Protein AF-A0A2N5YX05-F1 (afdb_monomer_lite)

pLDDT: mean 89.93, std 7.91, range [52.81, 98.38]

Structure (mmCIF, N/CA/C/O backbone):
data_AF-A0A2N5YX05-F1
#
_entry.id   AF-A0A2N5YX05-F1
#
loop_
_atom_site.group_PDB
_atom_site.id
_atom_site.type_symbol
_atom_site.label_atom_id
_atom_site.label_alt_id
_atom_site.label_comp_id
_atom_site.label_asym_id
_atom_site.label_entity_id
_atom_site.label_seq_id
_atom_site.pdbx_PDB_ins_code
_atom_site.Cartn_x
_atom_site.Cartn_y
_atom_site.Cartn_z
_atom_site.occupancy
_atom_site.B_iso_or_equiv
_atom_site.auth_seq_id
_atom_site.auth_comp_id
_atom_site.auth_asym_id
_atom_site.auth_atom_id
_atom_site.pdbx_PDB_model_num
ATOM 1 N N . MET A 1 1 ? -8.723 -5.930 -0.900 1.00 71.81 1 MET A N 1
ATOM 2 C CA . MET A 1 1 ? -9.268 -4.793 -0.115 1.00 71.81 1 MET A CA 1
ATOM 3 C C . MET A 1 1 ? -10.742 -4.561 -0.419 1.00 71.81 1 MET A C 1
ATOM 5 O O . MET A 1 1 ? -11.538 -4.659 0.505 1.00 71.81 1 MET A O 1
ATOM 9 N N . PHE A 1 2 ? -11.105 -4.318 -1.685 1.00 83.69 2 PHE A N 1
ATOM 10 C CA . PHE A 1 2 ? -12.492 -4.146 -2.145 1.00 83.69 2 PHE A CA 1
ATOM 11 C C . PHE A 1 2 ? -13.478 -5.150 -1.520 1.00 83.69 2 PHE A C 1
ATOM 13 O O . PHE A 1 2 ? -14.399 -4.756 -0.808 1.00 83.69 2 PHE A O 1
ATOM 20 N N . TRP A 1 3 ? -13.213 -6.450 -1.676 1.00 90.62 3 TRP A N 1
ATOM 21 C CA . TRP A 1 3 ? -14.068 -7.506 -1.132 1.00 90.62 3 TRP A CA 1
ATOM 22 C C . TRP A 1 3 ? -14.232 -7.458 0.392 1.00 90.62 3 TRP A C 1
ATOM 24 O O . TRP A 1 3 ? -15.332 -7.627 0.911 1.00 90.62 3 TRP A O 1
ATOM 34 N N . THR A 1 4 ? -13.155 -7.177 1.128 1.00 86.19 4 THR A N 1
ATOM 35 C CA . THR A 1 4 ? -13.193 -7.057 2.592 1.00 86.19 4 THR A CA 1
ATOM 36 C C . THR A 1 4 ? -14.089 -5.903 3.027 1.00 86.19 4 THR A C 1
ATOM 38 O O . THR A 1 4 ? -14.880 -6.070 3.948 1.00 86.19 4 THR A O 1
ATOM 41 N N . ILE A 1 5 ? -14.022 -4.757 2.344 1.00 83.62 5 ILE A N 1
ATOM 42 C CA . ILE A 1 5 ? -14.869 -3.596 2.648 1.00 83.62 5 ILE A CA 1
ATOM 43 C C . ILE A 1 5 ? -16.351 -3.942 2.456 1.00 83.62 5 ILE A C 1
ATOM 45 O O . ILE A 1 5 ? -17.160 -3.624 3.325 1.00 83.62 5 ILE A O 1
ATOM 49 N N . LEU A 1 6 ? -16.705 -4.648 1.376 1.00 88.50 6 LEU A N 1
ATOM 50 C CA . LEU A 1 6 ? -18.080 -5.110 1.145 1.00 88.50 6 LEU A CA 1
ATOM 51 C C . LEU A 1 6 ? -18.545 -6.127 2.195 1.00 88.50 6 LEU A C 1
ATOM 53 O O . LEU A 1 6 ? -19.708 -6.130 2.598 1.00 88.50 6 LEU A O 1
ATOM 57 N N . ALA A 1 7 ? -17.639 -6.989 2.654 1.00 92.00 7 ALA A N 1
ATOM 58 C CA . ALA A 1 7 ? -17.962 -8.037 3.607 1.00 92.00 7 ALA A CA 1
ATOM 59 C C . ALA A 1 7 ? -18.233 -7.520 5.022 1.00 92.00 7 ALA A C 1
ATOM 61 O O . ALA A 1 7 ? -19.106 -8.054 5.704 1.00 92.00 7 ALA A O 1
ATOM 62 N N . LEU A 1 8 ? -17.498 -6.504 5.488 1.00 86.69 8 LEU A N 1
ATOM 63 C CA . LEU A 1 8 ? -17.545 -6.080 6.892 1.00 86.69 8 LEU A CA 1
ATOM 64 C C . LEU A 1 8 ? -18.955 -5.668 7.362 1.00 86.69 8 LEU A C 1
ATOM 66 O O . LEU A 1 8 ? -19.392 -6.183 8.389 1.00 86.69 8 LEU A O 1
ATOM 70 N N . PRO A 1 9 ? -19.737 -4.837 6.644 1.00 87.50 9 PRO A N 1
ATOM 71 C CA . PRO A 1 9 ? -21.112 -4.529 7.051 1.00 87.50 9 PRO A CA 1
ATOM 72 C C . PRO A 1 9 ? -22.027 -5.760 7.074 1.00 87.50 9 PRO A C 1
ATOM 74 O O . PRO A 1 9 ? -22.922 -5.861 7.917 1.00 87.50 9 PRO A O 1
ATOM 77 N N . LEU A 1 10 ? -21.804 -6.704 6.155 1.00 93.31 10 LEU A N 1
ATOM 78 C CA . LEU A 1 10 ? -22.600 -7.923 6.025 1.00 93.31 10 LEU A CA 1
ATOM 79 C C . LEU A 1 10 ? -22.311 -8.917 7.152 1.00 93.31 10 LEU A C 1
ATOM 81 O O . LEU A 1 10 ? -23.252 -9.506 7.679 1.00 93.31 10 LEU A O 1
ATOM 85 N N . LEU A 1 11 ? -21.043 -9.034 7.559 1.00 92.31 11 LEU A N 1
ATOM 86 C CA . LEU A 1 11 ? -20.563 -9.956 8.591 1.00 92.31 11 LEU A CA 1
ATOM 87 C C . LEU A 1 11 ? -21.209 -9.696 9.959 1.00 92.31 11 LEU A C 1
ATOM 89 O O . LEU A 1 11 ? -21.409 -10.617 10.743 1.00 92.31 11 LEU A O 1
ATOM 93 N N . TYR A 1 12 ? -21.560 -8.442 10.251 1.00 86.38 12 TYR A N 1
ATOM 94 C CA . TYR A 1 12 ? -22.176 -8.045 11.524 1.00 86.38 12 TYR A CA 1
ATOM 95 C C . TYR A 1 12 ? -23.700 -8.145 11.505 1.00 86.38 12 TYR A C 1
ATOM 97 O O . TYR A 1 12 ? -24.368 -7.801 12.489 1.00 86.38 12 TYR A O 1
ATOM 105 N N . SER A 1 13 ? -24.276 -8.603 10.396 1.00 88.31 13 SER A N 1
ATOM 106 C CA . SER A 1 13 ? -25.700 -8.850 10.329 1.00 88.31 13 SER A CA 1
ATOM 107 C C . SER A 1 13 ? -26.080 -10.081 11.151 1.00 88.31 13 SER A C 1
ATOM 109 O O . SER A 1 13 ? -25.371 -11.081 11.219 1.00 88.31 13 SER A O 1
ATOM 111 N N . LYS A 1 14 ? -27.278 -10.052 11.740 1.00 87.75 14 LYS A N 1
ATOM 112 C CA . LYS A 1 14 ? -27.895 -11.259 12.313 1.00 87.75 14 LYS A CA 1
ATOM 113 C C . LYS A 1 14 ? -28.454 -12.199 11.233 1.00 87.75 14 LYS A C 1
ATOM 115 O O . LYS A 1 14 ? -28.896 -13.298 11.550 1.00 87.75 14 LYS A O 1
ATOM 120 N N . ASN A 1 15 ? -28.476 -11.769 9.968 1.00 94.00 15 ASN A N 1
ATOM 121 C CA . ASN A 1 15 ? -29.017 -12.542 8.858 1.00 94.00 15 ASN A CA 1
ATOM 122 C C . ASN A 1 15 ? -27.966 -13.524 8.307 1.00 94.00 15 ASN A C 1
ATOM 124 O O . ASN A 1 15 ? -26.896 -13.118 7.855 1.00 94.00 15 ASN A O 1
ATOM 128 N N . LYS A 1 16 ? -28.311 -14.817 8.286 1.00 95.19 16 LYS A N 1
ATOM 129 C CA . LYS A 1 16 ? -27.453 -15.904 7.788 1.00 95.19 16 LYS A CA 1
ATOM 130 C C . LYS A 1 16 ? -27.016 -15.729 6.336 1.00 95.19 16 LYS A C 1
ATOM 132 O O . LYS A 1 16 ? -25.865 -16.013 6.022 1.00 95.19 16 LYS A O 1
ATOM 137 N N . TRP A 1 17 ? -27.902 -15.247 5.467 1.00 96.62 17 TRP A N 1
ATOM 138 C CA . TRP A 1 17 ? -27.580 -14.996 4.061 1.00 96.62 17 TRP A CA 1
ATOM 139 C C . TRP A 1 17 ? -26.537 -13.894 3.919 1.00 96.62 17 TRP A C 1
ATOM 141 O O . TRP A 1 17 ? -25.570 -14.055 3.182 1.00 96.62 17 TRP A O 1
ATOM 151 N N . LYS A 1 18 ? -26.675 -12.814 4.699 1.00 96.44 18 LYS A N 1
ATOM 152 C CA . LYS A 1 18 ? -25.681 -11.734 4.732 1.00 96.44 18 LYS A CA 1
ATOM 153 C C . LYS A 1 18 ? -24.338 -12.237 5.256 1.00 96.44 18 LYS A C 1
ATOM 155 O O . LYS A 1 18 ? -23.324 -11.947 4.638 1.00 96.44 18 LYS A O 1
ATOM 160 N N . ASN A 1 19 ? -24.330 -13.061 6.305 1.00 96.12 19 ASN A N 1
ATOM 161 C CA . ASN A 1 19 ? -23.094 -13.679 6.796 1.00 96.12 19 ASN A CA 1
ATOM 162 C C . ASN A 1 19 ? -22.467 -14.620 5.758 1.00 96.12 19 ASN A C 1
ATOM 164 O O . ASN A 1 19 ? -21.254 -14.608 5.599 1.00 96.12 19 ASN A O 1
ATOM 168 N N . SER A 1 20 ? -23.276 -15.373 5.008 1.00 97.56 20 SER A N 1
ATOM 169 C CA . SER A 1 20 ? -22.786 -16.249 3.931 1.00 97.56 20 SER A CA 1
ATOM 170 C C . SER A 1 20 ? -22.111 -15.428 2.835 1.00 97.56 20 SER A C 1
ATOM 172 O O . SER A 1 20 ? -20.975 -15.706 2.469 1.00 97.56 20 SER A O 1
ATOM 174 N N . LEU A 1 21 ? -22.769 -14.357 2.380 1.00 97.75 21 LEU A N 1
ATOM 175 C CA . LEU A 1 21 ? -22.220 -13.440 1.383 1.00 97.75 21 LEU A CA 1
ATOM 176 C C . LEU A 1 21 ? -20.959 -12.721 1.890 1.00 97.75 21 LEU A C 1
ATOM 178 O O . LEU A 1 21 ? -20.000 -12.556 1.142 1.00 97.75 21 LEU A O 1
ATOM 182 N N . ALA A 1 22 ? -20.924 -12.349 3.174 1.00 96.25 22 ALA A N 1
ATOM 183 C CA . ALA A 1 22 ? -19.742 -11.771 3.804 1.00 96.25 22 ALA A CA 1
ATOM 184 C C . ALA A 1 22 ? -18.547 -12.734 3.750 1.00 96.25 22 ALA A C 1
ATOM 186 O O . ALA A 1 22 ? -17.451 -12.328 3.370 1.00 96.25 22 ALA A O 1
ATOM 187 N N . LEU A 1 23 ? -18.761 -14.010 4.093 1.00 97.56 23 LEU A N 1
ATOM 188 C CA . LEU A 1 23 ? -17.715 -15.028 4.021 1.00 97.56 23 LEU A CA 1
ATOM 189 C C . LEU A 1 23 ? -17.282 -15.296 2.575 1.00 97.56 23 LEU A C 1
ATOM 191 O O . LEU A 1 23 ? -16.085 -15.396 2.342 1.00 97.56 23 LEU A O 1
ATOM 195 N N . VAL A 1 24 ? -18.204 -15.316 1.605 1.00 98.06 24 VAL A N 1
ATOM 196 C CA . VAL A 1 24 ? -17.866 -15.411 0.170 1.00 98.06 24 VAL A CA 1
ATOM 197 C C . VAL A 1 24 ? -16.945 -14.265 -0.253 1.00 98.06 24 VAL A C 1
ATOM 199 O O . VAL A 1 24 ? -15.890 -14.513 -0.833 1.00 98.06 24 VAL A O 1
ATOM 202 N N . PHE A 1 25 ? -17.289 -13.016 0.074 1.00 97.19 25 PHE A N 1
ATOM 203 C CA . PHE A 1 25 ? -16.437 -11.869 -0.242 1.00 97.19 25 PHE A CA 1
ATOM 204 C C . PHE A 1 25 ? -15.075 -11.951 0.458 1.00 97.19 25 PHE A C 1
ATOM 206 O O . PHE A 1 25 ? -14.048 -11.674 -0.154 1.00 97.19 25 PHE A O 1
ATOM 213 N N . ILE A 1 26 ? -15.014 -12.384 1.715 1.00 94.88 26 ILE A N 1
ATOM 214 C CA . ILE A 1 26 ? -13.730 -12.536 2.416 1.00 94.88 26 ILE A CA 1
ATOM 215 C C . ILE A 1 26 ? -12.879 -13.655 1.799 1.00 94.88 26 ILE A C 1
ATOM 217 O O . ILE A 1 26 ? -11.672 -13.474 1.651 1.00 94.88 26 ILE A O 1
ATOM 221 N N . SER A 1 27 ? -13.489 -14.759 1.364 1.00 96.44 27 SER A N 1
ATOM 222 C CA . SER A 1 27 ? -12.799 -15.819 0.622 1.00 96.44 27 SER A CA 1
ATOM 223 C C . SER A 1 27 ? -12.256 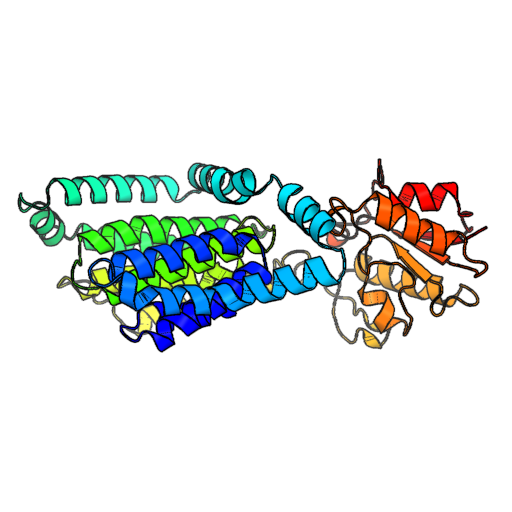-15.302 -0.714 1.00 96.44 27 SER A C 1
ATOM 225 O O . SER A 1 27 ? -11.085 -15.515 -1.017 1.00 96.44 27 SER A O 1
ATOM 227 N N . LEU A 1 28 ? -13.044 -14.527 -1.471 1.00 95.88 28 LEU A N 1
ATOM 228 C CA . LEU A 1 28 ? -12.571 -13.858 -2.691 1.00 95.88 28 LEU A CA 1
ATOM 229 C C . LEU A 1 28 ? -11.424 -12.876 -2.408 1.00 95.88 28 LEU A C 1
ATOM 231 O O . LEU A 1 28 ? -10.504 -12.757 -3.216 1.00 95.88 28 LEU A O 1
ATOM 235 N N . ALA A 1 29 ? -11.427 -12.202 -1.252 1.00 91.94 29 ALA A N 1
ATOM 236 C CA . ALA A 1 29 ? -10.317 -11.349 -0.834 1.00 91.94 29 ALA A CA 1
ATOM 237 C C . ALA A 1 29 ? -9.009 -12.145 -0.681 1.00 91.94 29 ALA A C 1
ATOM 239 O O . ALA A 1 29 ? -7.973 -11.694 -1.166 1.00 91.94 29 ALA A O 1
ATOM 240 N N . ALA A 1 30 ? -9.069 -13.323 -0.053 1.00 91.19 30 ALA A N 1
ATOM 241 C CA . ALA A 1 30 ? -7.923 -14.218 0.121 1.00 91.19 30 ALA A CA 1
ATOM 242 C C . ALA A 1 30 ? -7.449 -14.875 -1.173 1.00 91.19 30 ALA A C 1
ATOM 244 O O . ALA A 1 30 ? -6.245 -15.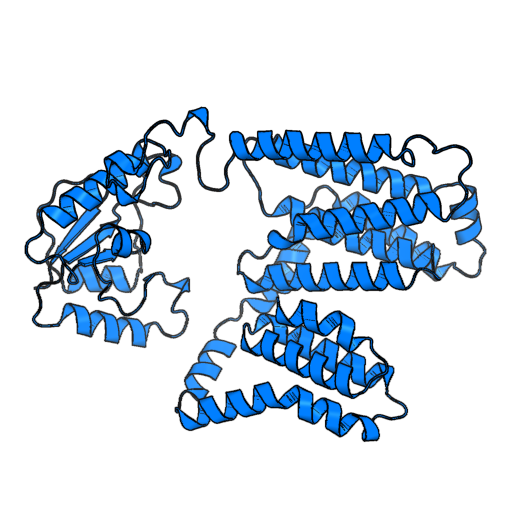000 -1.371 1.00 91.19 30 ALA A O 1
ATOM 245 N N . LEU A 1 31 ? -8.366 -15.215 -2.077 1.00 92.00 31 LEU A N 1
ATOM 246 C CA . LEU A 1 31 ? -8.010 -15.682 -3.418 1.00 92.00 31 LEU A CA 1
ATOM 247 C C . LEU A 1 31 ? -7.381 -14.581 -4.275 1.00 92.00 31 LEU A C 1
ATOM 249 O O . LEU A 1 31 ? -6.547 -14.866 -5.123 1.00 92.00 31 LEU A O 1
ATOM 253 N N . SER A 1 32 ? -7.747 -13.318 -4.036 1.00 88.56 32 SER A N 1
ATOM 254 C CA . SER A 1 32 ? -7.101 -12.185 -4.705 1.00 88.56 32 SER A CA 1
ATOM 255 C C . SER A 1 32 ? -5.680 -11.963 -4.178 1.00 88.56 32 SER A C 1
ATOM 257 O O . SER A 1 32 ? -4.791 -11.622 -4.952 1.00 88.56 32 SER A O 1
ATOM 259 N N . ARG A 1 33 ? -5.463 -12.110 -2.859 1.00 82.38 33 ARG A N 1
ATOM 260 C CA . ARG A 1 33 ? -4.140 -12.037 -2.217 1.00 82.38 33 ARG A CA 1
ATOM 261 C C . ARG A 1 33 ? -4.069 -12.881 -0.945 1.00 82.38 33 ARG A C 1
ATOM 263 O O . ARG A 1 33 ? -4.843 -12.674 -0.010 1.00 82.38 33 ARG A O 1
ATOM 270 N N . GLN A 1 34 ? -3.029 -13.711 -0.854 1.00 82.00 34 GLN A N 1
ATOM 271 C CA . GLN A 1 34 ? -2.770 -14.625 0.268 1.00 82.00 34 GLN A CA 1
ATOM 272 C C . GLN A 1 34 ? -2.771 -13.962 1.654 1.00 82.00 34 GLN A C 1
ATOM 274 O O . GLN A 1 34 ? -3.180 -14.561 2.647 1.00 82.00 34 GLN A O 1
ATOM 279 N N . THR A 1 35 ? -2.371 -12.693 1.730 1.00 79.31 35 THR A N 1
ATOM 280 C CA . THR A 1 35 ? -2.261 -11.931 2.982 1.00 79.31 35 THR A CA 1
ATOM 281 C C . THR A 1 35 ? -3.609 -11.743 3.686 1.00 79.31 35 THR A C 1
ATOM 283 O O . THR A 1 35 ? -3.653 -11.533 4.898 1.00 79.31 35 THR A O 1
ATOM 286 N N . PHE A 1 36 ? -4.725 -11.886 2.963 1.00 84.44 36 PHE A N 1
ATOM 287 C CA . PHE A 1 36 ? -6.076 -11.850 3.525 1.00 84.44 36 PHE A CA 1
ATOM 288 C C . PHE A 1 36 ? -6.496 -13.180 4.180 1.00 84.44 36 PHE A C 1
ATOM 290 O O . PHE A 1 36 ? -7.557 -13.224 4.804 1.00 84.44 36 PHE A O 1
ATOM 297 N N . GLY A 1 37 ? -5.684 -14.243 4.111 1.00 87.38 37 GLY A N 1
ATOM 298 C CA . GLY A 1 37 ? -5.986 -15.544 4.723 1.00 87.38 37 GLY A CA 1
ATOM 299 C C . GLY A 1 37 ? -6.279 -15.456 6.227 1.00 87.38 37 GLY A C 1
ATOM 300 O O . GLY A 1 37 ? -7.207 -16.090 6.723 1.00 87.38 37 GLY A O 1
ATOM 301 N N . ILE A 1 38 ? -5.586 -14.575 6.954 1.00 84.38 38 ILE A N 1
ATOM 302 C CA . ILE A 1 38 ? -5.868 -14.342 8.380 1.00 84.38 38 ILE A CA 1
ATOM 303 C C . ILE A 1 38 ? -7.239 -13.695 8.586 1.00 84.38 38 ILE A C 1
ATOM 305 O O . ILE A 1 38 ? -7.949 -14.061 9.521 1.00 84.38 38 ILE A O 1
ATOM 309 N N . ILE A 1 39 ? -7.662 -12.779 7.707 1.00 87.75 39 ILE A N 1
ATOM 310 C CA . ILE A 1 39 ? -9.007 -12.190 7.796 1.00 87.75 39 ILE A CA 1
ATOM 311 C C . ILE A 1 39 ? -10.073 -13.261 7.582 1.00 87.75 39 ILE A C 1
ATOM 313 O O . ILE A 1 39 ? -11.094 -13.222 8.263 1.00 87.75 39 ILE A O 1
ATOM 317 N N . VAL A 1 40 ? -9.843 -14.226 6.686 1.00 92.69 40 VAL A N 1
ATOM 318 C CA . VAL A 1 40 ? -10.747 -15.372 6.507 1.00 92.69 40 VAL A CA 1
ATOM 319 C C . VAL A 1 40 ? -10.902 -16.107 7.830 1.00 92.69 40 VAL A C 1
ATOM 321 O O . VAL A 1 40 ? -12.020 -16.231 8.324 1.00 92.69 40 VAL A O 1
ATOM 324 N N . ILE A 1 41 ? -9.796 -16.501 8.465 1.00 91.88 41 ILE A N 1
ATOM 325 C CA . ILE A 1 41 ? -9.830 -17.202 9.755 1.00 91.88 41 ILE A CA 1
ATOM 326 C C . ILE A 1 41 ? -10.600 -16.377 10.798 1.00 91.88 41 ILE A C 1
ATOM 328 O O . ILE A 1 41 ? -11.528 -16.886 11.428 1.00 91.88 41 ILE A O 1
ATOM 332 N N . LEU A 1 42 ? -10.282 -15.086 10.940 1.00 90.56 42 LEU A N 1
ATOM 333 C CA . LEU A 1 42 ? -10.947 -14.196 11.895 1.00 90.56 42 LEU A CA 1
ATOM 334 C C . LEU A 1 42 ? -12.447 -14.031 11.612 1.00 90.56 42 LEU A C 1
ATOM 336 O O . LEU A 1 42 ? -13.243 -13.993 12.549 1.00 90.56 42 LEU A O 1
ATOM 340 N N . ALA A 1 43 ? -12.853 -13.960 10.347 1.00 92.94 43 ALA A N 1
ATOM 341 C CA . ALA A 1 43 ? -14.252 -13.815 9.963 1.00 92.94 43 ALA A CA 1
ATOM 342 C C . ALA A 1 43 ? -15.064 -15.085 10.231 1.00 92.94 43 ALA A C 1
ATOM 344 O O . ALA A 1 43 ? -16.169 -15.006 10.771 1.00 92.94 43 ALA A O 1
ATOM 345 N N . TYR A 1 44 ? -14.505 -16.257 9.923 1.00 95.00 44 TYR A N 1
ATOM 346 C CA . TYR A 1 44 ? -15.131 -17.535 10.257 1.00 95.00 44 TYR A CA 1
ATOM 347 C C . TYR A 1 44 ? -15.240 -17.697 11.778 1.00 95.00 44 TYR A C 1
ATOM 349 O O . TYR A 1 44 ? -16.331 -17.968 12.283 1.00 95.00 44 TYR A O 1
ATOM 357 N N . LEU A 1 45 ? -14.160 -17.429 12.525 1.00 93.94 45 LEU A N 1
ATOM 358 C CA . LEU A 1 45 ? -14.169 -17.447 13.992 1.00 93.94 45 LEU A CA 1
ATOM 359 C C . LEU A 1 45 ? -15.203 -16.480 14.574 1.00 93.94 45 LEU A C 1
ATOM 361 O O . LEU A 1 45 ? -15.925 -16.841 15.502 1.00 93.94 45 LEU A O 1
ATOM 365 N N . TYR A 1 46 ? -15.330 -15.276 14.013 1.00 92.19 46 TYR A N 1
ATOM 366 C CA . TYR A 1 46 ? -16.341 -14.308 14.429 1.00 92.19 46 TYR A CA 1
ATOM 367 C C . TYR A 1 46 ? -17.762 -14.876 14.293 1.00 92.19 46 TYR A C 1
ATOM 369 O O . TYR A 1 46 ? -18.548 -14.809 15.244 1.00 92.19 46 TYR A O 1
ATOM 377 N N . VAL A 1 47 ? -18.089 -15.490 13.149 1.00 93.25 47 VAL A N 1
ATOM 378 C CA . VAL A 1 47 ? -19.404 -16.115 12.927 1.00 93.25 47 VAL A CA 1
ATOM 379 C C . VAL A 1 47 ? -19.629 -17.275 13.901 1.00 93.25 47 VAL A C 1
ATOM 381 O O . VAL A 1 47 ? -20.727 -17.378 14.454 1.00 93.25 47 VAL A O 1
ATOM 384 N N . VAL A 1 48 ? -18.609 -18.100 14.171 1.00 93.50 48 VAL A N 1
ATOM 385 C CA . VAL A 1 48 ? -18.676 -19.193 15.159 1.00 93.50 48 VAL A CA 1
ATOM 386 C C . VAL A 1 48 ? -18.968 -18.651 16.558 1.00 93.50 48 VAL A C 1
ATOM 388 O O . VAL A 1 48 ? -19.933 -19.075 17.193 1.00 93.50 48 VAL A O 1
ATOM 391 N N . ILE A 1 49 ? -18.176 -17.689 17.037 1.00 92.06 49 ILE A N 1
ATOM 392 C CA . ILE A 1 49 ? -18.279 -17.147 18.399 1.00 92.06 49 ILE A CA 1
ATOM 393 C C . ILE A 1 49 ? -19.640 -16.483 18.613 1.00 92.06 49 ILE A C 1
ATOM 395 O O . ILE A 1 49 ? -20.313 -16.752 19.614 1.00 92.06 49 ILE A O 1
ATOM 399 N N . ASN A 1 50 ? -20.080 -15.656 17.660 1.00 91.00 50 ASN A N 1
ATOM 400 C CA . ASN A 1 50 ? -21.337 -14.922 17.772 1.00 91.00 50 ASN A CA 1
ATOM 401 C C . ASN A 1 50 ? -22.569 -15.845 17.694 1.00 91.00 50 ASN A C 1
ATOM 403 O O . ASN A 1 50 ? -23.632 -15.505 18.211 1.00 91.00 50 ASN A O 1
ATOM 407 N N . ASN A 1 51 ? -22.426 -17.037 17.102 1.00 90.94 51 ASN A N 1
ATOM 408 C CA . ASN A 1 51 ? -23.518 -17.990 16.900 1.00 90.94 51 ASN A CA 1
ATOM 409 C C . ASN A 1 51 ? -23.293 -19.346 17.586 1.00 90.94 51 ASN A C 1
ATOM 411 O O . ASN A 1 51 ? -23.941 -20.329 17.220 1.00 90.94 51 ASN A O 1
ATOM 415 N N . ARG A 1 52 ? -22.434 -19.404 18.615 1.00 91.38 52 ARG A N 1
ATOM 416 C CA . ARG A 1 52 ? -22.011 -20.645 19.296 1.00 91.38 52 ARG A CA 1
ATOM 417 C C . ARG A 1 52 ? -23.160 -21.536 19.776 1.00 91.38 52 ARG A C 1
ATOM 419 O O . ARG A 1 52 ? -23.074 -22.753 19.692 1.00 91.38 52 ARG A O 1
ATOM 426 N N . ARG A 1 53 ? -24.270 -20.938 20.227 1.00 93.06 53 ARG A N 1
ATOM 427 C CA . ARG A 1 53 ? -25.464 -21.671 20.701 1.00 93.06 53 ARG A CA 1
ATOM 428 C C . ARG A 1 53 ? -26.247 -22.349 19.573 1.00 93.06 53 ARG A C 1
ATOM 430 O O . ARG A 1 53 ? -27.079 -23.206 19.828 1.00 93.06 53 ARG A O 1
ATOM 437 N N . SER A 1 54 ? -26.008 -21.942 18.332 1.00 93.12 54 SER A N 1
ATOM 438 C CA . SER A 1 54 ? -26.717 -22.398 17.138 1.00 93.12 54 SER A CA 1
ATOM 439 C C . SER A 1 54 ? -25.751 -22.840 16.039 1.00 93.12 54 SER A C 1
ATOM 441 O O . SER A 1 54 ? -26.090 -22.737 14.863 1.00 93.12 54 SER A O 1
ATOM 443 N N . PHE A 1 55 ? -24.555 -23.310 16.409 1.00 91.44 55 PHE A N 1
ATOM 444 C CA . PHE A 1 55 ? -23.464 -23.618 15.480 1.00 91.44 55 PHE A CA 1
ATOM 445 C C . PHE A 1 55 ? -23.894 -24.541 14.329 1.00 91.44 55 PHE A C 1
ATOM 447 O O . PHE A 1 55 ? -23.668 -24.212 13.167 1.00 91.44 55 PHE A O 1
ATOM 454 N N . VAL A 1 56 ? -24.629 -25.619 14.631 1.00 93.88 56 VAL A N 1
ATOM 455 C CA . VAL A 1 56 ? -25.141 -26.568 13.622 1.00 93.88 56 VAL A CA 1
ATOM 456 C C . VAL A 1 56 ? -25.981 -25.859 12.550 1.00 93.88 56 VAL A C 1
ATOM 458 O O . VAL A 1 56 ? -25.848 -26.126 11.361 1.00 93.88 56 VAL A O 1
ATOM 461 N N . LYS A 1 57 ? -26.786 -24.861 12.943 1.00 93.56 57 LYS A N 1
ATOM 462 C CA . LYS A 1 57 ? -27.631 -24.080 12.021 1.00 93.56 57 LYS A CA 1
ATOM 463 C C . LYS A 1 57 ? -26.844 -23.113 11.127 1.00 93.56 57 LYS A C 1
ATOM 465 O O . LYS A 1 57 ? -27.462 -22.474 10.269 1.00 93.56 57 LYS A O 1
ATOM 470 N N . TYR A 1 58 ? -25.546 -22.949 11.378 1.00 94.94 58 TYR A N 1
ATOM 471 C CA . TYR A 1 58 ? -24.617 -22.107 10.627 1.00 94.94 58 TYR A CA 1
ATOM 472 C C . TYR A 1 58 ? -23.638 -22.917 9.764 1.00 94.94 58 TYR A C 1
ATOM 474 O O . TYR A 1 58 ? -22.916 -22.313 8.981 1.00 94.94 58 TYR A O 1
ATOM 482 N N . ILE A 1 59 ? -23.672 -24.256 9.802 1.00 95.88 59 ILE A N 1
ATOM 483 C CA . ILE A 1 59 ? -22.892 -25.107 8.884 1.00 95.88 59 ILE A CA 1
ATOM 484 C C . ILE A 1 59 ? -23.100 -24.710 7.407 1.00 95.88 59 ILE A C 1
ATOM 486 O O . ILE A 1 59 ? -22.098 -24.513 6.719 1.00 95.88 59 ILE A O 1
ATOM 490 N N . PRO A 1 60 ? -24.337 -24.466 6.916 1.00 97.25 60 PRO A N 1
ATOM 491 C CA . PRO A 1 60 ? -24.535 -24.026 5.532 1.00 97.25 60 PRO A CA 1
ATOM 492 C C . PRO A 1 60 ? -23.888 -22.671 5.218 1.00 97.25 60 PRO A C 1
ATOM 494 O O . PRO A 1 60 ? -23.429 -22.456 4.104 1.00 97.25 60 PRO A O 1
ATOM 497 N N . VAL A 1 61 ? -23.813 -21.763 6.200 1.00 96.94 61 VAL A N 1
ATOM 498 C CA . VAL A 1 61 ? -23.174 -20.445 6.038 1.00 96.94 61 VAL A CA 1
ATOM 499 C C . VAL A 1 61 ? -21.676 -20.610 5.786 1.00 96.94 61 VAL A C 1
ATOM 501 O O . VAL A 1 61 ? -21.129 -19.961 4.898 1.00 96.94 61 VAL A O 1
ATOM 504 N N . PHE A 1 62 ? -21.026 -21.510 6.529 1.00 96.69 62 PHE A N 1
ATOM 505 C CA . PHE A 1 62 ? -19.615 -21.841 6.325 1.00 96.69 62 PHE A CA 1
ATOM 506 C C . PHE A 1 62 ? -19.383 -22.551 4.990 1.00 96.69 62 PHE A C 1
ATOM 508 O O . PHE A 1 62 ? -18.457 -22.187 4.273 1.00 96.69 62 PHE A O 1
ATOM 515 N N . ALA A 1 63 ? -20.245 -23.508 4.630 1.00 97.00 63 ALA A N 1
ATOM 516 C CA . ALA A 1 63 ? -20.155 -24.214 3.355 1.00 97.00 63 ALA A CA 1
ATOM 517 C C . ALA A 1 63 ? -20.263 -23.248 2.163 1.00 97.00 63 ALA A C 1
ATOM 519 O O . ALA A 1 63 ? -19.413 -23.279 1.280 1.00 97.00 63 ALA A O 1
ATOM 520 N N . ILE A 1 64 ? -21.245 -22.336 2.178 1.00 97.94 64 ILE A N 1
ATOM 521 C CA . ILE A 1 64 ? -21.403 -21.304 1.141 1.00 97.94 64 ILE A CA 1
ATOM 522 C C . ILE A 1 64 ? -20.187 -20.373 1.111 1.00 97.94 64 ILE A C 1
ATOM 524 O O . ILE A 1 64 ? -19.648 -20.096 0.042 1.00 97.94 64 ILE A O 1
ATOM 528 N N . GLY A 1 65 ? -19.723 -19.919 2.279 1.00 97.06 65 GLY A N 1
ATOM 529 C CA . GLY A 1 65 ? -18.532 -19.080 2.394 1.00 97.06 65 GLY A CA 1
ATOM 530 C C . GLY A 1 65 ? -17.272 -19.712 1.793 1.00 97.06 65 GLY A C 1
ATOM 531 O O . GLY A 1 65 ? -16.401 -18.987 1.310 1.00 97.06 65 GLY A O 1
ATOM 532 N N . ALA A 1 66 ? -17.165 -21.043 1.822 1.00 97.19 66 ALA A N 1
ATOM 533 C CA . ALA A 1 66 ? -16.012 -21.794 1.333 1.00 97.19 66 ALA A CA 1
ATOM 534 C C . ALA A 1 66 ? -16.059 -22.088 -0.177 1.00 97.19 66 ALA A C 1
ATOM 536 O O . ALA A 1 66 ? -15.031 -22.461 -0.742 1.00 97.19 66 ALA A O 1
ATOM 537 N N . ILE A 1 67 ? -17.204 -21.881 -0.847 1.00 97.81 67 ILE A N 1
ATOM 538 C CA . ILE A 1 67 ? -17.379 -22.155 -2.286 1.00 97.81 67 ILE A CA 1
ATOM 539 C C . ILE A 1 67 ? -16.266 -21.536 -3.146 1.00 97.81 67 ILE A C 1
ATOM 541 O O . ILE A 1 67 ? -15.721 -22.268 -3.970 1.00 97.81 67 ILE A O 1
ATOM 545 N N . PRO A 1 68 ? -15.856 -20.261 -2.971 1.00 97.75 68 PRO A N 1
ATOM 546 C CA . PRO A 1 68 ? -14.778 -19.695 -3.780 1.00 97.75 68 PRO A CA 1
ATOM 547 C C . PRO A 1 68 ? -13.473 -20.493 -3.688 1.00 97.75 68 PRO A C 1
ATOM 549 O O . PRO A 1 68 ? -12.839 -20.732 -4.711 1.00 97.75 68 PRO A O 1
ATOM 552 N N . PHE A 1 69 ? -13.088 -20.951 -2.490 1.00 96.19 69 PHE A N 1
ATOM 553 C CA . PHE A 1 69 ? -11.881 -21.763 -2.314 1.00 96.19 69 PHE A CA 1
ATOM 554 C C . PHE A 1 69 ? -12.008 -23.122 -2.994 1.00 96.19 69 PHE A C 1
ATOM 556 O O . PHE A 1 69 ? -11.057 -23.568 -3.627 1.00 96.19 69 PHE A O 1
ATOM 563 N N . LEU A 1 70 ? -13.177 -23.762 -2.894 1.00 96.81 70 L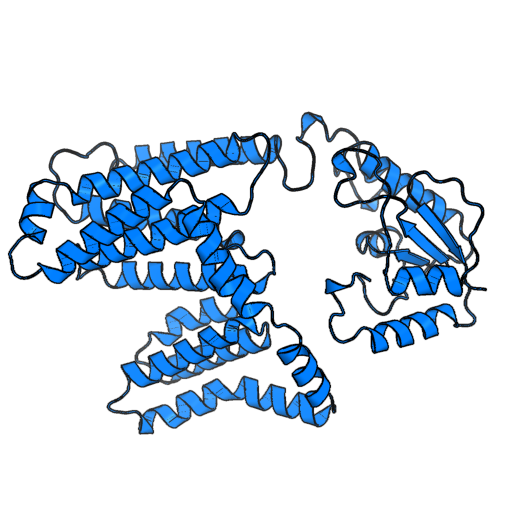EU A N 1
ATOM 564 C CA . LEU A 1 70 ? -13.432 -25.048 -3.543 1.00 96.81 70 LEU A CA 1
ATOM 565 C C . LEU A 1 70 ? -13.373 -24.925 -5.067 1.00 96.81 70 LEU A C 1
ATOM 567 O O . LEU A 1 70 ? -12.710 -25.727 -5.713 1.00 96.81 70 LEU A O 1
ATOM 571 N N . LEU A 1 71 ? -14.012 -23.900 -5.637 1.00 97.25 71 LEU A N 1
ATOM 572 C CA . LEU A 1 71 ? -13.979 -23.641 -7.078 1.00 97.25 71 LEU A CA 1
ATOM 573 C C . LEU A 1 71 ? -12.557 -23.346 -7.565 1.00 97.25 71 LEU A C 1
ATOM 575 O O . LEU A 1 71 ? -12.140 -23.876 -8.591 1.00 97.25 71 LEU A O 1
ATOM 579 N N . TYR A 1 72 ? -11.799 -22.546 -6.814 1.00 95.88 72 TYR A N 1
ATOM 580 C CA . TYR A 1 72 ? -10.411 -22.247 -7.151 1.00 95.88 72 TYR A CA 1
ATOM 581 C C . TYR A 1 72 ? -9.513 -23.487 -7.056 1.00 95.88 72 TYR A C 1
ATOM 583 O O . TYR A 1 72 ? -8.722 -23.740 -7.958 1.00 95.88 72 TYR A O 1
ATOM 591 N N . ALA A 1 73 ? -9.674 -24.312 -6.018 1.00 95.94 73 ALA A N 1
ATOM 592 C CA . ALA A 1 73 ? -8.944 -25.570 -5.891 1.00 95.94 73 ALA A CA 1
ATOM 593 C C . ALA A 1 73 ? -9.274 -26.537 -7.038 1.00 95.94 73 ALA A C 1
ATOM 595 O O . ALA A 1 73 ? -8.364 -27.100 -7.637 1.00 95.94 73 ALA A O 1
ATOM 596 N N . LEU A 1 74 ? -10.557 -26.689 -7.389 1.00 97.50 74 LEU A N 1
ATOM 597 C CA . LEU A 1 74 ? -10.986 -27.499 -8.534 1.00 97.50 74 LEU A CA 1
ATOM 598 C C . LEU A 1 74 ? -10.355 -27.011 -9.840 1.00 97.50 74 LEU A C 1
ATOM 600 O O . LEU A 1 74 ? -9.873 -27.829 -10.616 1.00 97.50 74 LEU A O 1
ATOM 604 N N . MET A 1 75 ? -10.306 -25.693 -10.054 1.00 97.38 75 MET A N 1
ATOM 605 C CA . MET A 1 75 ? -9.628 -25.099 -11.205 1.00 97.38 75 MET A CA 1
ATOM 606 C C . MET A 1 75 ? -8.135 -25.460 -11.221 1.00 97.38 75 MET A C 1
ATOM 608 O O . MET A 1 75 ? -7.650 -25.921 -12.246 1.00 97.38 75 MET A O 1
ATOM 612 N N . LEU A 1 76 ? -7.426 -25.327 -10.094 1.00 95.81 76 LEU A N 1
ATOM 613 C CA . LEU A 1 76 ? -6.000 -25.668 -9.996 1.00 95.81 76 LEU A CA 1
ATOM 614 C C . LEU A 1 76 ? -5.714 -27.154 -10.248 1.00 95.81 76 LEU A C 1
ATOM 616 O O . LEU A 1 76 ? -4.708 -27.488 -10.871 1.00 95.81 76 LEU A O 1
ATOM 620 N N . PHE A 1 77 ? -6.575 -28.052 -9.760 1.00 97.06 77 PHE A N 1
ATOM 621 C CA . PHE A 1 77 ? -6.454 -29.482 -10.049 1.00 97.06 77 PHE A CA 1
ATOM 622 C C . PHE A 1 77 ? -6.735 -29.779 -11.521 1.00 97.06 77 PHE A C 1
ATOM 624 O O . PHE A 1 77 ? -6.013 -30.563 -12.131 1.00 97.06 77 PHE A O 1
ATOM 631 N N . TRP A 1 78 ? -7.747 -29.132 -12.099 1.00 97.50 78 TRP A N 1
ATOM 632 C CA . TRP A 1 78 ? -8.114 -29.309 -13.500 1.00 97.50 78 TRP A CA 1
ATOM 633 C C . TRP A 1 78 ? -7.025 -28.821 -14.466 1.00 97.50 78 TRP A C 1
ATOM 635 O O . TRP A 1 78 ? -6.787 -29.468 -15.481 1.00 97.50 78 TRP A O 1
ATOM 645 N N . THR A 1 79 ? -6.320 -27.733 -14.138 1.00 95.56 79 THR A N 1
ATOM 646 C CA . THR A 1 79 ? -5.215 -27.206 -14.961 1.00 95.56 79 THR A CA 1
ATOM 647 C C . THR A 1 79 ? -3.856 -27.842 -14.659 1.00 95.56 79 THR A C 1
ATOM 649 O O . THR A 1 79 ? -2.876 -27.510 -15.319 1.00 95.56 79 THR A O 1
ATOM 652 N N . GLY A 1 80 ? -3.756 -28.719 -13.654 1.00 93.88 80 GLY A N 1
ATOM 653 C CA . GLY A 1 80 ? -2.478 -29.281 -13.201 1.00 93.88 80 GLY A CA 1
ATOM 654 C C . GLY A 1 80 ? -1.564 -28.283 -12.470 1.00 93.88 80 GLY A C 1
ATOM 655 O O . GLY A 1 80 ? -0.429 -28.619 -12.144 1.00 93.88 80 GLY A O 1
ATOM 656 N N . SER A 1 81 ? -2.047 -27.076 -12.159 1.00 92.06 81 SER A N 1
ATOM 657 C CA . SER A 1 81 ? -1.256 -25.981 -11.568 1.00 92.06 81 SER A CA 1
ATOM 658 C C . SER A 1 81 ? -1.199 -26.014 -10.033 1.00 92.06 81 SER A C 1
ATOM 660 O O . SER A 1 81 ? -0.655 -25.105 -9.407 1.00 92.06 81 SER A O 1
ATOM 662 N N . PHE A 1 82 ? -1.770 -27.037 -9.388 1.00 92.25 82 PHE A N 1
ATOM 663 C CA . PHE A 1 82 ? -1.856 -27.113 -7.924 1.00 92.25 82 PHE A CA 1
ATOM 664 C C . PHE A 1 82 ? -0.483 -27.117 -7.230 1.00 92.25 82 PHE A C 1
ATOM 666 O O . PHE A 1 82 ? -0.304 -26.439 -6.219 1.00 92.25 82 PHE A O 1
ATOM 673 N N . ASN A 1 83 ? 0.501 -27.834 -7.783 1.00 89.50 83 ASN A N 1
ATOM 674 C CA . ASN A 1 83 ? 1.850 -27.888 -7.210 1.00 89.50 83 ASN A CA 1
ATOM 675 C C . ASN A 1 83 ? 2.577 -26.542 -7.325 1.00 89.50 83 ASN A C 1
ATOM 677 O O . ASN A 1 83 ? 3.216 -26.116 -6.366 1.00 89.50 83 ASN A O 1
ATOM 681 N N . GLU A 1 84 ? 2.436 -25.848 -8.457 1.00 84.50 84 GLU A N 1
ATOM 682 C CA . GLU A 1 84 ? 2.991 -24.501 -8.646 1.00 84.50 84 GLU A CA 1
ATOM 683 C C . GLU A 1 84 ? 2.365 -23.509 -7.665 1.00 84.50 84 GLU A C 1
ATOM 685 O O . GLU A 1 84 ? 3.075 -22.735 -7.024 1.00 84.50 84 GLU A O 1
ATOM 690 N N . PHE A 1 85 ? 1.043 -23.583 -7.485 1.00 86.62 85 PHE A N 1
ATOM 691 C CA . PHE A 1 85 ? 0.335 -22.785 -6.491 1.00 86.62 85 PHE A CA 1
ATOM 692 C C . PHE A 1 85 ? 0.866 -23.044 -5.076 1.00 86.62 85 PHE A C 1
ATOM 694 O O . PHE A 1 85 ? 1.163 -22.095 -4.354 1.00 86.62 85 PHE A O 1
ATOM 701 N N . LEU A 1 86 ? 1.028 -24.311 -4.673 1.00 87.19 86 LEU A N 1
ATOM 702 C CA . LEU A 1 86 ? 1.595 -24.645 -3.365 1.00 87.19 86 LEU A CA 1
ATOM 703 C C . LEU A 1 86 ? 3.010 -24.089 -3.209 1.00 87.19 86 LEU A C 1
ATOM 705 O O . LEU A 1 86 ? 3.298 -23.449 -2.198 1.00 87.19 86 LEU A O 1
ATOM 709 N N . HIS A 1 87 ? 3.865 -24.277 -4.215 1.00 83.00 87 HIS A N 1
ATOM 710 C CA . HIS A 1 87 ? 5.226 -23.758 -4.193 1.00 83.00 87 HIS A CA 1
ATOM 711 C C . HIS A 1 87 ? 5.230 -22.234 -4.019 1.00 83.00 87 HIS A C 1
ATOM 713 O O . HIS A 1 87 ? 5.866 -21.729 -3.096 1.00 83.00 87 HIS A O 1
ATOM 719 N N . GLN A 1 88 ? 4.418 -21.513 -4.797 1.00 78.62 88 GLN A N 1
ATOM 720 C CA . GLN A 1 88 ? 4.284 -20.057 -4.717 1.00 78.62 88 GLN A CA 1
ATOM 721 C C . GLN A 1 88 ? 3.762 -19.579 -3.351 1.00 78.62 88 GLN A C 1
ATOM 723 O O . GLN A 1 88 ? 4.265 -18.596 -2.803 1.00 78.62 88 GLN A O 1
ATOM 728 N N . MET A 1 89 ? 2.779 -20.279 -2.777 1.00 78.12 89 MET A N 1
ATOM 729 C CA . MET A 1 89 ? 2.211 -19.955 -1.462 1.00 78.12 89 MET A CA 1
ATOM 730 C C . MET A 1 89 ? 3.201 -20.211 -0.318 1.00 78.12 89 MET A C 1
ATOM 732 O O . MET A 1 89 ? 3.195 -19.484 0.674 1.00 78.12 89 MET A O 1
ATOM 736 N N . THR A 1 90 ? 4.054 -21.232 -0.440 1.00 79.06 90 THR A N 1
ATOM 737 C CA . THR A 1 90 ? 5.060 -21.573 0.584 1.00 79.06 90 THR A CA 1
ATOM 738 C C . THR A 1 90 ? 6.395 -20.851 0.410 1.00 79.06 90 THR A C 1
ATOM 740 O O . THR A 1 90 ? 7.125 -20.695 1.387 1.00 79.06 90 THR A O 1
ATOM 743 N N . GLY A 1 91 ? 6.709 -20.378 -0.799 1.00 71.38 91 GLY A N 1
ATOM 744 C CA . GLY A 1 91 ? 7.993 -19.755 -1.122 1.00 71.38 91 GLY A CA 1
ATOM 745 C C . GLY A 1 91 ? 8.190 -18.378 -0.485 1.00 71.38 91 GLY A C 1
ATOM 746 O O . GLY A 1 91 ? 9.318 -17.962 -0.240 1.00 71.38 91 GLY A O 1
ATOM 747 N N . ARG A 1 92 ? 7.104 -17.668 -0.148 1.00 70.12 92 ARG A N 1
ATOM 748 C CA . ARG A 1 92 ? 7.175 -16.351 0.505 1.00 70.12 92 ARG A CA 1
ATOM 749 C C . ARG A 1 92 ? 7.154 -16.483 2.031 1.00 70.12 92 ARG A C 1
ATOM 751 O O . ARG A 1 92 ? 6.101 -16.409 2.661 1.00 70.12 92 ARG A O 1
ATOM 758 N N . THR A 1 93 ? 8.332 -16.615 2.640 1.00 67.69 93 THR A N 1
ATOM 759 C CA . THR A 1 93 ? 8.515 -16.709 4.107 1.00 67.69 93 THR A CA 1
ATOM 760 C C . THR A 1 93 ? 8.455 -15.358 4.834 1.00 67.69 93 THR A C 1
ATOM 762 O O . THR A 1 93 ? 8.467 -15.300 6.065 1.00 67.69 93 THR A O 1
ATOM 765 N N . GLU A 1 94 ? 8.309 -14.254 4.100 1.00 74.31 94 GLU A N 1
ATOM 766 C CA . GLU A 1 94 ? 8.379 -12.894 4.647 1.00 74.31 94 GLU A CA 1
ATOM 767 C C . GLU A 1 94 ? 7.167 -12.489 5.496 1.00 74.31 94 GLU A C 1
ATOM 769 O O . GLU A 1 94 ? 7.193 -11.429 6.117 1.00 74.31 94 GLU A O 1
ATOM 774 N N . PHE A 1 95 ? 6.105 -13.304 5.584 1.00 77.38 95 PHE A N 1
ATOM 775 C CA . PHE A 1 95 ? 4.883 -12.922 6.301 1.00 77.38 95 PHE A CA 1
ATOM 776 C C . PHE A 1 95 ? 5.165 -12.455 7.736 1.00 77.38 95 PHE A C 1
ATOM 778 O O . PHE A 1 95 ? 4.686 -11.400 8.141 1.00 77.38 95 PHE A O 1
ATOM 785 N N . VAL A 1 96 ? 5.967 -13.196 8.506 1.00 82.06 96 VAL A N 1
ATOM 786 C CA . VAL A 1 96 ? 6.289 -12.819 9.895 1.00 82.06 96 VAL A CA 1
ATOM 787 C C . VAL A 1 96 ? 7.122 -11.536 9.935 1.00 82.06 96 VAL A C 1
ATOM 789 O O . VAL A 1 96 ? 6.855 -10.643 10.745 1.00 82.06 96 VAL A O 1
ATOM 792 N N . GLN A 1 97 ? 8.099 -11.417 9.035 1.00 81.94 97 GLN A N 1
ATOM 793 C CA . GLN A 1 97 ? 8.963 -10.247 8.944 1.00 81.94 97 GLN A CA 1
ATOM 794 C C . GLN A 1 97 ? 8.147 -8.990 8.622 1.00 81.94 97 GLN A C 1
ATOM 796 O O . GLN A 1 97 ? 8.214 -8.005 9.356 1.00 81.94 97 GLN A O 1
ATOM 801 N N . THR A 1 98 ? 7.306 -9.056 7.596 1.00 78.50 98 THR A N 1
ATOM 802 C CA . THR A 1 98 ? 6.445 -7.971 7.123 1.00 78.50 98 THR A CA 1
ATOM 803 C C . THR A 1 98 ? 5.301 -7.643 8.081 1.00 78.50 98 THR A C 1
ATOM 805 O O . THR A 1 98 ? 5.072 -6.476 8.396 1.00 78.50 98 THR A O 1
ATOM 808 N N . ALA A 1 99 ? 4.559 -8.644 8.553 1.00 80.75 99 ALA A N 1
ATOM 809 C CA . ALA A 1 99 ? 3.314 -8.423 9.288 1.00 80.75 99 ALA A CA 1
ATOM 810 C C . ALA A 1 99 ? 3.526 -8.139 10.778 1.00 80.75 99 ALA A C 1
ATOM 812 O O . ALA A 1 99 ? 2.679 -7.487 11.394 1.00 80.75 99 ALA A O 1
ATOM 813 N N . VAL A 1 100 ? 4.622 -8.640 11.362 1.00 86.25 100 VAL A N 1
ATOM 814 C CA . VAL A 1 100 ? 4.871 -8.582 12.810 1.00 86.25 100 VAL A CA 1
ATOM 815 C C . VAL A 1 100 ? 6.146 -7.810 13.124 1.00 86.25 100 VAL A C 1
ATOM 817 O O . VAL A 1 100 ? 6.087 -6.818 13.851 1.00 86.25 100 VAL A O 1
ATOM 820 N N . ILE A 1 101 ? 7.293 -8.223 12.573 1.00 89.50 101 ILE A N 1
ATOM 821 C CA . ILE A 1 101 ? 8.594 -7.643 12.946 1.00 89.50 101 ILE A CA 1
ATOM 822 C C . ILE A 1 101 ? 8.690 -6.182 12.499 1.00 89.50 101 ILE A C 1
ATOM 824 O O . ILE A 1 101 ? 9.095 -5.334 13.293 1.00 89.50 101 ILE A O 1
ATOM 828 N N . GLN A 1 102 ? 8.276 -5.853 11.271 1.00 89.44 102 GLN A N 1
ATOM 829 C CA . GLN A 1 102 ? 8.288 -4.468 10.784 1.00 89.44 102 GLN A CA 1
ATOM 830 C C . GLN A 1 102 ? 7.383 -3.561 11.616 1.00 89.44 102 GLN A C 1
ATOM 832 O O . GLN A 1 102 ? 7.799 -2.466 11.991 1.00 89.44 102 GLN A O 1
ATOM 837 N N . PHE A 1 103 ? 6.189 -4.034 11.978 1.00 92.31 103 PHE A N 1
ATOM 838 C CA . PHE A 1 103 ? 5.293 -3.319 12.884 1.00 92.31 103 PHE A CA 1
ATOM 839 C C . PHE A 1 103 ? 5.984 -3.084 14.237 1.00 92.31 103 PHE A C 1
ATOM 841 O O . PHE A 1 103 ? 6.141 -1.940 14.656 1.00 92.31 103 PHE A O 1
ATOM 848 N N . ALA A 1 104 ? 6.502 -4.126 14.888 1.00 94.31 104 ALA A N 1
ATOM 849 C CA . ALA A 1 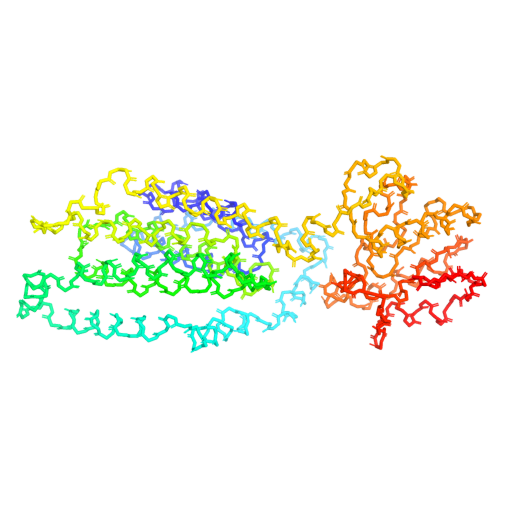104 ? 7.199 -3.986 16.168 1.00 94.31 104 ALA A CA 1
ATOM 850 C C . ALA A 1 104 ? 8.398 -3.018 16.095 1.00 94.31 104 ALA A C 1
ATOM 852 O O . ALA A 1 104 ? 8.536 -2.135 16.942 1.00 94.31 104 ALA A O 1
ATOM 853 N N . LYS A 1 105 ? 9.229 -3.120 15.052 1.00 94.69 105 LYS A N 1
ATOM 854 C CA . LYS A 1 105 ? 10.367 -2.219 14.825 1.00 94.69 105 LYS A CA 1
ATOM 855 C C . LYS A 1 105 ? 9.907 -0.772 14.659 1.00 94.69 105 LYS A C 1
ATOM 857 O O . LYS A 1 105 ? 10.456 0.127 15.293 1.00 94.69 105 LYS A O 1
ATOM 862 N N . LYS A 1 106 ? 8.887 -0.538 13.831 1.00 94.12 106 LYS A N 1
ATOM 863 C CA . LYS A 1 106 ? 8.337 0.801 13.592 1.00 94.12 106 LYS A CA 1
ATOM 864 C C . LYS A 1 106 ? 7.662 1.360 14.837 1.00 94.12 106 LYS A C 1
ATOM 866 O O . LYS A 1 106 ? 7.802 2.547 15.098 1.00 94.12 106 LYS A O 1
ATOM 871 N N . PHE A 1 107 ? 7.027 0.521 15.652 1.00 95.56 107 PHE A N 1
ATOM 872 C CA . PHE A 1 107 ? 6.550 0.929 16.967 1.00 95.56 107 PHE A CA 1
ATOM 873 C C . PHE A 1 107 ? 7.698 1.441 17.835 1.00 95.56 107 PHE A C 1
ATOM 875 O O . PHE A 1 107 ? 7.608 2.544 18.341 1.00 95.56 107 PHE A O 1
ATOM 882 N N . VAL A 1 108 ? 8.804 0.713 17.981 1.00 95.81 108 VAL A N 1
ATOM 883 C CA . VAL A 1 108 ? 9.898 1.148 18.871 1.00 95.81 108 VAL A CA 1
ATOM 884 C C . VAL A 1 108 ? 10.549 2.459 18.410 1.00 95.81 108 VAL A C 1
ATOM 886 O O . VAL A 1 108 ? 10.883 3.298 19.242 1.00 95.81 108 VAL A O 1
ATOM 889 N N . VAL A 1 109 ? 10.703 2.657 17.098 1.00 94.25 109 VAL A N 1
ATOM 890 C CA . VAL A 1 109 ? 11.438 3.806 16.534 1.00 94.25 109 VAL A CA 1
ATOM 891 C C . VAL A 1 109 ? 10.567 5.067 16.375 1.00 94.25 109 VAL A C 1
ATOM 893 O O . VAL A 1 109 ? 11.097 6.167 16.224 1.00 94.25 109 VAL A O 1
ATOM 896 N N . ASN A 1 110 ? 9.237 4.952 16.416 1.00 93.31 110 ASN A N 1
ATOM 897 C CA . ASN A 1 110 ? 8.349 6.096 16.199 1.00 93.31 110 ASN A CA 1
ATOM 898 C C . ASN A 1 110 ? 8.394 7.133 17.338 1.00 93.31 110 ASN A C 1
ATOM 900 O O . ASN A 1 110 ? 8.361 6.808 18.524 1.00 93.31 110 ASN A O 1
ATOM 904 N N . TYR A 1 111 ? 8.344 8.419 16.974 1.00 92.25 111 TYR A N 1
ATOM 905 C CA . TYR A 1 111 ? 8.395 9.541 17.924 1.00 92.25 111 TYR A CA 1
ATOM 906 C C . TYR A 1 111 ? 7.230 9.580 18.925 1.00 92.25 111 TYR A C 1
ATOM 908 O O . TYR A 1 111 ? 7.370 10.107 20.025 1.00 92.25 111 TYR A O 1
ATOM 916 N N . ASN A 1 112 ? 6.066 9.041 18.557 1.00 95.44 112 ASN A N 1
ATOM 917 C CA . ASN A 1 112 ? 4.864 9.050 19.395 1.00 95.44 112 ASN A CA 1
ATOM 918 C C . ASN A 1 112 ? 4.765 7.838 20.340 1.00 95.44 112 ASN A C 1
ATOM 920 O O . ASN A 1 112 ? 3.786 7.699 21.076 1.00 95.44 112 ASN A O 1
ATOM 924 N N . THR A 1 113 ? 5.768 6.965 20.354 1.00 97.12 113 THR A N 1
ATOM 925 C CA . THR A 1 113 ? 5.779 5.747 21.168 1.00 97.12 113 THR A CA 1
ATOM 926 C C . THR A 1 113 ? 5.726 5.997 22.671 1.00 97.12 113 THR A C 1
ATOM 928 O O . THR A 1 113 ? 4.927 5.327 23.328 1.00 97.12 113 THR A O 1
ATOM 931 N N . PRO A 1 114 ? 6.434 6.992 23.241 1.00 97.75 114 PRO A N 1
ATOM 932 C CA . PRO A 1 114 ? 6.269 7.335 24.652 1.00 97.75 114 PRO A CA 1
ATOM 933 C C . PRO A 1 114 ? 4.816 7.683 25.014 1.00 97.75 114 PRO A C 1
ATOM 935 O O . PRO A 1 114 ? 4.280 7.159 25.990 1.00 97.75 114 PRO A O 1
ATOM 938 N N . LEU A 1 115 ? 4.137 8.491 24.188 1.00 97.81 115 LEU A N 1
ATOM 939 C CA . LEU A 1 115 ? 2.726 8.848 24.387 1.00 97.81 115 LEU A CA 1
ATOM 940 C C . LEU A 1 115 ? 1.821 7.607 24.348 1.00 97.81 115 LEU A C 1
ATOM 942 O O . LEU A 1 115 ? 0.959 7.433 25.214 1.00 97.81 115 LEU A O 1
ATOM 946 N N . ASN A 1 116 ? 2.039 6.727 23.371 1.00 98.06 116 ASN A N 1
ATOM 947 C CA . ASN A 1 116 ? 1.296 5.478 23.214 1.00 98.06 116 ASN A CA 1
ATOM 948 C C . ASN A 1 116 ? 1.470 4.548 24.430 1.00 98.06 116 ASN A C 1
ATOM 950 O O . ASN A 1 116 ? 0.483 4.036 24.961 1.00 98.06 116 ASN A O 1
ATOM 954 N N . ILE A 1 117 ? 2.700 4.385 24.931 1.00 98.19 117 ILE A N 1
ATOM 955 C CA . ILE A 1 117 ? 3.001 3.562 26.113 1.00 98.19 117 ILE A CA 1
ATOM 956 C C . ILE A 1 117 ? 2.340 4.140 27.368 1.00 98.19 117 ILE A C 1
ATOM 958 O O . ILE A 1 117 ? 1.667 3.406 28.092 1.00 98.19 117 ILE A O 1
ATOM 962 N N . ILE A 1 118 ? 2.462 5.451 27.608 1.00 98.31 118 ILE A N 1
ATOM 963 C CA . ILE A 1 118 ? 1.808 6.116 28.749 1.00 98.31 118 ILE A CA 1
ATOM 964 C C . ILE A 1 118 ? 0.291 5.894 28.692 1.00 98.31 118 ILE A C 1
ATOM 966 O O . ILE A 1 118 ? -0.334 5.544 29.693 1.00 98.31 118 ILE A O 1
ATOM 970 N N . THR A 1 119 ? -0.299 6.034 27.504 1.00 98.19 119 THR A N 1
ATOM 971 C CA . THR A 1 119 ? -1.734 5.804 27.278 1.00 98.19 119 THR A CA 1
ATOM 972 C C . THR A 1 119 ? -2.130 4.363 27.583 1.00 98.19 119 THR A C 1
ATOM 974 O O . THR A 1 119 ? -3.145 4.141 28.243 1.00 98.19 119 THR A O 1
ATOM 977 N N . MET A 1 120 ? -1.319 3.384 27.164 1.00 97.94 120 MET A N 1
ATOM 978 C CA . MET A 1 120 ? -1.542 1.971 27.477 1.00 97.94 120 MET A CA 1
ATOM 979 C C . MET A 1 120 ? -1.517 1.713 28.980 1.00 97.94 120 MET A C 1
ATOM 981 O O . MET A 1 120 ? -2.412 1.055 29.501 1.00 97.94 120 MET A O 1
ATOM 985 N N . ILE A 1 121 ? -0.518 2.245 29.689 1.00 98.25 121 ILE A N 1
ATOM 986 C CA . ILE A 1 121 ? -0.388 2.068 31.140 1.00 98.25 121 ILE A CA 1
ATOM 987 C C . ILE A 1 121 ? -1.623 2.637 31.844 1.00 98.25 121 ILE A C 1
ATOM 989 O O . ILE A 1 121 ? -2.234 1.953 32.666 1.00 98.25 121 ILE A O 1
ATOM 993 N N . VAL A 1 122 ? -2.045 3.851 31.478 1.00 97.81 122 VAL A N 1
ATOM 994 C CA . VAL A 1 122 ? -3.264 4.470 32.018 1.00 97.81 122 VAL A CA 1
ATOM 995 C C . VAL A 1 122 ? -4.493 3.612 31.718 1.00 97.81 122 VAL A C 1
ATOM 997 O O . VAL A 1 122 ? -5.268 3.326 32.628 1.00 97.81 122 VAL A O 1
ATOM 1000 N N . ALA A 1 123 ? -4.657 3.145 30.480 1.00 97.50 123 ALA A N 1
ATOM 1001 C CA . ALA A 1 123 ? -5.753 2.264 30.095 1.00 97.50 123 ALA A CA 1
ATOM 1002 C C . ALA A 1 123 ? -5.774 0.971 30.936 1.00 97.50 123 ALA A C 1
ATOM 1004 O O . ALA A 1 123 ? -6.804 0.623 31.513 1.00 97.50 123 ALA A O 1
ATOM 1005 N N . VAL A 1 124 ? -4.635 0.292 31.088 1.00 97.62 124 VAL A N 1
ATOM 1006 C CA . VAL A 1 124 ? -4.517 -0.927 31.903 1.00 97.62 124 VAL A CA 1
ATOM 1007 C C . VAL A 1 124 ? -4.894 -0.653 33.361 1.00 97.62 124 VAL A C 1
ATOM 1009 O O . VAL A 1 124 ? -5.705 -1.387 33.929 1.00 97.62 124 VAL A O 1
ATOM 1012 N N . VAL A 1 125 ? -4.386 0.429 33.959 1.00 97.44 125 VAL A N 1
ATOM 1013 C CA . VAL A 1 125 ? -4.723 0.814 35.340 1.00 97.44 125 VAL A CA 1
ATOM 1014 C C . VAL A 1 125 ? -6.223 1.077 35.490 1.00 97.44 125 VAL A C 1
ATOM 1016 O O . VAL A 1 125 ? -6.848 0.533 36.403 1.00 97.44 125 VAL A O 1
ATOM 1019 N N . LEU A 1 126 ? -6.825 1.856 34.585 1.00 96.75 126 LEU A N 1
ATOM 1020 C CA . LEU A 1 126 ? -8.261 2.154 34.604 1.00 96.75 126 LEU A CA 1
ATOM 1021 C C . LEU A 1 126 ? -9.111 0.886 34.447 1.00 96.75 126 LEU A C 1
ATOM 1023 O O . LEU A 1 126 ? -10.117 0.734 35.141 1.00 96.75 126 LEU A O 1
ATOM 1027 N N . TYR A 1 127 ? -8.698 -0.043 33.582 1.00 96.44 127 TYR A N 1
ATOM 1028 C CA . TYR A 1 127 ? -9.390 -1.313 33.383 1.00 96.44 127 TYR A CA 1
ATOM 1029 C C . TYR A 1 127 ? -9.342 -2.199 34.636 1.00 96.44 127 TYR A C 1
ATOM 1031 O O . TYR A 1 127 ? -10.385 -2.671 35.100 1.00 96.44 127 TYR A O 1
ATOM 1039 N N . LEU A 1 128 ? -8.154 -2.383 35.224 1.00 96.88 128 LEU A N 1
ATOM 1040 C CA . LEU A 1 128 ? -7.959 -3.213 36.419 1.00 96.88 128 LEU A CA 1
ATOM 1041 C C . LEU A 1 128 ? -8.666 -2.629 37.651 1.00 96.88 128 LEU A C 1
ATOM 1043 O O . LEU A 1 128 ? -9.207 -3.369 38.472 1.00 96.88 128 LEU A O 1
ATOM 1047 N N . LYS A 1 129 ? -8.713 -1.299 37.773 1.00 95.12 129 LYS A N 1
ATOM 1048 C CA . LYS A 1 129 ? -9.323 -0.584 38.906 1.00 95.12 129 LYS A CA 1
ATOM 1049 C C . LYS A 1 129 ? -10.742 -0.075 38.611 1.00 95.12 129 LYS A C 1
ATOM 1051 O O . LYS A 1 129 ? -11.274 0.740 39.360 1.00 95.12 129 LYS A O 1
ATOM 1056 N N . ARG A 1 130 ? -11.421 -0.594 37.581 1.00 91.69 130 ARG A N 1
ATOM 1057 C CA . ARG A 1 130 ? -12.760 -0.122 37.162 1.00 91.69 130 ARG A CA 1
ATOM 1058 C C . ARG A 1 130 ? -13.836 -0.137 38.257 1.00 91.69 130 ARG A C 1
ATOM 1060 O O . ARG A 1 130 ? -14.773 0.645 38.189 1.00 91.69 130 ARG A O 1
ATOM 1067 N N . LYS A 1 131 ? -13.710 -1.010 39.265 1.00 90.94 131 LYS A N 1
ATOM 1068 C CA . LYS A 1 131 ? -14.655 -1.109 40.395 1.00 90.94 131 LYS A CA 1
ATOM 1069 C C . LYS A 1 131 ? -14.385 -0.102 41.522 1.00 90.94 131 LYS A C 1
ATOM 1071 O O . LYS A 1 131 ? -15.228 0.048 42.393 1.00 90.94 131 LYS A O 1
ATOM 1076 N N . SER A 1 132 ? -13.231 0.569 41.537 1.00 91.12 132 SER A N 1
ATOM 1077 C CA . SER A 1 132 ? -12.811 1.431 42.652 1.00 91.12 132 SER A CA 1
ATOM 1078 C C . SER A 1 132 ? -13.163 2.913 42.462 1.00 91.12 132 SER A C 1
ATOM 1080 O O . SER A 1 132 ? -12.561 3.764 43.114 1.00 91.12 132 SER A O 1
ATOM 1082 N N . GLY A 1 133 ? -14.034 3.250 41.503 1.00 92.44 133 GLY A N 1
ATOM 1083 C CA . GLY A 1 133 ? -14.373 4.639 41.157 1.00 92.44 133 GLY A CA 1
ATOM 1084 C C . GLY A 1 133 ? -13.213 5.451 40.558 1.00 92.44 133 GLY A C 1
ATOM 1085 O O . GLY A 1 133 ? -13.305 6.671 40.431 1.00 92.44 133 GLY A O 1
ATOM 1086 N N . ILE A 1 134 ? -12.089 4.813 40.189 1.00 94.44 134 ILE A N 1
ATOM 1087 C CA . ILE A 1 134 ? -10.926 5.528 39.636 1.00 94.44 134 ILE A CA 1
ATOM 1088 C C . ILE A 1 134 ? -11.250 6.179 38.290 1.00 94.44 134 ILE A C 1
ATOM 1090 O O . ILE A 1 134 ? -10.727 7.247 37.989 1.00 94.44 134 ILE A O 1
ATOM 1094 N N . ILE A 1 135 ? -12.128 5.547 37.503 1.00 92.81 135 ILE A N 1
ATOM 1095 C CA . ILE A 1 135 ? -12.581 6.059 36.209 1.00 92.81 135 ILE A CA 1
ATOM 1096 C C . ILE A 1 135 ? -13.319 7.379 36.423 1.00 92.81 135 ILE A C 1
ATOM 1098 O O . ILE A 1 135 ? -13.040 8.342 35.717 1.00 92.81 135 ILE A O 1
ATOM 1102 N N . ASP A 1 136 ? -14.182 7.459 37.435 1.00 92.31 136 ASP A N 1
ATOM 1103 C CA . ASP A 1 136 ? -14.918 8.684 37.748 1.00 92.31 136 ASP A CA 1
ATOM 1104 C C . ASP A 1 136 ? -13.970 9.778 38.239 1.00 92.31 136 ASP A C 1
ATOM 1106 O O . ASP A 1 136 ? -14.056 10.910 37.785 1.00 92.31 136 ASP A O 1
ATOM 1110 N N . ARG A 1 137 ? -12.965 9.448 39.065 1.00 92.25 137 ARG A N 1
ATOM 1111 C CA . ARG A 1 137 ? -11.914 10.415 39.445 1.00 92.25 137 ARG A CA 1
ATOM 1112 C C . ARG A 1 137 ? -11.111 10.908 38.240 1.00 92.25 137 ARG A C 1
ATOM 1114 O O . ARG A 1 137 ? -10.806 12.094 38.154 1.00 92.25 137 ARG A O 1
ATOM 1121 N N . PHE A 1 138 ? -10.765 10.013 37.318 1.00 92.75 138 PHE A N 1
ATOM 1122 C CA . PHE A 1 138 ? -10.049 10.343 36.084 1.00 92.75 138 PHE A CA 1
ATOM 1123 C C . PHE A 1 138 ? -10.891 11.240 35.163 1.00 92.75 138 PHE A C 1
ATOM 1125 O O . PHE A 1 138 ? -10.361 12.152 34.521 1.00 92.75 138 PHE A O 1
ATOM 1132 N N . LYS A 1 139 ? -12.211 11.018 35.139 1.00 90.00 139 LYS A N 1
ATOM 1133 C CA . LYS A 1 139 ? -13.183 11.865 34.443 1.00 90.00 139 LYS A CA 1
ATOM 1134 C C . LYS A 1 139 ? -13.339 13.230 35.108 1.00 90.00 139 LYS A C 1
ATOM 1136 O O . LYS A 1 139 ? -13.136 14.235 34.444 1.00 90.00 139 LYS A O 1
ATOM 1141 N N . ASN A 1 140 ? -13.565 13.268 36.417 1.00 88.50 140 ASN A N 1
ATOM 1142 C CA . ASN A 1 140 ? -13.768 14.498 37.187 1.00 88.50 140 ASN A CA 1
ATOM 1143 C C . ASN A 1 140 ? -12.540 15.420 37.179 1.00 88.50 140 ASN A C 1
ATOM 1145 O O . ASN A 1 140 ? -12.683 16.633 37.271 1.00 88.50 140 ASN A O 1
ATOM 1149 N N . LYS A 1 141 ? -11.329 14.860 37.053 1.00 89.94 141 LYS A N 1
ATOM 1150 C CA . LYS A 1 141 ? -10.084 15.630 36.879 1.00 89.94 141 LYS A CA 1
ATOM 1151 C C . LYS A 1 141 ? -9.787 16.020 35.423 1.00 89.94 141 LYS A C 1
ATOM 1153 O O . LYS A 1 141 ? -8.707 16.535 35.154 1.00 89.94 141 LYS A O 1
ATOM 1158 N N . SER A 1 142 ? -10.683 15.726 34.480 1.00 90.44 142 SER A N 1
ATOM 1159 C CA . SER A 1 142 ? -10.528 16.027 33.047 1.00 90.44 142 SER A CA 1
ATOM 1160 C C . SER A 1 142 ? -9.266 15.438 32.398 1.00 90.44 142 SER A C 1
ATOM 1162 O O . SER A 1 142 ? -8.792 15.926 31.372 1.00 90.44 142 SER A O 1
ATOM 1164 N N . LEU A 1 143 ? -8.709 14.357 32.959 1.00 92.19 143 LEU A N 1
ATOM 1165 C CA . LEU A 1 143 ? -7.497 13.735 32.416 1.00 92.19 143 LEU A CA 1
ATOM 1166 C C . LEU A 1 143 ? -7.777 13.073 31.061 1.00 92.19 143 LEU A C 1
ATOM 1168 O O . LEU A 1 143 ? -6.983 13.195 30.139 1.00 92.19 143 LEU A O 1
ATOM 1172 N N . HIS A 1 144 ? -8.938 12.440 30.895 1.00 91.75 144 HIS A N 1
ATOM 1173 C CA . HIS A 1 144 ? -9.388 11.904 29.603 1.00 91.75 144 HIS A CA 1
ATOM 1174 C C . HIS A 1 144 ? -9.402 12.967 28.493 1.00 91.75 144 HIS A C 1
ATOM 1176 O O . HIS A 1 144 ? -8.965 12.707 27.374 1.00 91.75 144 HIS A O 1
ATOM 1182 N N . THR A 1 145 ? -9.863 14.171 28.826 1.00 90.44 145 THR A N 1
ATOM 1183 C CA . THR A 1 145 ? -9.907 15.334 27.946 1.00 90.44 145 THR A CA 1
ATOM 1184 C C . THR A 1 145 ? -8.504 15.768 27.552 1.00 90.44 145 THR A C 1
ATOM 1186 O O . THR A 1 145 ? -8.241 16.001 26.377 1.00 90.44 145 THR A O 1
ATOM 1189 N N . LEU A 1 146 ? -7.582 15.814 28.520 1.00 92.69 146 LEU A N 1
ATOM 1190 C CA . LEU A 1 146 ? -6.178 16.122 28.271 1.00 92.69 146 LEU A CA 1
ATOM 1191 C C . LEU A 1 146 ? -5.556 15.120 27.288 1.00 92.69 146 LEU A C 1
ATOM 1193 O O . LEU A 1 146 ? -4.919 15.540 26.328 1.00 92.69 146 LEU A O 1
ATOM 1197 N N . PHE A 1 147 ? -5.791 13.815 27.467 1.00 95.56 147 PHE A N 1
ATOM 1198 C CA . PHE A 1 147 ? -5.333 12.798 26.511 1.00 95.56 147 PHE A CA 1
ATOM 1199 C C . PHE A 1 147 ? -5.920 13.030 25.112 1.00 95.56 147 PHE A C 1
ATOM 1201 O O . PHE A 1 147 ? -5.168 13.036 24.142 1.00 95.56 147 PHE A O 1
ATOM 1208 N N . ALA A 1 148 ? -7.229 13.272 24.990 1.00 94.56 148 ALA A N 1
ATOM 1209 C CA . ALA A 1 148 ? -7.863 13.542 23.697 1.00 94.56 148 ALA A CA 1
ATOM 1210 C C . ALA A 1 148 ? -7.272 14.783 23.001 1.00 94.56 148 ALA A C 1
ATOM 1212 O O . ALA A 1 148 ? -6.974 14.736 21.809 1.00 94.56 148 ALA A O 1
ATOM 1213 N N . ILE A 1 149 ? -7.038 15.867 23.751 1.00 92.56 149 ILE A N 1
ATOM 1214 C CA . ILE A 1 149 ? -6.393 17.093 23.259 1.00 92.56 149 ILE A CA 1
ATOM 1215 C C . ILE A 1 149 ? -4.964 16.805 22.791 1.00 92.56 149 ILE A C 1
ATOM 1217 O O . ILE A 1 149 ? -4.596 17.195 21.686 1.00 92.56 149 ILE A O 1
ATOM 1221 N N . ILE A 1 150 ? -4.163 16.100 23.596 1.00 95.69 150 ILE A N 1
ATOM 1222 C CA . ILE A 1 150 ? -2.779 15.761 23.241 1.00 95.69 150 ILE A CA 1
ATOM 1223 C C . ILE A 1 150 ? -2.751 14.937 21.953 1.00 95.69 150 ILE A C 1
ATOM 1225 O O . ILE A 1 150 ? -2.016 15.284 21.034 1.00 95.69 150 ILE A O 1
ATOM 1229 N N . TYR A 1 151 ? -3.568 13.886 21.843 1.00 97.12 151 TYR A N 1
ATOM 1230 C CA . TYR A 1 151 ? -3.628 13.067 20.628 1.00 97.12 151 TYR A CA 1
ATOM 1231 C C . TYR A 1 151 ? -4.079 13.872 19.410 1.00 97.12 151 TYR A C 1
ATOM 1233 O O . TYR A 1 151 ? -3.491 13.722 18.339 1.00 97.12 151 TYR A O 1
ATOM 1241 N N . PHE A 1 152 ? -5.075 14.747 19.575 1.00 94.31 152 PHE A N 1
ATOM 1242 C CA . PHE A 1 152 ? -5.530 15.652 18.525 1.00 94.31 152 PHE A CA 1
ATOM 1243 C C . PHE A 1 152 ? -4.374 16.526 18.025 1.00 94.31 152 PHE A C 1
ATOM 1245 O O . PHE A 1 152 ? -4.004 16.436 16.856 1.00 94.31 152 PHE A O 1
ATOM 1252 N N . PHE A 1 153 ? -3.724 17.294 18.902 1.00 93.38 153 PHE A N 1
ATOM 1253 C CA . PHE A 1 153 ? -2.639 18.189 18.494 1.00 93.38 153 PHE A CA 1
ATOM 1254 C C . PHE A 1 153 ? -1.418 17.441 17.957 1.00 93.38 153 PHE A C 1
ATOM 1256 O O . PHE A 1 153 ? -0.893 17.825 16.917 1.00 93.38 153 PHE A O 1
ATOM 1263 N N . VAL A 1 154 ? -0.999 16.343 18.594 1.00 96.44 154 VAL A N 1
ATOM 1264 C CA . VAL A 1 154 ? 0.110 15.514 18.096 1.00 96.44 154 VAL A CA 1
ATOM 1265 C C . VAL A 1 154 ? -0.198 14.989 16.697 1.00 96.44 154 VAL A C 1
ATOM 1267 O O . VAL A 1 154 ? 0.680 15.018 15.840 1.00 96.44 154 VAL A O 1
ATOM 1270 N N . SER A 1 155 ? -1.435 14.560 16.425 1.00 95.44 155 SER A N 1
ATOM 1271 C CA . SER A 1 155 ? -1.798 14.053 15.100 1.00 95.44 155 SER A CA 1
ATOM 1272 C C . SER A 1 155 ? -1.673 15.118 14.004 1.00 95.44 155 SER A C 1
ATOM 1274 O O . SER A 1 155 ? -1.059 14.846 12.975 1.00 95.44 155 SER A O 1
ATOM 1276 N N . PHE A 1 156 ? -2.148 16.345 14.245 1.00 93.50 156 PHE A N 1
ATOM 1277 C CA . PHE A 1 156 ? -1.983 17.463 13.310 1.00 93.50 156 PHE A CA 1
ATOM 1278 C C . PHE A 1 156 ? -0.518 17.876 13.151 1.00 93.50 156 PHE A C 1
ATOM 1280 O O . PHE A 1 156 ? -0.056 18.058 12.025 1.00 93.50 156 PHE A O 1
ATOM 1287 N N . SER A 1 157 ? 0.233 17.962 14.251 1.00 93.50 157 SER A N 1
ATOM 1288 C CA . SER A 1 157 ? 1.663 18.280 14.211 1.00 93.50 157 SER A CA 1
ATOM 1289 C C . SER A 1 157 ? 2.454 17.262 13.391 1.00 93.50 157 SER A C 1
ATOM 1291 O O . SER A 1 157 ? 3.346 17.652 12.643 1.00 93.50 157 SER A O 1
ATOM 1293 N N . LEU A 1 158 ? 2.114 15.970 13.470 1.00 94.25 158 LEU A N 1
ATOM 1294 C CA . LEU A 1 158 ? 2.748 14.929 12.657 1.00 94.25 158 LEU A CA 1
ATOM 1295 C C . LEU A 1 158 ? 2.466 15.100 11.156 1.00 94.25 158 LEU A C 1
ATOM 1297 O O . LEU A 1 158 ? 3.378 14.891 10.361 1.00 94.25 158 LEU A O 1
ATOM 1301 N N . ILE A 1 159 ? 1.251 15.507 10.763 1.00 91.88 159 ILE A N 1
ATOM 1302 C CA . ILE A 1 159 ? 0.918 15.803 9.355 1.00 91.88 159 ILE A CA 1
ATOM 1303 C C . ILE A 1 159 ? 1.730 16.988 8.848 1.00 91.88 159 ILE A C 1
ATOM 1305 O O . ILE A 1 159 ? 2.364 16.903 7.799 1.00 91.88 159 ILE A O 1
ATOM 1309 N N . ILE A 1 160 ? 1.713 18.089 9.599 1.00 90.38 160 ILE A N 1
ATOM 1310 C CA . ILE A 1 160 ? 2.423 19.313 9.225 1.00 90.38 160 ILE A CA 1
ATOM 1311 C C . ILE A 1 160 ? 3.920 19.014 9.099 1.00 90.38 160 ILE A C 1
ATOM 1313 O O . ILE A 1 160 ? 4.531 19.327 8.082 1.00 90.38 160 ILE A O 1
ATOM 1317 N N . HIS A 1 161 ? 4.495 18.318 10.082 1.00 90.75 161 HIS A N 1
ATOM 1318 C CA . HIS A 1 161 ? 5.890 17.882 10.042 1.00 90.75 161 HIS A CA 1
ATOM 1319 C C . HIS A 1 161 ? 6.196 17.002 8.829 1.00 90.75 161 HIS A C 1
ATOM 1321 O O . HIS A 1 161 ? 7.217 17.193 8.175 1.00 90.75 161 HIS A O 1
ATOM 1327 N N . HIS A 1 162 ? 5.311 16.057 8.500 1.00 89.38 162 HIS A N 1
ATOM 1328 C CA . HIS A 1 162 ? 5.483 15.178 7.345 1.00 89.38 162 HIS A CA 1
ATOM 1329 C C . HIS A 1 162 ? 5.556 15.957 6.025 1.00 89.38 162 HIS A C 1
ATOM 1331 O O . HIS A 1 162 ? 6.432 15.668 5.217 1.00 89.38 162 HIS A O 1
ATOM 1337 N N . PHE A 1 163 ? 4.700 16.965 5.830 1.00 87.50 163 PHE A N 1
ATOM 1338 C CA . PHE A 1 163 ? 4.674 17.757 4.596 1.00 87.50 163 PHE A CA 1
ATOM 1339 C C . PHE A 1 163 ? 5.723 18.877 4.524 1.00 87.50 163 PHE A C 1
ATOM 1341 O O . PHE A 1 163 ? 6.020 19.354 3.432 1.00 87.50 163 PHE A O 1
ATOM 1348 N N . ILE A 1 164 ? 6.289 19.307 5.657 1.00 87.56 164 ILE A N 1
ATOM 1349 C CA . ILE A 1 164 ? 7.372 20.306 5.685 1.00 87.56 164 ILE A CA 1
ATOM 1350 C C . ILE A 1 164 ? 8.742 19.664 5.432 1.00 87.56 164 ILE A C 1
ATOM 1352 O O . ILE A 1 164 ? 9.659 20.338 4.958 1.00 87.56 164 ILE A O 1
ATOM 1356 N N . LYS A 1 165 ? 8.918 18.376 5.752 1.00 84.81 165 LYS A N 1
ATOM 1357 C CA . LYS A 1 165 ? 10.212 17.712 5.579 1.00 84.81 165 LYS A CA 1
ATOM 1358 C C . LYS A 1 165 ? 10.673 17.748 4.113 1.00 84.81 165 LYS A C 1
ATOM 1360 O O . LYS A 1 165 ? 9.893 17.416 3.228 1.00 84.81 165 LYS A O 1
ATOM 1365 N N . PRO A 1 166 ? 11.966 18.029 3.856 1.00 77.44 166 PRO A N 1
ATOM 1366 C CA . PRO A 1 166 ? 12.523 18.049 2.500 1.00 77.44 166 PRO A CA 1
ATOM 1367 C C . PRO A 1 166 ? 12.588 16.658 1.848 1.00 77.44 166 PRO A C 1
ATOM 1369 O O . PRO A 1 166 ? 12.762 16.550 0.640 1.00 77.44 166 PRO A O 1
ATOM 1372 N N . GLN A 1 167 ? 12.453 15.590 2.639 1.00 78.94 167 GLN A N 1
ATOM 1373 C CA . GLN A 1 167 ? 12.385 14.211 2.166 1.00 78.94 167 GLN A CA 1
ATOM 1374 C C . GLN A 1 167 ? 11.095 13.567 2.672 1.00 78.94 167 GLN A C 1
ATOM 1376 O O . GLN A 1 167 ? 10.830 13.558 3.879 1.00 78.94 167 GLN A O 1
ATOM 1381 N N . MET A 1 168 ? 10.305 13.004 1.754 1.00 73.12 168 MET A N 1
ATOM 1382 C CA . MET A 1 168 ? 9.077 12.300 2.111 1.00 73.12 168 MET A CA 1
ATOM 1383 C C . MET A 1 168 ? 9.388 10.886 2.596 1.00 73.12 168 MET A C 1
ATOM 1385 O O . MET A 1 168 ? 9.588 9.958 1.815 1.00 73.12 168 MET A O 1
ATOM 1389 N N . ASP A 1 169 ? 9.361 10.715 3.915 1.00 84.50 169 ASP A N 1
ATOM 1390 C CA . ASP A 1 169 ? 9.231 9.400 4.537 1.00 84.50 169 ASP A CA 1
ATOM 1391 C C . ASP A 1 169 ? 7.757 8.983 4.527 1.00 84.50 169 ASP A C 1
ATOM 1393 O O . ASP A 1 169 ? 6.996 9.277 5.456 1.00 84.50 169 ASP A O 1
ATOM 1397 N N . ILE A 1 170 ? 7.360 8.297 3.455 1.00 83.81 170 ILE A N 1
ATOM 1398 C CA . ILE A 1 170 ? 5.988 7.814 3.259 1.00 83.81 170 ILE A CA 1
ATOM 1399 C C . ILE A 1 170 ? 5.572 6.728 4.262 1.00 83.81 170 ILE A C 1
ATOM 1401 O O . ILE A 1 170 ? 4.393 6.394 4.341 1.00 83.81 170 ILE A O 1
ATOM 1405 N N . TYR A 1 171 ? 6.507 6.169 5.037 1.00 88.69 171 TYR A N 1
ATOM 1406 C CA . TYR A 1 171 ? 6.241 4.998 5.865 1.00 88.69 171 TYR A CA 1
ATOM 1407 C C . TYR A 1 171 ? 5.924 5.353 7.317 1.00 88.69 171 TYR A C 1
ATOM 1409 O O . TYR A 1 171 ? 5.052 4.723 7.917 1.00 88.69 171 TYR A O 1
ATOM 1417 N N . SER A 1 172 ? 6.603 6.339 7.905 1.00 91.81 172 SER A N 1
ATOM 1418 C CA . SER A 1 172 ? 6.537 6.569 9.360 1.00 91.81 172 SER A CA 1
ATOM 1419 C C . SER A 1 172 ? 5.238 7.221 9.847 1.00 91.81 172 SER A C 1
ATOM 1421 O O . SER A 1 172 ? 4.732 6.863 10.916 1.00 91.81 172 SER A O 1
ATOM 1423 N N . LEU A 1 173 ? 4.657 8.144 9.073 1.00 93.88 173 LEU A N 1
ATOM 1424 C CA . LEU A 1 173 ? 3.377 8.781 9.416 1.00 93.88 173 LEU A CA 1
ATOM 1425 C C . LEU A 1 173 ? 2.213 7.763 9.500 1.00 93.88 173 LEU A C 1
ATOM 1427 O O . LEU A 1 173 ? 1.531 7.742 10.530 1.00 93.88 173 LEU A O 1
ATOM 1431 N N . PRO A 1 174 ? 2.011 6.871 8.508 1.00 94.81 174 PRO A N 1
ATOM 1432 C CA . PRO A 1 174 ? 0.982 5.834 8.585 1.00 94.81 174 PRO A CA 1
ATOM 1433 C C . PRO A 1 174 ? 1.109 4.947 9.831 1.00 94.81 174 PRO A C 1
ATOM 1435 O O . PRO A 1 174 ? 0.118 4.700 10.520 1.00 94.81 174 PRO A O 1
ATOM 1438 N N . PHE A 1 175 ? 2.326 4.506 10.175 1.00 95.75 175 PHE A N 1
ATOM 1439 C CA . PHE A 1 175 ? 2.563 3.726 11.395 1.00 95.75 175 PHE A CA 1
ATOM 1440 C C . PHE A 1 175 ? 2.242 4.514 12.663 1.00 95.75 175 PHE A C 1
ATOM 1442 O O . PHE A 1 175 ? 1.649 3.972 13.597 1.00 95.75 175 PHE A O 1
ATOM 1449 N N . SER A 1 176 ? 2.602 5.796 12.692 1.00 96.69 176 SER A N 1
ATOM 1450 C CA . SER A 1 176 ? 2.301 6.673 13.820 1.00 96.69 176 SER A CA 1
ATOM 1451 C C . SER A 1 176 ? 0.793 6.727 14.079 1.00 96.69 176 SER A C 1
ATOM 1453 O O . SER A 1 176 ? 0.369 6.513 15.217 1.00 96.69 176 SER A O 1
ATOM 1455 N N . PHE A 1 177 ? -0.023 6.911 13.035 1.00 97.62 177 PHE A N 1
ATOM 1456 C CA . PHE A 1 177 ? -1.482 6.897 13.172 1.00 97.62 177 PHE A CA 1
ATOM 1457 C C . PHE A 1 177 ? -2.060 5.522 13.470 1.00 97.62 177 PHE A C 1
ATOM 1459 O O . PHE A 1 177 ? -3.010 5.434 14.248 1.00 97.62 177 PHE A O 1
ATOM 1466 N N . PHE A 1 178 ? -1.487 4.454 12.917 1.00 97.44 178 PHE A N 1
ATOM 1467 C CA . PHE A 1 178 ? -1.894 3.088 13.231 1.00 97.44 178 PHE A CA 1
ATOM 1468 C C . PHE A 1 178 ? -1.798 2.813 14.734 1.00 97.44 178 PHE A C 1
ATOM 1470 O O . PHE A 1 178 ? -2.788 2.430 15.361 1.00 97.44 178 PHE A O 1
ATOM 1477 N N . TYR A 1 179 ? -0.645 3.099 15.343 1.00 97.88 179 TYR A N 1
ATOM 1478 C CA . TYR A 1 179 ? -0.468 2.905 16.779 1.00 97.88 179 TYR A CA 1
ATOM 1479 C C . TYR A 1 179 ? -1.316 3.861 17.603 1.00 97.88 179 TYR A C 1
ATOM 1481 O O . TYR A 1 179 ? -2.021 3.399 18.495 1.00 97.88 179 TYR A O 1
ATOM 1489 N N . MET A 1 180 ? -1.342 5.157 17.277 1.00 98.38 180 MET A N 1
ATOM 1490 C CA . MET A 1 180 ? -2.196 6.100 18.010 1.00 98.38 180 MET A CA 1
ATOM 1491 C C . MET A 1 180 ? -3.659 5.653 18.015 1.00 98.38 180 MET A C 1
ATOM 1493 O O . MET A 1 180 ? -4.318 5.718 19.049 1.00 98.38 180 MET A O 1
ATOM 1497 N N . THR A 1 181 ? -4.144 5.120 16.892 1.00 98.25 181 THR A N 1
ATOM 1498 C CA . THR A 1 181 ? -5.500 4.577 16.772 1.00 98.25 181 THR A CA 1
ATOM 1499 C C . THR A 1 181 ? -5.709 3.349 17.668 1.00 98.25 181 THR A C 1
ATOM 1501 O O . THR A 1 181 ? -6.743 3.256 18.325 1.00 98.25 181 THR A O 1
ATOM 1504 N N . ILE A 1 182 ? -4.736 2.432 17.765 1.00 97.81 182 ILE A N 1
ATOM 1505 C CA . ILE A 1 182 ? -4.799 1.284 18.692 1.00 97.81 182 ILE A CA 1
ATOM 1506 C C . ILE A 1 182 ? -4.841 1.758 20.146 1.00 97.81 182 ILE A C 1
ATOM 1508 O O . ILE A 1 182 ? -5.766 1.420 20.884 1.00 97.81 182 ILE A O 1
ATOM 1512 N N . PHE A 1 183 ? -3.841 2.528 20.573 1.00 98.25 183 PHE A N 1
ATOM 1513 C CA . PHE A 1 183 ? -3.655 2.879 21.981 1.00 98.25 183 PHE A CA 1
ATOM 1514 C C . PHE A 1 183 ? -4.764 3.801 22.487 1.00 98.25 183 PHE A C 1
ATOM 1516 O O . PHE A 1 183 ? -5.343 3.555 23.550 1.00 98.25 183 PHE A O 1
ATOM 1523 N N . PHE A 1 184 ? -5.131 4.810 21.696 1.00 98.06 184 PHE A N 1
ATOM 1524 C CA . PHE A 1 184 ? -6.253 5.675 22.029 1.00 98.06 184 PHE A CA 1
ATOM 1525 C C . PHE A 1 184 ? -7.596 4.945 21.907 1.00 98.06 184 PHE A C 1
ATOM 1527 O O . PHE A 1 184 ? -8.479 5.164 22.732 1.00 98.06 184 PHE A O 1
ATOM 1534 N N . GLY A 1 185 ? -7.741 4.013 20.960 1.00 97.50 185 GLY A N 1
ATOM 1535 C CA . GLY A 1 185 ? -8.927 3.162 20.836 1.00 97.50 185 GLY A CA 1
ATOM 1536 C C . GLY A 1 185 ? -9.161 2.259 22.049 1.00 97.50 185 GLY A C 1
ATOM 1537 O O . GLY A 1 185 ? -10.301 2.101 22.488 1.00 97.50 185 GLY A O 1
ATOM 1538 N N . ILE A 1 186 ? -8.097 1.720 22.654 1.00 97.44 186 ILE A N 1
ATOM 1539 C CA . ILE A 1 186 ? -8.184 0.960 23.912 1.00 97.44 186 ILE A CA 1
ATOM 1540 C C . ILE A 1 186 ? -8.624 1.874 25.065 1.00 97.44 186 ILE A C 1
ATOM 1542 O O . ILE A 1 186 ? -9.514 1.507 25.837 1.00 97.44 186 ILE A O 1
ATOM 1546 N N . LEU A 1 187 ? -8.056 3.080 25.174 1.00 97.25 187 LEU A N 1
ATOM 1547 C CA . LEU A 1 187 ? -8.475 4.051 26.189 1.00 97.25 187 LEU A CA 1
ATOM 1548 C C . LEU A 1 187 ? -9.949 4.460 25.999 1.00 97.25 187 LEU A C 1
ATOM 1550 O O . LEU A 1 187 ? -10.729 4.420 26.953 1.00 97.25 187 LEU A O 1
ATOM 1554 N N . HIS A 1 188 ? -10.355 4.776 24.767 1.00 96.50 188 HIS A N 1
ATOM 1555 C CA . HIS A 1 188 ? -11.742 5.067 24.384 1.00 96.50 188 HIS A CA 1
ATOM 1556 C C . HIS A 1 188 ? -12.685 3.924 24.780 1.00 96.50 188 HIS A C 1
ATOM 1558 O O . HIS A 1 188 ? -13.727 4.156 25.401 1.00 96.50 188 HIS A O 1
ATOM 1564 N N . PHE A 1 189 ? -12.283 2.673 24.524 1.00 95.62 189 PHE A N 1
ATOM 1565 C CA . PHE A 1 189 ? -13.047 1.484 24.897 1.00 95.62 189 PHE A CA 1
ATOM 1566 C C . PHE A 1 189 ? -13.337 1.412 26.407 1.00 95.62 189 PHE A C 1
ATOM 1568 O O . PHE A 1 189 ? -14.430 1.008 26.821 1.00 95.62 189 PHE A O 1
ATOM 1575 N N . ILE A 1 190 ? -12.382 1.815 27.240 1.00 95.00 190 ILE A N 1
ATOM 1576 C CA . ILE A 1 190 ? -12.538 1.800 28.697 1.00 95.00 190 ILE A CA 1
ATOM 1577 C C . ILE A 1 190 ? -13.399 2.975 29.169 1.00 95.00 190 ILE A C 1
ATOM 1579 O O . ILE A 1 190 ? -14.257 2.800 30.034 1.00 95.00 190 ILE A O 1
ATOM 1583 N N . LEU A 1 191 ? -13.199 4.164 28.597 1.00 94.12 191 LEU A N 1
ATOM 1584 C CA . LEU A 1 191 ? -13.872 5.389 29.032 1.00 94.12 191 LEU A CA 1
ATOM 1585 C C . LEU A 1 191 ? -15.349 5.455 28.621 1.00 94.12 191 LEU A C 1
ATOM 1587 O O . LEU A 1 191 ? -16.176 5.932 29.409 1.00 94.12 191 LEU A O 1
ATOM 1591 N N . LEU A 1 192 ? -15.676 4.978 27.415 1.00 93.12 192 LEU A N 1
ATOM 1592 C CA . LEU A 1 192 ? -16.991 5.114 26.777 1.00 93.12 192 LEU A CA 1
ATOM 1593 C C . LEU A 1 192 ? -17.600 3.746 26.397 1.00 93.12 192 LEU A C 1
ATOM 1595 O O . LEU A 1 192 ? -17.838 3.493 25.212 1.00 93.12 192 LEU A O 1
ATOM 1599 N N . PRO A 1 193 ? -17.887 2.842 27.369 1.00 89.94 193 PRO A N 1
ATOM 1600 C CA . PRO A 1 193 ? -18.360 1.457 27.161 1.00 89.94 193 PRO A CA 1
ATOM 1601 C C . PRO A 1 193 ? -19.538 1.302 26.186 1.00 89.94 193 PRO A C 1
ATOM 1603 O O . PRO A 1 193 ? -19.663 0.268 25.532 1.00 89.94 193 PRO A O 1
ATOM 1606 N N . ARG A 1 194 ? -20.400 2.319 26.083 1.00 88.94 194 ARG A N 1
ATOM 1607 C CA . ARG A 1 194 ? -21.647 2.283 25.303 1.00 88.94 194 ARG A CA 1
ATOM 1608 C C . ARG A 1 194 ? -21.461 2.621 23.815 1.00 88.94 194 ARG A C 1
ATOM 1610 O O . ARG A 1 194 ? -22.346 2.325 23.018 1.00 88.94 194 ARG A O 1
ATOM 1617 N N . HIS A 1 195 ? -20.311 3.168 23.416 1.00 88.69 195 HIS A N 1
ATOM 1618 C CA . HIS A 1 195 ? -20.050 3.654 22.053 1.00 88.69 195 HIS A CA 1
ATOM 1619 C C . HIS A 1 195 ? -19.597 2.513 21.126 1.00 88.69 195 HIS A C 1
ATOM 1621 O O . HIS A 1 195 ? -18.475 2.478 20.620 1.00 88.69 195 HIS A O 1
ATOM 1627 N N . ILE A 1 196 ? -20.470 1.519 20.931 1.00 87.00 196 ILE A N 1
ATOM 1628 C CA . ILE A 1 196 ? -20.136 0.290 20.197 1.00 87.00 196 ILE A CA 1
ATOM 1629 C C . ILE A 1 196 ? -19.832 0.532 18.713 1.00 87.00 196 ILE A C 1
ATOM 1631 O O . ILE A 1 196 ? -18.991 -0.158 18.138 1.00 87.00 196 ILE A O 1
ATOM 1635 N N . ASN A 1 197 ? -20.486 1.517 18.096 1.00 85.25 197 ASN A N 1
ATOM 1636 C CA . ASN A 1 197 ? -20.330 1.802 16.670 1.00 85.25 197 ASN A CA 1
ATOM 1637 C C . ASN A 1 197 ? -18.949 2.393 16.358 1.00 85.25 197 ASN A C 1
ATOM 1639 O O . ASN A 1 197 ? -18.286 1.901 15.447 1.00 85.25 197 ASN A O 1
ATOM 1643 N N . THR A 1 198 ? -18.471 3.345 17.168 1.00 88.50 198 THR A N 1
ATOM 1644 C CA . THR A 1 198 ? -17.120 3.921 17.046 1.00 88.50 198 THR A CA 1
ATOM 1645 C C . THR A 1 198 ? -16.048 2.834 17.126 1.00 88.50 198 THR A C 1
ATOM 1647 O O . THR A 1 198 ? -15.135 2.791 16.310 1.00 88.50 198 THR A O 1
ATOM 1650 N N . ARG A 1 199 ? -16.196 1.871 18.042 1.00 88.50 199 ARG A N 1
ATOM 1651 C CA . ARG A 1 199 ? -15.238 0.759 18.194 1.00 88.50 199 ARG A CA 1
ATOM 1652 C C . ARG A 1 199 ? -15.197 -0.154 16.983 1.00 88.50 199 ARG A C 1
ATOM 1654 O O . ARG A 1 199 ? -14.122 -0.579 16.578 1.00 88.50 199 ARG A O 1
ATOM 1661 N N . LYS A 1 200 ? -16.366 -0.480 16.423 1.00 85.31 200 LYS A N 1
ATOM 1662 C CA . LYS A 1 200 ? -16.451 -1.294 15.205 1.00 85.31 200 LYS A CA 1
ATOM 1663 C C . LYS A 1 200 ? -15.757 -0.586 14.047 1.00 85.31 200 LYS A C 1
ATOM 1665 O O . LYS A 1 200 ? -14.961 -1.216 13.363 1.00 85.31 200 LYS A O 1
ATOM 1670 N N . LEU A 1 201 ? -16.008 0.716 13.883 1.00 87.62 201 LEU A N 1
ATOM 1671 C CA . LEU A 1 201 ? -15.348 1.540 12.871 1.00 87.62 201 LEU A CA 1
ATOM 1672 C C . LEU A 1 201 ? -13.822 1.505 13.032 1.00 87.62 201 LEU A C 1
ATOM 1674 O O . LEU A 1 201 ? -13.118 1.176 12.083 1.00 87.62 201 LEU A O 1
ATOM 1678 N N . VAL A 1 202 ? -13.322 1.775 14.240 1.00 91.62 202 VAL A N 1
ATOM 1679 C CA . VAL A 1 202 ? -11.884 1.772 14.554 1.00 91.62 202 VAL A CA 1
ATOM 1680 C C . VAL A 1 202 ? -11.261 0.408 14.279 1.00 91.62 202 VAL A C 1
ATOM 1682 O O . VAL A 1 202 ? -10.214 0.324 13.643 1.00 91.62 202 VAL A O 1
ATOM 1685 N N . PHE A 1 203 ? -11.926 -0.672 14.692 1.00 90.00 203 PHE A N 1
ATOM 1686 C CA . PHE A 1 203 ? -11.475 -2.029 14.404 1.00 90.00 203 PHE A CA 1
ATOM 1687 C C . PHE A 1 203 ? -11.371 -2.289 12.895 1.00 90.00 203 PHE A C 1
ATOM 1689 O O . PHE A 1 203 ? -10.351 -2.799 12.440 1.00 90.00 203 PHE A O 1
ATOM 1696 N N . TYR A 1 204 ? -12.369 -1.894 12.099 1.00 85.06 204 TYR A N 1
ATOM 1697 C CA . TYR A 1 204 ? -12.307 -2.046 10.641 1.00 85.06 204 TYR A CA 1
ATOM 1698 C C . TYR A 1 204 ? -11.176 -1.256 10.021 1.00 85.06 204 TYR A C 1
ATOM 1700 O O . TYR A 1 204 ? -10.469 -1.777 9.166 1.00 85.06 204 TYR A O 1
ATOM 1708 N N . VAL A 1 205 ? -10.997 -0.014 10.456 1.00 91.06 205 VAL A N 1
ATOM 1709 C CA . VAL A 1 205 ? -9.939 0.852 9.948 1.00 91.06 205 VAL A CA 1
ATOM 1710 C C . VAL A 1 205 ? -8.581 0.231 10.253 1.00 91.06 205 VAL A C 1
ATOM 1712 O O . VAL A 1 205 ? -7.754 0.142 9.351 1.00 91.06 205 VAL A O 1
ATOM 1715 N N . LEU A 1 206 ? -8.370 -0.293 11.462 1.00 93.44 206 LEU A N 1
ATOM 1716 C CA . LEU A 1 206 ? -7.143 -1.005 11.823 1.00 93.44 206 LEU A CA 1
ATOM 1717 C C . LEU A 1 206 ? -6.936 -2.273 10.986 1.00 93.44 206 LEU A C 1
ATOM 1719 O O . LEU A 1 206 ? -5.841 -2.477 10.471 1.00 93.44 206 LEU A O 1
ATOM 1723 N N . VAL A 1 207 ? -7.969 -3.095 10.788 1.00 87.31 207 VAL A N 1
ATOM 1724 C CA . VAL A 1 207 ? -7.868 -4.311 9.962 1.00 87.31 207 VAL A CA 1
ATOM 1725 C C . VAL A 1 207 ? -7.557 -3.963 8.505 1.00 87.31 207 VAL A C 1
ATOM 1727 O O . VAL A 1 207 ? -6.645 -4.544 7.925 1.00 87.31 207 VAL A O 1
ATOM 1730 N N . ILE A 1 208 ? -8.259 -2.990 7.918 1.00 85.44 208 ILE A N 1
ATOM 1731 C CA . ILE A 1 208 ? -8.024 -2.529 6.541 1.00 85.44 208 ILE A CA 1
ATOM 1732 C C . ILE A 1 208 ? -6.606 -1.972 6.398 1.00 85.44 208 ILE A C 1
ATOM 1734 O O . ILE A 1 208 ? -5.934 -2.287 5.420 1.00 85.44 208 ILE A O 1
ATOM 1738 N N . SER A 1 209 ? -6.145 -1.190 7.376 1.00 91.25 209 SER A N 1
ATOM 1739 C CA . SER A 1 209 ? -4.799 -0.606 7.393 1.00 91.25 209 SER A CA 1
ATOM 1740 C C . SER A 1 209 ? -3.713 -1.670 7.492 1.00 91.25 209 SER A C 1
ATOM 1742 O O . SER A 1 209 ? -2.747 -1.655 6.738 1.00 91.25 209 SER A O 1
ATOM 1744 N N . TRP A 1 210 ? -3.870 -2.619 8.412 1.00 89.25 210 TRP A N 1
ATOM 1745 C CA . TRP A 1 210 ? -2.907 -3.700 8.592 1.00 89.25 210 TRP A CA 1
ATOM 1746 C C . TRP A 1 210 ? -2.821 -4.571 7.338 1.00 89.25 210 TRP A C 1
ATOM 1748 O O . TRP A 1 210 ? -1.742 -4.912 6.865 1.00 89.25 210 TRP A O 1
ATOM 1758 N N . VAL A 1 211 ? -3.964 -4.866 6.731 1.00 84.19 211 VAL A N 1
ATOM 1759 C CA . VAL A 1 211 ? -4.013 -5.723 5.551 1.00 84.19 211 VAL A CA 1
ATOM 1760 C C . VAL A 1 211 ? -3.538 -5.002 4.295 1.00 84.19 211 VAL A C 1
ATOM 1762 O O . VAL A 1 211 ? -2.879 -5.626 3.466 1.00 84.19 211 VAL A O 1
ATOM 1765 N N . SER A 1 212 ? -3.807 -3.701 4.152 1.00 83.38 212 SER A N 1
ATOM 1766 C CA . SER A 1 212 ? -3.232 -2.906 3.061 1.00 83.38 212 SER A CA 1
ATOM 1767 C C . SER A 1 212 ? -1.704 -2.895 3.131 1.00 83.38 212 SER A C 1
ATOM 1769 O O . SER A 1 212 ? -1.063 -3.082 2.098 1.00 83.38 212 SER A O 1
ATOM 1771 N N . ALA A 1 213 ? -1.144 -2.797 4.342 1.00 87.31 213 ALA A N 1
ATOM 1772 C CA . ALA A 1 213 ? 0.296 -2.787 4.586 1.00 87.31 213 ALA A CA 1
ATOM 1773 C C . ALA A 1 213 ? 1.003 -4.072 4.141 1.00 87.31 213 ALA A C 1
ATOM 1775 O O . ALA A 1 213 ? 2.056 -4.011 3.515 1.00 87.31 213 ALA A O 1
ATOM 1776 N N . ILE A 1 214 ? 0.422 -5.233 4.449 1.00 81.81 214 ILE A N 1
ATOM 1777 C CA . ILE A 1 214 ? 1.010 -6.537 4.099 1.00 81.81 214 ILE A CA 1
ATOM 1778 C C . ILE A 1 214 ? 0.766 -6.846 2.619 1.00 81.81 214 ILE A C 1
ATOM 1780 O O . ILE A 1 214 ? 1.594 -7.447 1.947 1.00 81.81 214 ILE A O 1
ATOM 1784 N N . SER A 1 215 ? -0.392 -6.438 2.097 1.00 71.69 215 SER A N 1
ATOM 1785 C CA . SER A 1 215 ? -0.822 -6.750 0.740 1.00 71.69 215 SER A CA 1
ATOM 1786 C C . SER A 1 215 ? 0.158 -6.245 -0.315 1.00 71.69 215 SER A C 1
ATOM 1788 O O . SER A 1 215 ? 0.444 -6.991 -1.245 1.00 71.69 215 SER A O 1
ATOM 1790 N N . LEU A 1 216 ? 0.617 -4.995 -0.230 1.00 65.44 216 LEU A N 1
ATOM 1791 C CA . LEU A 1 216 ? 1.383 -4.328 -1.294 1.00 65.44 216 LEU A CA 1
ATOM 1792 C C . LEU A 1 216 ? 2.899 -4.543 -1.238 1.00 65.44 216 LEU A C 1
ATOM 1794 O O . LEU A 1 216 ? 3.582 -4.094 -2.146 1.00 65.44 216 LEU A O 1
ATOM 1798 N N . GLY A 1 217 ? 3.429 -5.220 -0.216 1.00 65.25 217 GLY A N 1
ATOM 1799 C CA . GLY A 1 217 ? 4.881 -5.367 -0.034 1.00 65.25 217 GLY A CA 1
ATOM 1800 C C . GLY A 1 217 ? 5.586 -4.095 0.463 1.00 65.25 217 GLY A C 1
ATOM 1801 O O . GLY A 1 217 ? 6.714 -4.172 0.935 1.00 65.25 217 GLY A O 1
ATOM 1802 N N . ASP A 1 218 ? 4.898 -2.946 0.472 1.00 68.88 218 ASP A N 1
ATOM 1803 C CA . ASP A 1 218 ? 5.387 -1.681 1.048 1.00 68.88 218 ASP A CA 1
ATOM 1804 C C . ASP A 1 218 ? 5.609 -1.750 2.569 1.00 68.88 218 ASP A C 1
ATOM 1806 O O . ASP A 1 218 ? 6.185 -0.838 3.163 1.00 68.88 218 ASP A O 1
ATOM 1810 N N . ASN A 1 219 ? 5.122 -2.815 3.220 1.00 83.38 219 ASN A N 1
ATOM 1811 C CA . ASN A 1 219 ? 5.269 -3.069 4.650 1.00 83.38 219 ASN A CA 1
ATOM 1812 C C . ASN A 1 219 ? 4.844 -1.860 5.507 1.00 83.38 219 ASN A C 1
ATOM 1814 O O . ASN A 1 219 ? 5.444 -1.596 6.545 1.00 83.38 219 ASN A O 1
ATOM 1818 N N . SER A 1 220 ? 3.836 -1.095 5.067 1.00 87.31 220 SER A N 1
ATOM 1819 C CA . SER A 1 220 ? 3.327 0.100 5.753 1.00 87.31 220 SER A CA 1
ATOM 1820 C C . SER A 1 220 ? 1.869 0.389 5.386 1.00 87.31 220 SER A C 1
ATOM 1822 O O . SER A 1 220 ? 1.498 0.234 4.222 1.00 87.31 220 SER A O 1
ATOM 1824 N N . PRO A 1 221 ? 1.023 0.860 6.327 1.00 89.69 221 PRO A N 1
ATOM 1825 C CA . PRO A 1 221 ? -0.383 1.172 6.062 1.00 89.69 221 PRO A CA 1
ATOM 1826 C C . PRO A 1 221 ? -0.577 2.485 5.276 1.00 89.69 221 PRO A C 1
ATOM 1828 O O . PRO A 1 221 ? -1.524 3.230 5.532 1.00 89.69 221 PRO A O 1
ATOM 1831 N N . VAL A 1 222 ? 0.304 2.790 4.316 1.00 89.75 222 VAL A N 1
ATOM 1832 C CA . VAL A 1 222 ? 0.385 4.084 3.618 1.00 89.75 222 VAL A CA 1
ATOM 1833 C C . VAL A 1 222 ? -0.931 4.490 2.953 1.00 89.75 222 VAL A C 1
ATOM 1835 O O . VAL A 1 222 ? -1.398 5.615 3.136 1.00 89.75 222 VAL A O 1
ATOM 1838 N N . PHE A 1 223 ? -1.621 3.547 2.312 1.00 85.00 223 PHE A N 1
ATOM 1839 C CA . PHE A 1 223 ? -2.920 3.787 1.671 1.00 85.00 223 PHE A CA 1
ATOM 1840 C C . PHE A 1 223 ? -4.075 4.013 2.653 1.00 85.00 223 PHE A C 1
ATOM 1842 O O . PHE A 1 223 ? -5.154 4.441 2.253 1.00 85.00 223 PHE A O 1
ATOM 1849 N N . ALA A 1 224 ? -3.872 3.727 3.940 1.00 91.25 224 ALA A N 1
ATOM 1850 C CA . ALA A 1 224 ? -4.872 3.916 4.980 1.00 91.25 224 ALA A CA 1
ATOM 1851 C C . ALA A 1 224 ? -4.598 5.138 5.873 1.00 91.25 224 ALA A C 1
ATOM 1853 O O . ALA A 1 224 ? -5.353 5.391 6.810 1.00 91.25 224 ALA A O 1
ATOM 1854 N N . THR A 1 225 ? -3.562 5.930 5.578 1.00 92.25 225 THR A N 1
ATOM 1855 C CA . THR A 1 225 ? -3.158 7.092 6.390 1.00 92.25 225 THR A CA 1
ATOM 1856 C C . THR A 1 225 ? -4.320 8.049 6.658 1.00 92.25 225 THR A C 1
ATOM 1858 O O . THR A 1 225 ? -4.560 8.418 7.807 1.00 92.25 225 THR A O 1
ATOM 1861 N N . GLY A 1 226 ? -5.090 8.400 5.622 1.00 90.31 226 GLY A N 1
ATOM 1862 C CA . GLY A 1 226 ? -6.232 9.309 5.754 1.00 90.31 226 GLY A CA 1
ATOM 1863 C C . GLY A 1 226 ? -7.353 8.751 6.638 1.00 90.31 226 GLY A C 1
ATOM 1864 O O . GLY A 1 226 ? -7.833 9.442 7.534 1.00 90.31 226 GLY A O 1
ATOM 1865 N N . ILE A 1 227 ? -7.742 7.484 6.447 1.00 93.12 227 ILE A N 1
ATOM 1866 C CA . ILE A 1 227 ? -8.805 6.863 7.257 1.00 93.12 227 ILE A CA 1
ATOM 1867 C C . ILE A 1 227 ? -8.365 6.617 8.705 1.00 93.12 227 ILE A C 1
ATOM 1869 O O . ILE A 1 227 ? -9.188 6.733 9.613 1.00 93.12 227 ILE A O 1
ATOM 1873 N N . LEU A 1 228 ? -7.080 6.328 8.938 1.00 96.19 228 LEU A N 1
ATOM 1874 C CA . LEU A 1 228 ? -6.492 6.224 10.274 1.00 96.19 228 LEU A CA 1
ATOM 1875 C C . LEU A 1 228 ? -6.544 7.569 10.995 1.00 96.19 228 LEU A C 1
ATOM 1877 O O . LEU A 1 228 ? -7.024 7.639 12.125 1.00 96.19 228 LEU A O 1
ATOM 1881 N N . PHE A 1 229 ? -6.117 8.637 10.319 1.00 95.31 229 PHE A N 1
ATOM 1882 C CA . PHE A 1 229 ? -6.177 9.990 10.854 1.00 95.31 229 PHE A CA 1
ATOM 1883 C C . PHE A 1 229 ? -7.611 10.387 11.221 1.00 95.31 229 PHE A C 1
ATOM 1885 O O . PHE A 1 229 ? -7.875 10.744 12.366 1.00 95.31 229 PHE A O 1
ATOM 1892 N N . ILE A 1 230 ? -8.563 10.242 10.294 1.00 91.88 230 ILE A N 1
ATOM 1893 C CA . ILE A 1 230 ? -9.971 10.583 10.547 1.00 91.88 230 ILE A CA 1
ATOM 1894 C C . ILE A 1 230 ? -10.533 9.765 11.712 1.00 91.88 230 ILE A C 1
ATOM 1896 O O . ILE A 1 230 ? -11.196 10.320 12.583 1.00 91.88 230 ILE A O 1
ATOM 1900 N N . SER A 1 231 ? -10.247 8.463 11.772 1.00 95.12 231 SER A N 1
ATOM 1901 C CA . SER A 1 231 ? -10.730 7.602 12.860 1.00 95.12 231 SER A CA 1
ATOM 1902 C C . SER A 1 231 ? -10.187 8.031 14.216 1.00 95.12 231 SER A C 1
ATOM 1904 O O . SER A 1 231 ? -10.924 8.038 15.202 1.00 95.12 231 SER A O 1
ATOM 1906 N N . LEU A 1 232 ? -8.916 8.432 14.264 1.00 96.88 232 LEU A N 1
ATOM 1907 C CA . LEU A 1 232 ? -8.305 8.985 15.460 1.00 96.88 232 LEU A CA 1
ATOM 1908 C C . LEU A 1 232 ? -8.985 10.293 15.885 1.00 96.88 232 LEU A C 1
ATOM 1910 O O . LEU A 1 232 ? -9.371 10.421 17.045 1.00 96.88 232 LEU A O 1
ATOM 1914 N N . ILE A 1 233 ? -9.202 11.225 14.951 1.00 93.88 233 ILE A N 1
ATOM 1915 C CA . ILE A 1 233 ? -9.892 12.493 15.228 1.00 93.88 233 ILE A CA 1
ATOM 1916 C C . ILE A 1 233 ? -11.324 12.254 15.715 1.00 93.88 233 ILE A C 1
ATOM 1918 O O . ILE A 1 233 ? -11.734 12.854 16.707 1.00 93.88 233 ILE A O 1
ATOM 1922 N N . VAL A 1 234 ? -12.067 11.339 15.084 1.00 91.50 234 VAL A N 1
ATOM 1923 C CA . VAL A 1 234 ? -13.421 10.956 15.511 1.00 91.50 234 VAL A CA 1
ATOM 1924 C C . VAL A 1 234 ? -13.410 10.434 16.944 1.00 91.50 234 VAL A C 1
ATOM 1926 O O . VAL A 1 234 ? -14.242 10.862 17.736 1.00 91.50 234 VAL A O 1
ATOM 1929 N N . MET A 1 235 ? -12.460 9.570 17.319 1.00 95.00 235 MET A N 1
ATOM 1930 C CA . MET A 1 235 ? -12.343 9.111 18.707 1.00 95.00 235 MET A CA 1
ATOM 1931 C C . MET A 1 235 ? -12.019 10.251 19.674 1.00 95.00 235 MET A C 1
ATOM 1933 O O . MET A 1 235 ? -12.587 10.291 20.765 1.00 95.00 235 MET A O 1
ATOM 1937 N N . CYS A 1 236 ? -11.113 11.164 19.307 1.00 93.75 236 CYS A N 1
ATOM 1938 C CA . CYS A 1 236 ? -10.774 12.317 20.141 1.00 93.75 236 CYS A CA 1
ATOM 1939 C C . CYS A 1 236 ? -12.010 13.191 20.380 1.00 93.75 236 CYS A C 1
ATOM 1941 O O . CYS A 1 236 ? -12.319 13.503 21.526 1.00 93.75 236 CYS A O 1
ATOM 1943 N N . ILE A 1 237 ? -12.753 13.521 19.321 1.00 89.06 237 ILE A N 1
ATOM 1944 C CA . ILE A 1 237 ? -13.995 14.299 19.408 1.00 89.06 237 ILE A CA 1
ATOM 1945 C C . ILE A 1 237 ? -15.041 13.553 20.239 1.00 89.06 237 ILE A C 1
ATOM 1947 O O . ILE A 1 237 ? -15.646 14.151 21.120 1.00 89.06 237 ILE A O 1
ATOM 1951 N N . ASP A 1 238 ? -15.218 12.247 20.028 1.00 90.06 238 ASP A N 1
ATOM 1952 C CA . ASP A 1 238 ? -16.182 11.436 20.780 1.00 90.06 238 ASP A CA 1
ATOM 1953 C C . ASP A 1 238 ? -15.902 11.494 22.295 1.00 90.06 238 ASP A C 1
ATOM 1955 O O . ASP A 1 238 ? -16.827 11.655 23.088 1.00 90.06 238 ASP A O 1
ATOM 1959 N N . VAL A 1 239 ? -14.628 11.465 22.712 1.00 91.38 239 VAL A N 1
ATOM 1960 C CA . VAL A 1 239 ? -14.225 11.658 24.120 1.00 91.38 239 VAL A CA 1
ATOM 1961 C C . VAL A 1 239 ? -14.488 13.081 24.614 1.00 91.38 239 VAL A C 1
ATOM 1963 O O . VAL A 1 239 ? -14.946 13.240 25.744 1.00 91.38 239 VAL A O 1
ATOM 1966 N N . LEU A 1 240 ? -14.202 14.099 23.798 1.00 88.00 240 LEU A N 1
ATOM 1967 C CA . LEU A 1 240 ? -14.387 15.508 24.165 1.00 88.00 240 LEU A CA 1
ATOM 1968 C C . LEU A 1 240 ? -15.865 15.895 24.316 1.00 88.00 240 LEU A C 1
ATOM 1970 O O . LEU A 1 240 ? -16.187 16.696 25.185 1.00 88.00 240 LEU A O 1
ATOM 1974 N N . VAL A 1 241 ? -16.749 15.333 23.485 1.00 83.81 241 VAL A N 1
ATOM 1975 C CA . VAL A 1 241 ? -18.187 15.649 23.477 1.00 83.81 241 VAL A CA 1
ATOM 1976 C C . VAL A 1 241 ? -18.957 14.832 24.511 1.00 83.81 241 VAL A C 1
ATOM 1978 O O . VAL A 1 241 ? -19.874 15.343 25.145 1.00 83.81 241 VAL A O 1
ATOM 1981 N N . SER A 1 242 ? -18.609 13.555 24.689 1.00 81.88 242 SER A N 1
ATOM 1982 C CA . SER A 1 242 ? -19.412 12.626 25.501 1.00 81.88 242 SER A CA 1
ATOM 1983 C C . SER A 1 242 ? -19.244 12.798 27.010 1.00 81.88 242 SER A C 1
ATOM 1985 O O . SER A 1 242 ? -19.939 12.139 27.785 1.00 81.88 242 SER A O 1
ATOM 1987 N N . ILE A 1 243 ? -18.289 13.614 27.448 1.00 74.06 243 ILE A N 1
ATOM 1988 C CA . ILE A 1 243 ? -18.035 13.873 28.861 1.00 74.06 243 ILE A CA 1
ATOM 1989 C C . ILE A 1 243 ? -18.114 15.385 29.021 1.00 74.06 243 ILE A C 1
ATOM 1991 O O . ILE A 1 243 ? -17.270 16.094 28.491 1.00 74.06 243 ILE A O 1
ATOM 1995 N N . GLU A 1 244 ? -19.173 15.869 29.671 1.00 63.25 244 GLU A N 1
ATOM 1996 C CA . GLU A 1 244 ? -19.491 17.294 29.811 1.00 63.25 244 GLU A CA 1
ATOM 1997 C C . GLU A 1 244 ? -18.321 18.060 30.450 1.00 63.25 244 GLU A C 1
ATOM 1999 O O . GLU A 1 244 ? -18.179 18.112 31.672 1.00 63.25 244 GLU A O 1
ATOM 2004 N N . VAL A 1 245 ? -17.455 18.655 29.623 1.00 57.69 245 VAL A N 1
ATOM 2005 C CA . VAL A 1 245 ? -16.396 19.552 30.093 1.00 57.69 245 VAL A CA 1
ATOM 2006 C C . VAL A 1 245 ? -16.831 20.994 29.831 1.00 57.69 245 VAL A C 1
ATOM 2008 O O . VAL A 1 245 ? -16.871 21.421 28.677 1.00 57.69 245 VAL A O 1
ATOM 2011 N N . PRO A 1 246 ? -17.094 21.800 30.873 1.00 52.81 246 PRO A N 1
ATOM 2012 C CA . PRO A 1 246 ? -17.740 23.108 30.735 1.00 52.81 246 PRO A CA 1
ATOM 2013 C C . PRO A 1 246 ? -16.895 24.211 30.060 1.00 52.81 246 PRO A C 1
ATOM 2015 O O . PRO A 1 246 ? -17.307 25.366 30.059 1.00 52.81 246 PRO A O 1
ATOM 2018 N N . LYS A 1 247 ? -15.702 23.920 29.511 1.00 57.31 247 LYS A N 1
ATOM 2019 C CA . LYS A 1 247 ? -14.747 24.961 29.063 1.00 57.31 247 LYS A CA 1
ATOM 2020 C C . LYS A 1 247 ? -14.031 24.731 27.725 1.00 57.31 247 LYS A C 1
ATOM 2022 O O . LYS A 1 247 ? -13.168 25.531 27.378 1.00 57.31 247 LYS A O 1
ATOM 2027 N N . ILE A 1 248 ? -14.366 23.709 26.933 1.00 56.66 248 ILE A N 1
ATOM 2028 C CA . ILE A 1 248 ? -13.668 23.450 25.652 1.00 56.66 248 ILE A CA 1
ATOM 2029 C C . ILE A 1 248 ? -14.587 23.760 24.471 1.00 56.66 248 ILE A C 1
ATOM 2031 O O . ILE A 1 248 ? -14.996 22.896 23.708 1.00 56.66 248 ILE A O 1
ATOM 2035 N N . ASN A 1 249 ? -14.907 25.044 24.312 1.00 60.41 249 ASN A N 1
ATOM 2036 C CA . ASN A 1 249 ? -15.709 25.519 23.181 1.00 60.41 249 ASN A CA 1
ATOM 2037 C C . ASN A 1 249 ? -14.862 25.702 21.898 1.00 60.41 249 ASN A C 1
ATOM 2039 O O . ASN A 1 249 ? -15.384 25.758 20.790 1.00 60.41 249 ASN A O 1
ATOM 2043 N N . LEU A 1 250 ? -13.530 25.768 22.030 1.00 58.88 250 LEU A N 1
ATOM 2044 C CA . LEU A 1 250 ? -12.624 26.105 20.924 1.00 58.88 250 LEU A CA 1
ATOM 2045 C C . LEU A 1 250 ? -12.459 24.956 19.906 1.00 58.88 250 LEU A C 1
ATOM 2047 O O . LEU A 1 250 ? -12.500 25.183 18.699 1.00 58.88 250 LEU A O 1
ATOM 2051 N N . LEU A 1 251 ? -12.322 23.712 20.383 1.00 58.91 251 LEU A N 1
ATOM 2052 C CA . LEU A 1 251 ? -12.159 22.514 19.536 1.00 58.91 251 LEU A CA 1
ATOM 2053 C C . LEU A 1 251 ? -13.490 21.962 19.006 1.00 58.91 251 LEU A C 1
ATOM 2055 O O . LEU A 1 251 ? -13.505 21.254 18.005 1.00 58.91 251 LEU A O 1
ATOM 2059 N N . MET A 1 252 ? -14.602 22.289 19.667 1.00 61.56 252 MET A N 1
ATOM 2060 C CA . MET A 1 252 ? -15.949 21.881 19.250 1.00 61.56 252 MET A CA 1
ATOM 2061 C C . MET A 1 252 ? -16.597 22.858 18.268 1.00 61.56 252 MET A C 1
ATOM 2063 O O . MET A 1 252 ? -17.646 22.565 17.695 1.00 61.56 252 MET A O 1
ATOM 2067 N N . ASN A 1 253 ? -15.983 24.021 18.051 1.00 68.81 253 ASN A N 1
ATOM 2068 C CA . ASN A 1 253 ? -16.461 24.950 17.051 1.00 68.81 253 ASN A CA 1
ATOM 2069 C C . ASN A 1 253 ? -16.251 24.344 15.653 1.00 68.81 253 ASN A C 1
ATOM 2071 O O . ASN A 1 253 ? -15.122 24.073 15.258 1.00 68.81 253 ASN A O 1
ATOM 2075 N N . LYS A 1 254 ? -17.323 24.182 14.868 1.00 72.62 254 LYS A N 1
ATOM 2076 C CA . LYS A 1 254 ? -17.258 23.749 13.456 1.00 72.62 254 LYS A CA 1
ATOM 2077 C C . LYS A 1 254 ? -16.196 24.505 12.641 1.00 72.62 254 LYS A C 1
ATOM 2079 O O . LYS A 1 254 ? -15.603 23.946 11.722 1.00 72.62 254 LYS A O 1
ATOM 2084 N N . TRP A 1 255 ? -15.925 25.756 13.014 1.00 76.38 255 TRP A N 1
ATOM 2085 C CA . TRP A 1 255 ? -14.903 26.589 12.398 1.00 76.38 255 TRP A CA 1
ATOM 2086 C C . TRP A 1 255 ? -13.474 26.117 12.678 1.00 76.38 255 TRP A C 1
ATOM 2088 O O . TRP A 1 255 ? -12.642 26.220 11.786 1.00 76.38 255 TRP A O 1
ATOM 2098 N N . SER A 1 256 ? -13.166 25.559 13.854 1.00 72.25 256 SER A N 1
ATOM 2099 C CA . SER A 1 256 ? -11.811 25.064 14.128 1.00 72.25 256 SER A CA 1
ATOM 2100 C C . SER A 1 256 ? -11.502 23.814 13.309 1.00 72.25 256 SER A C 1
ATOM 2102 O O . SER A 1 256 ? -10.444 23.753 12.692 1.00 72.25 256 SER A O 1
ATOM 2104 N N . LEU A 1 257 ? -12.446 22.873 13.184 1.00 73.62 257 LEU A N 1
ATOM 2105 C CA . LEU A 1 257 ? -12.304 21.723 12.280 1.00 73.62 257 LEU A CA 1
ATOM 2106 C C . LEU A 1 257 ? -12.100 22.151 10.823 1.00 73.62 257 LEU A C 1
ATOM 2108 O O . LEU A 1 257 ? -11.250 21.581 10.136 1.00 73.62 257 LEU A O 1
ATOM 2112 N N . LEU A 1 258 ? -12.836 23.166 10.359 1.00 78.94 258 LEU A N 1
ATOM 2113 C CA . LEU A 1 258 ? -12.643 23.731 9.025 1.00 78.94 258 LEU A CA 1
ATOM 2114 C C . LEU A 1 258 ? -11.239 24.330 8.872 1.00 78.94 258 LEU A C 1
ATOM 2116 O O . LEU A 1 258 ? -10.549 24.000 7.913 1.00 78.94 258 LEU A O 1
ATOM 2120 N N . VAL A 1 259 ? -10.792 25.151 9.828 1.00 85.06 259 VAL A N 1
ATOM 2121 C CA . VAL A 1 259 ? -9.447 25.750 9.820 1.00 85.06 259 VAL A C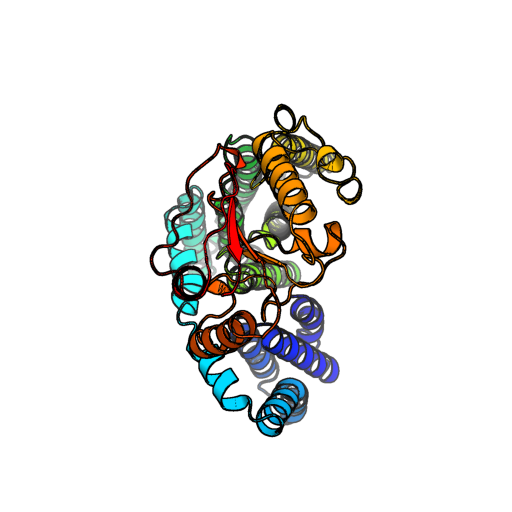A 1
ATOM 2122 C C . VAL A 1 259 ? -8.375 24.666 9.776 1.00 85.06 259 VAL A C 1
ATOM 2124 O O . VAL A 1 259 ? -7.492 24.718 8.927 1.00 85.06 259 VAL A O 1
ATOM 2127 N N . TYR A 1 260 ? -8.471 23.643 10.622 1.00 80.94 260 TYR A N 1
ATOM 2128 C CA . TYR A 1 260 ? -7.524 22.533 10.623 1.00 80.94 260 TYR A CA 1
ATOM 2129 C C . TYR A 1 260 ? -7.535 21.738 9.312 1.00 80.94 260 TYR A C 1
ATOM 2131 O O . TYR A 1 260 ? -6.477 21.343 8.826 1.00 80.94 260 TYR A O 1
ATOM 2139 N N . SER A 1 261 ? -8.709 21.541 8.711 1.00 81.31 261 SER A N 1
ATOM 2140 C CA . SER A 1 261 ? -8.838 20.882 7.407 1.00 81.31 261 SER A CA 1
ATOM 2141 C C . SER A 1 261 ? -8.193 21.711 6.295 1.00 81.31 261 SER A C 1
ATOM 2143 O O . SER A 1 261 ? -7.475 21.158 5.468 1.00 81.31 261 SER A O 1
ATOM 2145 N N . ILE A 1 262 ? -8.383 23.035 6.311 1.00 87.25 262 ILE A N 1
ATOM 2146 C CA . ILE A 1 262 ? -7.727 23.964 5.381 1.00 87.25 262 ILE A CA 1
ATOM 2147 C C . ILE A 1 262 ? -6.211 23.931 5.580 1.00 87.25 262 ILE A C 1
ATOM 2149 O O . ILE A 1 262 ? -5.481 23.849 4.600 1.00 87.25 262 ILE A O 1
ATOM 2153 N N . VAL A 1 263 ? -5.725 23.936 6.824 1.00 87.12 263 VAL A N 1
ATOM 2154 C CA . VAL A 1 263 ? -4.289 23.833 7.123 1.00 87.12 263 VAL A CA 1
ATOM 2155 C C . VAL A 1 263 ? -3.719 22.534 6.553 1.00 87.12 263 VAL A C 1
ATOM 2157 O O . VAL A 1 263 ? -2.748 22.583 5.804 1.00 87.12 263 VAL A O 1
ATOM 2160 N N . VAL A 1 264 ? -4.342 21.383 6.825 1.00 85.75 264 VAL A N 1
ATOM 2161 C CA . VAL A 1 264 ? -3.904 20.090 6.267 1.00 85.75 264 VAL A CA 1
ATOM 2162 C C . VAL A 1 264 ? -3.933 20.102 4.739 1.00 85.75 264 VAL A C 1
ATOM 2164 O O . VAL A 1 264 ? -2.998 19.608 4.118 1.00 85.75 264 VAL A O 1
ATOM 2167 N N . PHE A 1 265 ? -4.960 20.693 4.129 1.00 87.44 265 PHE A N 1
ATOM 2168 C CA . PHE A 1 265 ? -5.072 20.812 2.677 1.00 87.44 265 PHE A CA 1
ATOM 2169 C C . PHE A 1 265 ? -3.953 21.672 2.074 1.00 87.44 265 PHE A C 1
ATOM 2171 O O . PHE A 1 265 ? -3.286 21.240 1.136 1.00 87.44 265 PHE A O 1
ATOM 2178 N N . VAL A 1 266 ? -3.696 22.854 2.641 1.00 89.06 266 VAL A N 1
ATOM 2179 C CA . VAL A 1 266 ? -2.635 23.767 2.190 1.00 89.06 266 VAL A CA 1
ATOM 2180 C C . VAL A 1 266 ? -1.262 23.113 2.333 1.00 89.06 266 VAL A C 1
ATOM 2182 O O . VAL A 1 266 ? -0.480 23.136 1.384 1.00 89.06 266 VAL A O 1
ATOM 2185 N N . PHE A 1 267 ? -0.978 22.478 3.475 1.00 86.81 267 PHE A N 1
ATOM 2186 C CA . PHE A 1 267 ? 0.278 21.750 3.666 1.00 86.81 267 PHE A CA 1
ATOM 2187 C C . PHE A 1 267 ? 0.381 20.520 2.764 1.00 86.81 267 PHE A C 1
ATOM 2189 O O . PHE A 1 267 ? 1.470 20.228 2.289 1.00 86.81 267 PHE A O 1
ATOM 2196 N N . GLY A 1 268 ? -0.728 19.841 2.470 1.00 84.81 268 GLY A N 1
ATOM 2197 C CA . GLY A 1 268 ? -0.763 18.741 1.508 1.00 84.81 268 GLY A CA 1
ATOM 2198 C C . GLY A 1 268 ? -0.381 19.193 0.099 1.00 84.81 268 GLY A C 1
ATOM 2199 O O . GLY A 1 268 ? 0.494 18.587 -0.516 1.00 84.81 268 GLY A O 1
ATOM 2200 N N . ILE A 1 269 ? -0.960 20.300 -0.383 1.00 87.06 269 ILE A N 1
ATOM 2201 C CA . ILE A 1 269 ? -0.593 20.905 -1.674 1.00 87.06 269 ILE A CA 1
ATOM 2202 C C . ILE A 1 269 ? 0.871 21.340 -1.667 1.00 87.06 269 ILE A C 1
ATOM 2204 O O . ILE A 1 269 ? 1.606 21.044 -2.607 1.00 87.06 269 ILE A O 1
ATOM 2208 N N . TYR A 1 270 ? 1.303 22.033 -0.611 1.00 88.25 270 TYR A N 1
ATOM 2209 C CA . TYR A 1 270 ? 2.687 22.475 -0.475 1.00 88.25 270 TYR A CA 1
ATOM 2210 C C . TYR A 1 270 ? 3.659 21.291 -0.508 1.00 88.25 270 TYR A C 1
ATOM 2212 O O . TYR A 1 270 ? 4.633 21.317 -1.257 1.00 88.25 270 TYR A O 1
ATOM 2220 N N . GLY A 1 271 ? 3.380 20.245 0.269 1.00 85.31 271 GLY A N 1
ATOM 2221 C CA . GLY A 1 271 ? 4.194 19.040 0.331 1.00 85.31 271 GLY A CA 1
ATOM 2222 C C . GLY A 1 271 ? 4.275 18.364 -1.030 1.00 85.31 271 GLY A C 1
ATOM 2223 O O . GLY A 1 271 ? 5.371 18.186 -1.542 1.00 85.31 271 GLY A O 1
ATOM 2224 N N . GLN A 1 272 ? 3.133 18.100 -1.669 1.00 83.81 272 GLN A N 1
ATOM 2225 C CA . GLN A 1 272 ? 3.080 17.460 -2.986 1.00 83.81 272 GLN A CA 1
ATOM 2226 C C . GLN A 1 272 ? 3.796 18.268 -4.081 1.00 83.81 272 GLN A C 1
ATOM 2228 O O . GLN A 1 272 ? 4.408 17.689 -4.975 1.00 83.81 272 GLN A O 1
ATOM 2233 N N . ALA A 1 273 ? 3.730 19.600 -4.021 1.00 85.38 273 ALA A N 1
ATOM 2234 C CA . ALA A 1 273 ? 4.389 20.476 -4.984 1.00 85.38 273 ALA A CA 1
ATOM 2235 C C . ALA A 1 273 ? 5.920 20.488 -4.844 1.00 85.38 273 ALA A C 1
ATOM 2237 O O . ALA A 1 273 ? 6.621 20.637 -5.843 1.00 85.38 273 ALA A O 1
ATOM 2238 N N . ASN A 1 274 ? 6.442 20.367 -3.622 1.00 84.56 274 ASN A N 1
ATOM 2239 C CA . ASN A 1 274 ? 7.875 20.514 -3.345 1.00 84.56 274 ASN A CA 1
ATOM 2240 C C . ASN A 1 274 ? 8.606 19.180 -3.215 1.00 84.56 274 ASN A C 1
ATOM 2242 O O . ASN A 1 274 ? 9.777 19.075 -3.575 1.00 84.56 274 ASN A O 1
ATOM 2246 N N . VAL A 1 275 ? 7.918 18.168 -2.704 1.00 80.06 275 VAL A N 1
ATOM 2247 C CA . VAL A 1 275 ? 8.448 16.832 -2.485 1.00 80.06 275 VAL A CA 1
ATOM 2248 C C . VAL A 1 275 ? 7.421 15.873 -3.058 1.00 80.06 275 VAL A C 1
ATOM 2250 O O . VAL A 1 275 ? 6.389 15.610 -2.451 1.00 80.06 275 VAL A O 1
ATOM 2253 N N . ASN A 1 276 ? 7.684 15.371 -4.260 1.00 77.06 276 ASN A N 1
ATOM 2254 C CA . ASN A 1 276 ? 6.849 14.362 -4.896 1.00 77.06 276 ASN A CA 1
ATOM 2255 C C . ASN A 1 276 ? 7.587 13.021 -4.840 1.00 77.06 276 ASN A C 1
ATOM 2257 O O . ASN A 1 276 ? 8.745 12.938 -5.221 1.00 77.06 276 ASN A O 1
ATOM 2261 N N . TYR A 1 277 ? 6.928 11.990 -4.311 1.00 71.44 277 TYR A N 1
ATOM 2262 C CA . TYR A 1 277 ? 7.449 10.672 -3.921 1.00 71.44 277 TYR A CA 1
ATOM 2263 C C . TYR A 1 277 ? 8.844 10.292 -4.470 1.00 71.44 277 TYR A C 1
ATOM 2265 O O . TYR A 1 277 ? 9.830 10.274 -3.726 1.00 71.44 277 TYR A O 1
ATOM 2273 N N . ARG A 1 278 ? 8.925 10.017 -5.777 1.00 71.94 278 ARG A N 1
ATOM 2274 C CA . ARG A 1 278 ? 10.139 9.614 -6.510 1.00 71.94 278 ARG A CA 1
ATOM 2275 C C . ARG A 1 278 ? 10.571 10.631 -7.561 1.00 71.94 278 ARG A C 1
ATOM 2277 O O . ARG A 1 278 ? 11.292 10.290 -8.485 1.00 71.94 278 ARG A O 1
ATOM 2284 N N . ASP A 1 279 ? 10.138 11.871 -7.419 1.00 79.00 279 ASP A N 1
ATOM 2285 C CA . ASP A 1 279 ? 10.453 12.932 -8.362 1.00 79.00 279 ASP A CA 1
ATOM 2286 C C . ASP A 1 279 ? 11.041 14.146 -7.638 1.00 79.00 279 ASP A C 1
ATOM 2288 O O . ASP A 1 279 ? 11.241 14.135 -6.418 1.00 79.00 279 ASP A O 1
ATOM 2292 N N . LEU A 1 280 ? 11.384 15.168 -8.409 1.00 85.94 280 LEU A N 1
ATOM 2293 C CA . LEU A 1 280 ? 11.812 16.460 -7.905 1.00 85.94 280 LEU A CA 1
ATOM 2294 C C . LEU A 1 280 ? 10.604 17.369 -7.635 1.00 85.94 280 LEU A C 1
ATOM 2296 O O . LEU A 1 280 ? 9.493 17.133 -8.109 1.00 85.94 280 LEU A O 1
ATOM 2300 N N . GLY A 1 281 ? 10.825 18.436 -6.866 1.00 87.31 281 GLY A N 1
ATOM 2301 C CA . GLY A 1 281 ? 9.828 19.493 -6.701 1.00 87.31 281 GLY A CA 1
ATOM 2302 C C . GLY A 1 281 ? 9.503 20.182 -8.028 1.00 87.31 281 GLY A C 1
ATOM 2303 O O . GLY A 1 281 ? 10.344 20.231 -8.928 1.00 87.31 281 GLY A O 1
ATOM 2304 N N . LYS A 1 282 ? 8.298 20.755 -8.129 1.00 88.56 282 LYS A N 1
ATOM 2305 C CA . LYS A 1 282 ? 7.735 21.342 -9.359 1.00 88.56 282 LYS A CA 1
ATOM 2306 C C . LYS A 1 282 ? 8.689 22.295 -10.089 1.00 88.56 282 LYS A C 1
ATOM 2308 O O . LYS A 1 282 ? 8.712 22.306 -11.313 1.00 88.56 282 LYS A O 1
ATOM 2313 N N . ASP A 1 283 ? 9.498 23.056 -9.351 1.00 89.69 283 ASP A N 1
ATOM 2314 C CA . ASP A 1 283 ? 10.388 24.080 -9.913 1.00 89.69 283 ASP A CA 1
ATOM 2315 C C . ASP A 1 283 ? 11.570 23.459 -10.679 1.00 89.69 283 ASP A C 1
ATOM 2317 O O . ASP A 1 283 ? 12.241 24.135 -11.453 1.00 89.69 283 ASP A O 1
ATOM 2321 N N . LYS A 1 284 ? 11.812 22.155 -10.490 1.00 89.81 284 LYS A N 1
ATOM 2322 C CA . LYS A 1 284 ? 12.829 21.364 -11.196 1.00 89.81 284 LYS A CA 1
ATOM 2323 C C . LYS A 1 284 ? 12.243 20.516 -12.336 1.00 89.81 284 LYS A C 1
ATOM 2325 O O . LYS A 1 284 ? 13.005 19.924 -13.099 1.00 89.81 284 LYS A O 1
ATOM 2330 N N . LEU A 1 285 ? 10.914 20.457 -12.466 1.00 91.00 285 LEU A N 1
ATOM 2331 C CA . LEU A 1 285 ? 10.196 19.732 -13.520 1.00 91.00 285 LEU A CA 1
ATOM 2332 C C . LEU A 1 285 ? 9.812 20.714 -14.628 1.00 91.00 285 LEU A C 1
ATOM 2334 O O . LEU A 1 285 ? 8.682 21.203 -14.691 1.00 91.00 285 LEU A O 1
ATOM 2338 N N . ILE A 1 286 ? 10.789 21.067 -15.461 1.00 90.75 286 ILE A N 1
ATOM 2339 C CA . ILE A 1 286 ? 10.657 22.164 -16.434 1.00 90.75 286 ILE A CA 1
ATOM 2340 C C . ILE A 1 286 ? 10.538 21.691 -17.884 1.00 90.75 286 ILE A C 1
ATOM 2342 O O . ILE A 1 286 ? 10.022 22.440 -18.709 1.00 90.75 286 ILE A O 1
ATOM 2346 N N . LEU A 1 287 ? 10.973 20.469 -18.202 1.00 91.62 287 LEU A N 1
ATOM 2347 C CA . LEU A 1 287 ? 10.980 19.955 -19.573 1.00 91.62 287 LEU A CA 1
ATOM 2348 C C . LEU A 1 287 ? 9.784 19.033 -19.810 1.00 91.62 287 LEU A C 1
ATOM 2350 O O . LEU A 1 287 ? 9.473 18.209 -18.959 1.00 91.62 287 LEU A O 1
ATOM 2354 N N . GLY A 1 288 ? 9.112 19.166 -20.952 1.00 92.19 288 GLY A N 1
ATOM 2355 C CA . GLY A 1 288 ? 7.996 18.296 -21.326 1.00 92.19 288 GLY A CA 1
ATOM 2356 C C . GLY A 1 288 ? 8.471 16.972 -21.928 1.00 92.19 288 GLY A C 1
ATOM 2357 O O . GLY A 1 288 ? 9.373 16.960 -22.765 1.00 92.19 288 GLY A O 1
ATOM 2358 N N . LEU A 1 289 ? 7.842 15.864 -21.536 1.00 90.75 289 LEU A N 1
ATOM 2359 C CA . LEU A 1 289 ? 8.075 14.540 -22.125 1.00 90.75 289 LEU A CA 1
ATOM 2360 C C . LEU A 1 289 ? 7.582 14.429 -23.576 1.00 90.75 289 LEU A C 1
ATOM 2362 O O . LEU A 1 289 ? 8.051 13.561 -24.305 1.00 90.75 289 LEU A O 1
ATOM 2366 N N . ASN A 1 290 ? 6.714 15.339 -24.032 1.00 91.69 290 ASN A N 1
ATOM 2367 C CA . ASN A 1 290 ? 6.368 15.472 -25.451 1.00 91.69 290 ASN A CA 1
ATOM 2368 C C . ASN A 1 290 ? 7.581 15.719 -26.359 1.00 91.69 290 ASN A C 1
ATOM 2370 O O . ASN A 1 290 ? 7.528 15.422 -27.542 1.00 91.69 290 ASN A O 1
ATOM 2374 N N . SER A 1 291 ? 8.692 16.222 -25.814 1.00 88.12 291 SER A N 1
ATOM 2375 C CA . SER A 1 291 ? 9.950 16.327 -26.560 1.00 88.12 291 SER A CA 1
ATOM 2376 C C . SER A 1 291 ? 10.604 14.973 -26.880 1.00 88.12 291 SER A C 1
ATOM 2378 O O . SER A 1 291 ? 11.539 14.940 -27.678 1.00 88.12 291 SER A O 1
ATOM 2380 N N . SER A 1 292 ? 10.145 13.877 -26.263 1.00 85.56 292 SER A N 1
ATOM 2381 C CA . SER A 1 292 ? 10.548 12.498 -26.571 1.00 85.56 292 SER A CA 1
ATOM 2382 C C . SER A 1 292 ? 9.546 11.803 -27.500 1.00 85.56 292 SER A C 1
ATOM 2384 O O . SER A 1 292 ? 9.956 11.101 -28.418 1.00 85.56 292 SER A O 1
ATOM 2386 N N . SER A 1 293 ? 8.241 11.973 -27.259 1.00 85.62 293 SER A N 1
ATOM 2387 C CA . SER A 1 293 ? 7.154 11.505 -28.135 1.00 85.62 293 SER A CA 1
ATOM 2388 C C . SER A 1 293 ? 5.857 12.246 -27.790 1.00 85.62 293 SER A C 1
ATOM 2390 O O . SER A 1 293 ? 5.565 12.462 -26.610 1.00 85.62 293 SER A O 1
ATOM 2392 N N . ASP A 1 294 ? 5.069 12.638 -28.794 1.00 88.38 294 ASP A N 1
ATOM 2393 C CA . ASP A 1 294 ? 3.852 13.446 -28.605 1.00 88.38 294 ASP A CA 1
ATOM 2394 C C . ASP A 1 294 ? 2.809 12.753 -27.707 1.00 88.38 294 ASP A C 1
ATOM 2396 O O . ASP A 1 294 ? 2.044 13.413 -26.997 1.00 88.38 294 ASP A O 1
ATOM 2400 N N . GLU A 1 295 ? 2.817 11.420 -27.670 1.00 87.62 295 GLU A N 1
ATOM 2401 C CA . GLU A 1 295 ? 1.943 10.571 -26.859 1.00 87.62 295 GLU A CA 1
ATOM 2402 C C . GLU A 1 295 ? 2.116 10.788 -25.349 1.00 87.62 295 GLU A C 1
ATOM 2404 O O . GLU A 1 295 ? 1.173 10.572 -24.583 1.00 87.62 295 GLU A O 1
ATOM 2409 N N . PHE A 1 296 ? 3.285 11.256 -24.901 1.00 85.44 296 PHE A N 1
ATOM 2410 C CA . PHE A 1 296 ? 3.489 11.639 -23.503 1.00 85.44 296 PHE A CA 1
ATOM 2411 C C . PHE A 1 296 ? 2.706 12.894 -23.099 1.00 85.44 296 PHE A C 1
ATOM 2413 O O . PHE A 1 296 ? 2.458 13.119 -21.910 1.00 85.44 296 PHE A O 1
ATOM 2420 N N . GLY A 1 297 ? 2.340 13.739 -24.064 1.00 87.69 297 GLY A N 1
ATOM 2421 C CA . GLY A 1 297 ? 1.733 15.038 -23.809 1.00 87.69 297 GLY A CA 1
ATOM 2422 C C . GLY A 1 297 ? 2.606 15.957 -22.943 1.00 87.69 297 GLY A C 1
ATOM 2423 O O . GLY A 1 297 ? 3.827 15.839 -22.856 1.00 87.69 297 GLY A O 1
ATOM 2424 N N . ASN A 1 298 ? 1.968 16.907 -22.259 1.00 92.06 298 ASN A N 1
ATOM 2425 C CA . ASN A 1 298 ? 2.658 17.978 -21.527 1.00 92.06 298 ASN A CA 1
ATOM 2426 C C . ASN A 1 298 ? 3.126 17.579 -20.113 1.00 92.06 298 ASN A C 1
ATOM 2428 O O . ASN A 1 298 ? 3.196 18.430 -19.220 1.00 92.06 298 ASN A O 1
ATOM 2432 N N . ILE A 1 299 ? 3.416 16.296 -19.875 1.00 90.31 299 ILE A N 1
ATOM 2433 C CA . ILE A 1 299 ? 3.951 15.840 -18.587 1.00 90.31 299 ILE A CA 1
ATOM 2434 C C . ILE A 1 299 ? 5.348 16.432 -18.419 1.00 90.31 299 ILE A C 1
ATOM 2436 O O . ILE A 1 299 ? 6.234 16.185 -19.234 1.00 90.31 299 ILE A O 1
ATOM 2440 N N . ARG A 1 300 ? 5.546 17.228 -17.365 1.00 92.31 300 ARG A N 1
ATOM 2441 C CA . ARG A 1 300 ? 6.845 17.835 -17.078 1.00 92.31 300 ARG A CA 1
ATOM 2442 C C . ARG A 1 300 ? 7.717 16.900 -16.252 1.00 92.31 300 ARG A C 1
ATOM 2444 O O . ARG A 1 300 ? 7.252 16.344 -15.263 1.00 92.31 300 ARG A O 1
ATOM 2451 N N . ALA A 1 301 ? 8.981 16.800 -16.630 1.00 92.31 301 ALA A N 1
ATOM 2452 C CA . ALA A 1 301 ? 9.994 15.983 -15.993 1.00 92.31 301 ALA A CA 1
ATOM 2453 C C . ALA A 1 301 ? 11.314 16.757 -15.850 1.00 92.31 301 ALA A C 1
ATOM 2455 O O . ALA A 1 301 ? 11.485 17.884 -16.334 1.00 92.31 301 ALA A O 1
ATOM 2456 N N . ASN A 1 302 ? 12.260 16.144 -15.145 1.00 92.56 302 ASN A N 1
ATOM 2457 C CA . ASN A 1 302 ? 13.628 16.637 -15.064 1.00 92.56 302 ASN A CA 1
ATOM 2458 C C . ASN A 1 302 ? 14.433 16.248 -16.320 1.00 92.56 302 ASN A C 1
ATOM 2460 O O . ASN A 1 302 ? 14.056 15.343 -17.066 1.00 92.56 302 ASN A O 1
ATOM 2464 N N . LYS A 1 303 ? 15.575 16.913 -16.528 1.00 92.94 303 LYS A N 1
ATOM 2465 C CA . LYS A 1 303 ? 16.412 16.728 -17.724 1.00 92.94 303 LYS A CA 1
ATOM 2466 C C . LYS A 1 303 ? 16.901 15.297 -17.958 1.00 92.94 303 LYS A C 1
ATOM 2468 O O . LYS A 1 303 ? 17.014 14.900 -19.108 1.00 92.94 303 LYS A O 1
ATOM 2473 N N . PHE A 1 304 ? 17.164 14.533 -16.900 1.00 93.69 304 PHE A N 1
ATOM 2474 C CA . PHE A 1 304 ? 17.685 13.174 -17.029 1.00 93.69 304 PHE A CA 1
ATOM 2475 C C . PHE A 1 304 ? 16.595 12.206 -17.484 1.00 93.69 304 PHE A C 1
ATOM 2477 O O . PHE A 1 304 ? 16.838 11.368 -18.340 1.00 93.69 304 PHE A O 1
ATOM 2484 N N . ILE A 1 305 ? 15.371 12.366 -16.972 1.00 92.75 305 ILE A N 1
ATOM 2485 C CA . ILE A 1 305 ? 14.215 11.585 -17.430 1.00 92.75 305 ILE A CA 1
ATOM 2486 C C . ILE A 1 305 ? 13.880 11.904 -18.893 1.00 92.75 305 ILE A C 1
ATOM 2488 O O . ILE A 1 305 ? 13.622 10.987 -19.668 1.00 92.75 305 ILE A O 1
ATOM 2492 N N . VAL A 1 306 ? 13.896 13.184 -19.286 1.00 93.56 306 VAL A N 1
ATOM 2493 C CA . VAL A 1 306 ? 13.661 13.562 -20.691 1.00 93.56 306 VAL A CA 1
ATOM 2494 C C . VAL A 1 306 ? 14.747 12.988 -21.598 1.00 93.56 306 VAL A C 1
ATOM 2496 O O . VAL A 1 306 ? 14.413 12.349 -22.592 1.00 93.56 306 VAL A O 1
ATOM 2499 N N . GLY A 1 307 ? 16.023 13.139 -21.227 1.00 94.38 307 GLY A N 1
ATOM 2500 C CA . GLY A 1 307 ? 17.147 12.567 -21.973 1.00 94.38 307 GLY A CA 1
ATOM 2501 C C . GLY A 1 307 ? 17.042 11.048 -22.118 1.00 94.38 307 GLY A C 1
ATOM 2502 O O . GLY A 1 307 ? 17.152 10.536 -23.226 1.00 94.38 307 GLY A O 1
ATOM 2503 N N . TYR A 1 308 ? 16.707 10.343 -21.032 1.00 95.06 308 TYR A N 1
ATOM 2504 C CA . TYR A 1 308 ? 16.476 8.896 -21.035 1.00 95.06 308 TYR A CA 1
ATOM 2505 C C . TYR A 1 308 ? 15.424 8.481 -22.074 1.00 95.06 308 TYR A C 1
ATOM 2507 O O . TYR A 1 308 ? 15.670 7.589 -22.881 1.00 95.06 308 TYR A O 1
ATOM 2515 N N . TYR A 1 309 ? 14.262 9.142 -22.116 1.00 94.62 309 TYR A N 1
ATOM 2516 C CA . TYR A 1 309 ? 13.223 8.792 -23.092 1.00 94.62 309 TYR A CA 1
ATOM 2517 C C . TYR A 1 309 ? 13.536 9.264 -24.517 1.00 94.62 309 TYR A C 1
ATOM 2519 O O . TYR A 1 309 ? 13.130 8.594 -25.464 1.00 94.62 309 TYR A O 1
ATOM 2527 N N . GLN A 1 310 ? 14.253 10.380 -24.689 1.00 94.69 310 GLN A N 1
ATOM 2528 C CA . GLN A 1 310 ? 14.713 10.835 -26.007 1.00 94.69 310 GLN A CA 1
ATOM 2529 C C . GLN A 1 310 ? 15.711 9.851 -26.620 1.00 94.69 310 GLN A C 1
ATOM 2531 O O . GLN A 1 310 ? 15.535 9.455 -27.770 1.00 94.69 310 GLN A O 1
ATOM 2536 N N . GLU A 1 311 ? 16.712 9.409 -25.856 1.00 95.75 311 GLU A N 1
ATOM 2537 C CA . GLU A 1 311 ? 17.663 8.398 -26.323 1.00 95.75 311 GLU A CA 1
ATOM 2538 C C . GLU A 1 311 ? 16.978 7.055 -26.566 1.00 95.75 311 GLU A C 1
ATOM 2540 O O . GLU A 1 311 ? 17.218 6.440 -27.599 1.00 95.75 311 GLU A O 1
ATOM 2545 N N . LEU A 1 312 ? 16.064 6.626 -25.688 1.00 95.94 312 LEU A N 1
ATOM 2546 C CA . LEU A 1 312 ? 15.320 5.381 -25.891 1.00 95.94 312 LEU A CA 1
ATOM 2547 C C . LEU A 1 312 ? 14.518 5.399 -27.199 1.00 95.94 312 LEU A C 1
ATOM 2549 O O . LEU A 1 312 ? 14.541 4.428 -27.955 1.00 95.94 312 LEU A O 1
ATOM 2553 N N . ALA A 1 313 ? 13.820 6.506 -27.471 1.00 94.38 313 ALA A N 1
ATOM 2554 C CA . ALA A 1 313 ? 13.082 6.703 -28.713 1.00 94.38 313 ALA A CA 1
ATOM 2555 C C . ALA A 1 313 ? 14.021 6.740 -29.927 1.00 94.38 313 ALA A C 1
ATOM 2557 O O . ALA A 1 313 ? 13.753 6.088 -30.935 1.00 94.38 313 ALA A O 1
ATOM 2558 N N . GLY A 1 314 ? 15.134 7.471 -29.820 1.00 94.94 314 GLY A N 1
ATOM 2559 C CA . GLY A 1 314 ? 16.143 7.584 -30.871 1.00 94.94 314 GLY A CA 1
ATOM 2560 C C . GLY A 1 314 ? 16.762 6.236 -31.236 1.00 94.94 314 GLY A C 1
ATOM 2561 O O . GLY A 1 314 ? 16.813 5.894 -32.415 1.00 94.94 314 GLY A O 1
ATOM 2562 N N . ILE A 1 315 ? 17.152 5.445 -30.232 1.00 96.75 315 ILE A N 1
ATOM 2563 C CA . ILE A 1 315 ? 17.673 4.086 -30.407 1.00 96.75 315 ILE A CA 1
ATOM 2564 C C . ILE A 1 315 ? 16.606 3.200 -31.045 1.00 96.75 315 ILE A C 1
ATOM 2566 O O . ILE A 1 315 ? 16.860 2.578 -32.064 1.00 96.75 315 ILE A O 1
ATOM 2570 N N . TYR A 1 316 ? 15.391 3.148 -30.500 1.00 95.75 316 TYR A N 1
ATOM 2571 C CA . TYR A 1 316 ? 14.342 2.290 -31.058 1.00 95.75 316 TYR A CA 1
ATOM 2572 C C . TYR A 1 316 ? 14.044 2.590 -32.538 1.00 95.75 316 TYR A C 1
ATOM 2574 O O . TYR A 1 316 ? 13.863 1.663 -33.332 1.00 95.75 316 TYR A O 1
ATOM 2582 N N . ASN A 1 317 ? 14.028 3.872 -32.910 1.00 94.62 317 ASN A N 1
ATOM 2583 C CA . ASN A 1 317 ? 13.771 4.317 -34.277 1.00 94.62 317 ASN A CA 1
ATOM 2584 C C . ASN A 1 317 ? 14.949 4.073 -35.236 1.00 94.62 317 ASN A C 1
ATOM 2586 O O . ASN A 1 317 ? 14.730 4.069 -36.446 1.00 94.62 317 ASN A O 1
ATOM 2590 N N . SER A 1 318 ? 16.175 3.882 -34.733 1.00 95.81 318 SER A N 1
ATOM 2591 C CA . SER A 1 318 ? 17.349 3.564 -35.559 1.00 95.81 318 SER A CA 1
ATOM 2592 C C . SER A 1 318 ? 17.546 2.064 -35.796 1.00 95.81 318 SER A C 1
ATOM 2594 O O . SER A 1 318 ? 18.349 1.680 -36.645 1.00 95.81 318 SER A O 1
ATOM 2596 N N . LEU A 1 319 ? 16.824 1.211 -35.064 1.00 95.88 319 LEU A N 1
ATOM 2597 C CA . LEU A 1 319 ? 16.915 -0.242 -35.178 1.00 95.88 319 LEU A CA 1
ATOM 2598 C C . LEU A 1 319 ? 15.954 -0.777 -36.248 1.00 95.88 319 LEU A C 1
ATOM 2600 O O . LEU A 1 319 ? 14.730 -0.676 -36.126 1.00 95.88 319 LEU A O 1
ATOM 2604 N N . ASP A 1 320 ? 16.510 -1.413 -37.277 1.00 94.00 320 ASP A N 1
ATOM 2605 C CA . ASP A 1 320 ? 15.732 -2.022 -38.356 1.00 94.00 320 ASP A CA 1
ATOM 2606 C C . ASP A 1 320 ? 14.834 -3.158 -37.846 1.00 94.00 320 ASP A C 1
ATOM 2608 O O . ASP A 1 320 ? 15.277 -4.074 -37.162 1.00 94.00 320 ASP A O 1
ATOM 2612 N N . GLY A 1 321 ? 13.543 -3.133 -38.192 1.00 94.12 321 GLY A N 1
ATOM 2613 C CA . GLY A 1 321 ? 12.613 -4.204 -37.810 1.00 94.12 321 GLY A CA 1
ATOM 2614 C C . GLY A 1 321 ? 12.300 -4.285 -36.307 1.00 94.12 321 GLY A C 1
ATOM 2615 O O . GLY A 1 321 ? 11.785 -5.308 -35.850 1.00 94.12 321 GLY A O 1
ATOM 2616 N N . SER A 1 322 ? 12.553 -3.216 -35.547 1.00 94.88 322 SER A N 1
ATOM 2617 C CA . SER A 1 322 ? 12.361 -3.139 -34.090 1.00 94.88 322 SER A CA 1
ATOM 2618 C C . SER A 1 322 ? 10.915 -3.356 -33.617 1.00 94.88 322 SER A C 1
ATOM 2620 O O . SER A 1 322 ? 10.667 -3.833 -32.506 1.00 94.88 322 SER A O 1
ATOM 2622 N N . LYS A 1 323 ? 9.918 -3.076 -34.464 1.00 95.31 323 LYS A N 1
ATOM 2623 C CA . LYS A 1 323 ? 8.499 -3.220 -34.108 1.00 95.31 323 LYS A CA 1
ATOM 2624 C C . LYS A 1 323 ? 8.141 -4.662 -33.720 1.00 95.31 323 LYS A C 1
ATOM 2626 O O . LYS A 1 323 ? 8.188 -5.576 -34.536 1.00 95.31 323 LYS A O 1
ATOM 2631 N N . ASN A 1 324 ? 7.668 -4.834 -32.485 1.00 95.00 324 ASN A N 1
ATOM 2632 C CA . ASN A 1 324 ? 7.378 -6.106 -31.805 1.00 95.00 324 ASN A CA 1
ATOM 2633 C C . ASN A 1 324 ? 8.591 -7.030 -31.583 1.00 95.00 324 ASN A C 1
ATOM 2635 O O . ASN A 1 324 ? 8.401 -8.172 -31.168 1.00 95.00 324 ASN A O 1
ATOM 2639 N N . ASN A 1 325 ? 9.808 -6.544 -31.834 1.00 95.56 325 ASN A N 1
ATOM 2640 C CA . ASN A 1 325 ? 11.062 -7.284 -31.696 1.00 95.56 325 ASN A CA 1
ATOM 2641 C C . ASN A 1 325 ? 12.062 -6.521 -30.811 1.00 95.56 325 ASN A C 1
ATOM 2643 O O . ASN A 1 325 ? 13.275 -6.612 -30.992 1.00 95.56 325 ASN A O 1
ATOM 2647 N N . THR A 1 326 ? 11.564 -5.733 -29.859 1.00 95.81 326 THR A N 1
ATOM 2648 C CA . THR A 1 326 ? 12.397 -4.981 -28.918 1.00 95.81 326 THR A CA 1
ATOM 2649 C C . THR A 1 326 ? 11.951 -5.249 -27.494 1.00 95.81 326 THR A C 1
ATOM 2651 O O . THR A 1 326 ? 10.761 -5.174 -27.195 1.00 95.81 326 THR A O 1
ATOM 2654 N N . ILE A 1 327 ? 12.912 -5.537 -26.621 1.00 95.69 327 ILE A N 1
ATOM 2655 C CA . ILE A 1 327 ? 12.733 -5.631 -25.172 1.00 95.69 327 ILE A CA 1
ATOM 2656 C C . ILE A 1 327 ? 13.496 -4.474 -24.539 1.00 95.69 327 ILE A C 1
ATOM 2658 O O . ILE A 1 327 ? 14.680 -4.300 -24.816 1.00 95.69 327 ILE A O 1
ATOM 2662 N N . VAL A 1 328 ? 12.837 -3.711 -23.669 1.00 95.56 328 VAL A N 1
ATOM 2663 C CA . VAL A 1 328 ? 13.508 -2.741 -22.793 1.00 95.56 328 VAL A CA 1
ATOM 2664 C C . VAL A 1 328 ? 13.629 -3.361 -21.407 1.00 95.56 328 VAL A C 1
ATOM 2666 O O . VAL A 1 328 ? 12.624 -3.740 -20.802 1.00 95.56 328 VAL A O 1
ATOM 2669 N N . PHE A 1 329 ? 14.862 -3.525 -20.938 1.00 94.88 329 PHE A N 1
ATOM 2670 C CA . PHE A 1 329 ? 15.194 -4.275 -19.735 1.00 94.88 329 PHE A CA 1
ATOM 2671 C C . PHE A 1 329 ? 15.949 -3.406 -18.718 1.00 94.88 329 PHE A C 1
ATOM 2673 O O . PHE A 1 329 ? 16.871 -2.688 -19.105 1.00 94.88 329 PHE A O 1
ATOM 2680 N N . PRO A 1 330 ? 15.652 -3.523 -17.409 1.00 89.81 330 PRO A N 1
ATOM 2681 C CA . PRO A 1 330 ? 14.601 -4.337 -16.780 1.00 89.81 330 PRO A CA 1
ATOM 2682 C C . PRO A 1 330 ? 13.294 -3.575 -16.543 1.00 89.81 330 PRO A C 1
ATOM 2684 O O . PRO A 1 330 ? 12.289 -4.175 -16.156 1.00 89.81 330 PRO A O 1
ATOM 2687 N N . HIS A 1 331 ? 13.309 -2.258 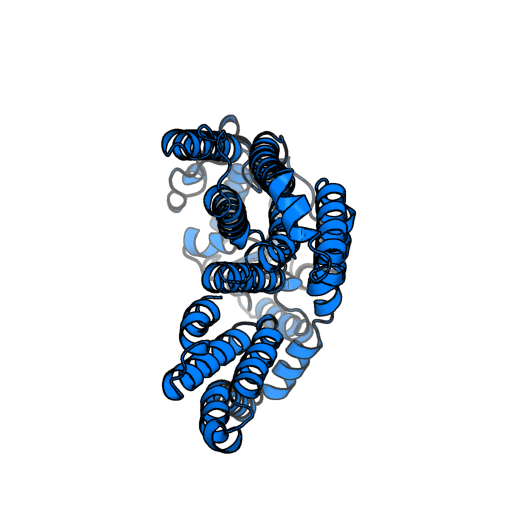-16.737 1.00 72.62 331 HIS A N 1
ATOM 2688 C CA . HIS A 1 331 ? 12.168 -1.383 -16.526 1.00 72.62 331 HIS A CA 1
ATOM 2689 C C . HIS A 1 331 ? 11.762 -0.745 -17.845 1.00 72.62 331 HIS A C 1
ATOM 2691 O O . HIS A 1 331 ? 12.631 -0.464 -18.658 1.00 72.62 331 HIS A O 1
ATOM 2697 N N . ASN A 1 332 ? 10.456 -0.480 -17.980 1.00 83.62 332 ASN A N 1
ATOM 2698 C CA . ASN A 1 332 ? 9.812 0.497 -18.874 1.00 83.62 332 ASN A CA 1
ATOM 2699 C C . ASN A 1 332 ? 8.639 -0.109 -19.660 1.00 83.62 332 ASN A C 1
ATOM 2701 O O . ASN A 1 332 ? 8.578 -0.054 -20.882 1.00 83.62 332 ASN A O 1
ATOM 2705 N N . ALA A 1 333 ? 7.641 -0.644 -18.949 1.00 85.88 333 ALA A N 1
ATOM 2706 C CA . ALA A 1 333 ? 6.402 -1.099 -19.585 1.00 85.88 333 ALA A CA 1
ATOM 2707 C C . ALA A 1 333 ? 5.644 0.032 -20.312 1.00 85.88 333 ALA A C 1
ATOM 2709 O O . ALA A 1 333 ? 4.818 -0.241 -21.178 1.00 85.88 333 ALA A O 1
ATOM 2710 N N . MET A 1 334 ? 5.929 1.297 -19.978 1.00 88.25 334 MET A N 1
ATOM 2711 C CA . MET A 1 334 ? 5.344 2.460 -20.643 1.00 88.25 334 MET A CA 1
ATOM 2712 C C . MET A 1 334 ? 5.865 2.631 -22.078 1.00 88.25 334 MET A C 1
ATOM 2714 O O . MET A 1 334 ? 5.127 3.122 -22.925 1.00 88.25 334 MET A O 1
ATOM 2718 N N . PHE A 1 335 ? 7.084 2.178 -22.382 1.00 91.62 335 PHE A N 1
ATOM 2719 C CA . PHE A 1 335 ? 7.675 2.233 -23.721 1.00 91.62 335 PHE A CA 1
ATOM 2720 C C . PHE A 1 335 ? 6.791 1.587 -24.797 1.00 91.62 335 PHE A C 1
ATOM 2722 O O . PHE A 1 335 ? 6.587 2.168 -25.860 1.00 91.62 335 PHE A O 1
ATOM 2729 N N . TYR A 1 336 ? 6.233 0.405 -24.521 1.00 92.81 336 TYR A N 1
ATOM 2730 C CA . TYR A 1 336 ? 5.489 -0.382 -25.509 1.00 92.81 336 TYR A CA 1
ATOM 2731 C C . TYR A 1 336 ? 4.245 0.333 -26.070 1.00 92.81 336 TYR A C 1
ATOM 2733 O O . TYR A 1 336 ? 4.135 0.439 -27.295 1.00 92.81 336 TYR A O 1
ATOM 2741 N N . PRO A 1 337 ? 3.319 0.867 -25.244 1.00 90.81 337 PRO A N 1
ATOM 2742 C CA . PRO A 1 337 ? 2.188 1.629 -25.765 1.00 90.81 337 PRO A CA 1
ATOM 2743 C C . PRO A 1 337 ? 2.608 2.939 -26.444 1.00 90.81 337 PRO A C 1
ATOM 2745 O O . PRO A 1 337 ? 1.966 3.322 -27.418 1.00 90.81 337 PRO A O 1
ATOM 2748 N N . LEU A 1 338 ? 3.677 3.598 -25.983 1.00 89.38 338 LEU A N 1
ATOM 2749 C CA . LEU A 1 338 ? 4.154 4.853 -26.578 1.00 89.38 338 LEU A CA 1
ATOM 2750 C C . LEU A 1 338 ? 4.722 4.648 -27.982 1.00 89.38 338 LEU A C 1
ATOM 2752 O O . LEU A 1 338 ? 4.345 5.348 -28.911 1.00 89.38 338 LEU A O 1
ATOM 2756 N N . MET A 1 339 ? 5.566 3.631 -28.155 1.00 90.81 339 MET A N 1
ATOM 2757 C CA . MET A 1 339 ? 6.178 3.298 -29.445 1.00 90.81 339 MET A CA 1
ATOM 2758 C C . MET A 1 339 ? 5.292 2.399 -30.319 1.00 90.81 339 MET A C 1
ATOM 2760 O O . MET A 1 339 ? 5.741 1.879 -31.344 1.00 90.81 339 MET A O 1
ATOM 2764 N N . GLN A 1 340 ? 4.036 2.182 -29.906 1.00 91.81 340 GLN A N 1
ATOM 2765 C CA . GLN A 1 340 ? 3.048 1.346 -30.594 1.00 91.81 340 GLN A CA 1
ATOM 2766 C C . GLN A 1 340 ? 3.599 -0.042 -30.973 1.00 91.81 340 GLN A C 1
ATOM 2768 O O . GLN A 1 340 ? 3.422 -0.544 -32.091 1.00 91.81 340 GLN A O 1
ATOM 2773 N N . THR A 1 341 ? 4.289 -0.658 -30.016 1.00 93.19 341 THR A N 1
ATOM 2774 C CA . THR A 1 341 ? 4.987 -1.937 -30.151 1.00 93.19 341 THR A CA 1
ATOM 2775 C C . THR A 1 341 ? 4.543 -2.902 -29.050 1.00 93.19 341 THR A C 1
ATOM 2777 O O . THR A 1 341 ? 3.834 -2.527 -28.115 1.00 93.19 341 THR A O 1
ATOM 2780 N N . LYS A 1 342 ? 4.895 -4.180 -29.176 1.00 93.38 342 LYS A N 1
ATOM 2781 C CA . LYS A 1 342 ? 4.566 -5.222 -28.196 1.00 93.38 342 LYS A CA 1
ATOM 2782 C C . LYS A 1 342 ? 5.827 -5.698 -27.505 1.00 93.38 342 LYS A C 1
ATOM 2784 O O . LYS A 1 342 ? 6.855 -5.841 -28.157 1.00 93.38 342 LYS A O 1
ATOM 2789 N N . ASN A 1 343 ? 5.707 -5.991 -26.215 1.00 93.00 343 ASN A N 1
ATOM 2790 C CA . ASN A 1 343 ? 6.750 -6.664 -25.463 1.00 93.00 343 ASN A CA 1
ATOM 2791 C C . ASN A 1 343 ? 6.780 -8.155 -25.844 1.00 93.00 343 ASN A C 1
ATOM 2793 O O . ASN A 1 343 ? 5.785 -8.841 -25.599 1.00 93.00 343 ASN A O 1
ATOM 2797 N N . PRO A 1 344 ? 7.864 -8.671 -26.451 1.00 92.25 344 PRO A N 1
ATOM 2798 C CA . PRO A 1 344 ? 7.975 -10.092 -26.761 1.00 92.25 344 PRO A CA 1
ATOM 2799 C C . PRO A 1 344 ? 8.395 -10.936 -25.543 1.00 92.25 344 PRO A C 1
ATOM 2801 O O . PRO A 1 344 ? 8.381 -12.162 -25.635 1.00 92.25 344 PRO A O 1
ATOM 2804 N N . ALA A 1 345 ? 8.768 -10.316 -24.416 1.00 92.12 345 ALA A N 1
ATOM 2805 C CA . ALA A 1 345 ? 9.135 -11.008 -23.183 1.00 92.12 345 ALA A CA 1
ATOM 2806 C C . ALA A 1 345 ? 7.937 -11.732 -22.528 1.00 92.12 345 ALA A C 1
ATOM 2808 O O . ALA A 1 345 ? 6.789 -11.329 -22.719 1.00 92.12 345 ALA A O 1
ATOM 2809 N N . PRO A 1 346 ? 8.178 -12.758 -21.684 1.00 86.62 346 PRO A N 1
ATOM 2810 C CA . PRO A 1 346 ? 7.104 -13.476 -20.991 1.00 86.62 346 PRO A CA 1
ATOM 2811 C C . PRO A 1 346 ? 6.457 -12.653 -19.864 1.00 86.62 346 PRO A C 1
ATOM 2813 O O . PRO A 1 346 ? 5.416 -13.044 -19.339 1.00 86.62 346 PRO A O 1
ATOM 2816 N N . LEU A 1 347 ? 7.082 -11.539 -19.468 1.00 85.50 347 LEU A N 1
ATOM 2817 C CA . LEU A 1 347 ? 6.614 -10.633 -18.424 1.00 85.50 347 LEU A CA 1
ATOM 2818 C C . LEU A 1 347 ? 6.834 -9.185 -18.855 1.00 85.50 347 LEU A C 1
ATOM 2820 O O . LEU A 1 347 ? 7.847 -8.856 -19.475 1.00 85.50 347 LEU A O 1
ATOM 2824 N N . ASP A 1 348 ? 5.920 -8.310 -18.442 1.00 82.31 348 ASP A N 1
ATOM 2825 C CA . ASP A 1 348 ? 6.052 -6.869 -18.663 1.00 82.31 348 ASP A CA 1
ATOM 2826 C C . ASP A 1 348 ? 7.237 -6.272 -17.890 1.00 82.31 348 ASP A C 1
ATOM 2828 O O . ASP A 1 348 ? 7.832 -5.286 -18.318 1.00 82.31 348 ASP A O 1
ATOM 2832 N N . TRP A 1 349 ? 7.542 -6.846 -16.722 1.00 84.62 349 TRP A N 1
ATOM 2833 C CA . TRP A 1 349 ? 8.563 -6.375 -15.790 1.00 84.62 349 TRP A CA 1
ATOM 2834 C C . TRP A 1 349 ? 9.473 -7.559 -15.461 1.00 84.62 349 TRP A C 1
ATOM 2836 O O . TRP A 1 349 ? 9.149 -8.400 -14.624 1.00 84.62 349 TRP A O 1
ATOM 2846 N N . LEU A 1 350 ? 10.619 -7.643 -16.135 1.00 86.69 350 LEU A N 1
ATOM 2847 C CA . LEU A 1 350 ? 11.606 -8.708 -15.933 1.00 86.69 350 LEU A CA 1
ATOM 2848 C C . LEU A 1 350 ? 12.488 -8.423 -14.706 1.00 86.69 350 LEU A C 1
ATOM 2850 O O . LEU A 1 350 ? 13.710 -8.426 -14.787 1.00 86.69 350 LEU A O 1
ATOM 2854 N N . ILE A 1 351 ? 11.865 -8.179 -13.553 1.00 86.75 351 ILE A N 1
ATOM 2855 C CA . ILE A 1 351 ? 12.553 -7.959 -12.274 1.00 86.75 351 ILE A CA 1
ATOM 2856 C C . ILE A 1 351 ? 12.347 -9.156 -11.347 1.00 86.75 351 ILE A C 1
ATOM 2858 O O . ILE A 1 351 ? 11.257 -9.721 -11.300 1.00 86.75 351 ILE A O 1
ATOM 2862 N N . ALA A 1 352 ? 13.370 -9.506 -10.563 1.00 84.12 352 ALA A N 1
ATOM 2863 C CA . ALA A 1 352 ? 13.371 -10.694 -9.699 1.00 84.12 352 ALA A CA 1
ATOM 2864 C C . ALA A 1 352 ? 12.115 -10.835 -8.816 1.00 84.12 352 ALA A C 1
ATOM 2866 O O . ALA A 1 352 ? 11.588 -11.930 -8.637 1.00 84.12 352 ALA A O 1
ATOM 2867 N N . ASN A 1 353 ? 11.577 -9.716 -8.319 1.00 81.00 353 ASN A N 1
ATOM 2868 C CA . ASN A 1 353 ? 10.397 -9.713 -7.452 1.00 81.00 353 ASN A CA 1
ATOM 2869 C C . ASN A 1 353 ? 9.102 -10.200 -8.136 1.00 81.00 353 ASN A C 1
ATOM 2871 O O . ASN A 1 353 ? 8.172 -10.614 -7.438 1.00 81.00 353 ASN A O 1
ATOM 2875 N N . GLU A 1 354 ? 9.032 -10.161 -9.469 1.00 81.62 354 GLU A N 1
ATOM 2876 C CA . GLU A 1 354 ? 7.847 -10.559 -10.242 1.00 81.62 354 GLU A CA 1
ATOM 2877 C C . GLU A 1 354 ? 7.786 -12.070 -10.504 1.00 81.62 354 GLU A C 1
ATOM 2879 O O . GLU A 1 354 ? 6.709 -12.603 -10.761 1.00 81.62 354 GLU A O 1
ATOM 2884 N N . TYR A 1 355 ? 8.908 -12.786 -10.383 1.00 84.00 355 TYR A N 1
ATOM 2885 C CA . TYR A 1 355 ? 8.993 -14.216 -10.705 1.00 84.00 355 TYR A CA 1
ATOM 2886 C C . TYR A 1 355 ? 9.631 -15.082 -9.612 1.00 84.00 355 TYR A C 1
ATOM 2888 O O . TYR A 1 355 ? 10.140 -16.162 -9.903 1.00 84.00 355 TYR A O 1
ATOM 2896 N N . ILE A 1 356 ? 9.555 -14.646 -8.351 1.00 81.88 356 ILE A N 1
ATOM 2897 C CA . ILE A 1 356 ? 10.031 -15.418 -7.189 1.00 81.88 356 ILE A CA 1
ATOM 2898 C C . ILE A 1 356 ? 9.416 -16.830 -7.186 1.00 81.88 356 ILE A C 1
ATOM 2900 O O . ILE A 1 356 ? 8.188 -16.971 -7.147 1.00 81.88 356 ILE A O 1
ATOM 2904 N N . GLY A 1 357 ? 10.266 -17.859 -7.170 1.00 82.88 357 GLY A N 1
ATOM 2905 C CA . GLY A 1 357 ? 9.880 -19.275 -7.212 1.00 82.88 357 GLY A CA 1
ATOM 2906 C C . GLY A 1 357 ? 9.507 -19.791 -8.607 1.00 82.88 357 GLY A C 1
ATOM 2907 O O . GLY A 1 357 ? 8.960 -20.887 -8.731 1.00 82.88 357 GLY A O 1
ATOM 2908 N N . GLN A 1 358 ? 9.725 -18.994 -9.655 1.00 84.94 358 GLN A N 1
ATOM 2909 C CA . GLN A 1 358 ? 9.498 -19.343 -11.062 1.00 84.94 358 GLN A CA 1
ATOM 2910 C C . GLN A 1 358 ? 10.721 -19.013 -11.934 1.00 84.94 358 GLN A C 1
ATOM 2912 O O . GLN A 1 358 ? 10.603 -18.895 -13.155 1.00 84.94 358 GLN A O 1
ATOM 2917 N N . GLU A 1 359 ? 11.895 -18.872 -11.319 1.00 89.25 359 GLU A N 1
ATOM 2918 C CA . GLU A 1 359 ? 13.147 -18.451 -11.947 1.00 89.25 359 GLU A CA 1
ATOM 2919 C C . GLU A 1 359 ? 13.510 -19.355 -13.130 1.00 89.25 359 GLU A C 1
ATOM 2921 O O . GLU A 1 359 ? 13.776 -18.860 -14.224 1.00 89.25 359 GLU A O 1
ATOM 2926 N N . ASP A 1 360 ? 13.434 -20.677 -12.952 1.00 91.00 360 ASP A N 1
ATOM 2927 C CA . ASP A 1 360 ? 13.748 -21.650 -14.004 1.00 91.00 360 ASP A CA 1
ATOM 2928 C C . ASP A 1 360 ? 12.784 -21.562 -15.192 1.00 91.00 360 ASP A C 1
ATOM 2930 O O . ASP A 1 360 ? 13.203 -21.663 -16.348 1.00 91.00 360 ASP A O 1
ATOM 2934 N N . ARG A 1 361 ? 11.491 -21.327 -14.926 1.00 89.94 361 ARG A N 1
ATOM 2935 C CA . ARG A 1 361 ? 10.485 -21.163 -15.982 1.00 89.94 361 ARG A CA 1
ATOM 2936 C C . ARG A 1 361 ? 10.768 -19.905 -16.792 1.00 89.94 361 ARG A C 1
ATOM 2938 O O . ARG A 1 361 ? 10.828 -19.972 -18.015 1.00 89.94 361 ARG A O 1
ATOM 2945 N N . ILE A 1 362 ? 10.979 -18.774 -16.115 1.00 91.94 362 ILE A N 1
ATOM 2946 C CA . ILE A 1 362 ? 11.289 -17.507 -16.784 1.00 91.94 362 ILE A CA 1
ATOM 2947 C C . ILE A 1 362 ? 12.604 -17.612 -17.555 1.00 91.94 362 ILE A C 1
ATOM 2949 O O . ILE A 1 362 ? 12.661 -17.165 -18.698 1.00 91.94 362 ILE A O 1
ATOM 2953 N N . LYS A 1 363 ? 13.628 -18.264 -16.991 1.00 93.50 363 LYS A N 1
ATOM 2954 C CA . LYS A 1 363 ? 14.889 -18.554 -17.685 1.00 93.50 363 LYS A CA 1
ATOM 2955 C C . LYS A 1 363 ? 14.643 -19.321 -18.984 1.00 93.50 363 LYS A C 1
ATOM 2957 O O . LYS A 1 363 ? 15.166 -18.935 -20.026 1.00 93.50 363 LYS A O 1
ATOM 2962 N N . ALA A 1 364 ? 13.849 -20.390 -18.933 1.00 94.00 364 ALA A N 1
ATOM 2963 C CA . ALA A 1 364 ? 13.548 -21.220 -20.095 1.00 94.00 364 ALA A CA 1
ATOM 2964 C C . ALA A 1 364 ? 12.729 -20.473 -21.162 1.00 94.00 364 ALA A C 1
ATOM 2966 O O . ALA A 1 364 ? 13.048 -20.557 -22.349 1.00 94.00 364 ALA A O 1
ATOM 2967 N N . ASP A 1 365 ? 11.702 -19.726 -20.756 1.00 93.62 365 ASP A N 1
ATOM 2968 C CA . ASP A 1 365 ? 10.861 -18.962 -21.680 1.00 93.62 365 ASP A CA 1
ATOM 2969 C C . ASP A 1 365 ? 11.634 -17.805 -22.326 1.00 93.62 365 ASP A C 1
ATOM 2971 O O . ASP A 1 365 ? 11.555 -17.614 -23.539 1.00 93.62 365 ASP A O 1
ATOM 2975 N N . PHE A 1 366 ? 12.439 -17.074 -21.549 1.00 94.31 366 PHE A N 1
ATOM 2976 C CA . PHE A 1 366 ? 13.273 -15.991 -22.066 1.00 94.31 366 PHE A CA 1
ATOM 2977 C C . PHE A 1 366 ? 14.360 -16.510 -23.013 1.00 94.31 366 PHE A C 1
ATOM 2979 O O . PHE A 1 366 ? 14.566 -15.948 -24.087 1.00 94.31 366 PHE A O 1
ATOM 2986 N N . LYS A 1 367 ? 14.991 -17.642 -22.674 1.00 94.12 367 LYS A N 1
ATOM 2987 C CA . LYS A 1 367 ? 15.947 -18.318 -23.557 1.00 94.12 367 LYS A CA 1
ATOM 2988 C C . LYS A 1 367 ? 15.305 -18.711 -24.892 1.00 94.12 367 LYS A C 1
ATOM 2990 O O . LYS A 1 367 ? 15.877 -18.424 -25.935 1.00 94.12 367 LYS A O 1
ATOM 2995 N N . ARG A 1 368 ? 14.084 -19.260 -24.879 1.00 93.88 368 ARG A N 1
ATOM 2996 C CA . ARG A 1 368 ? 13.334 -19.596 -26.106 1.00 93.88 368 ARG A CA 1
ATOM 2997 C C . ARG A 1 368 ? 13.080 -18.374 -26.997 1.00 93.88 368 ARG A C 1
ATOM 2999 O O . ARG A 1 368 ? 13.048 -18.510 -28.215 1.00 93.88 368 ARG A O 1
ATOM 3006 N N . ILE A 1 369 ? 12.872 -17.199 -26.402 1.00 93.06 369 ILE A N 1
ATOM 3007 C CA . ILE A 1 369 ? 12.673 -15.944 -27.140 1.00 93.06 369 ILE A CA 1
ATOM 3008 C C . ILE A 1 369 ? 13.986 -15.478 -27.780 1.00 93.06 369 ILE A C 1
ATOM 3010 O O . ILE A 1 369 ? 13.995 -15.151 -28.966 1.00 93.06 369 ILE A O 1
ATOM 3014 N N . ILE A 1 370 ? 15.088 -15.507 -27.026 1.00 93.44 370 ILE A N 1
ATOM 3015 C CA . ILE A 1 370 ? 16.429 -15.147 -27.513 1.00 93.44 370 ILE A CA 1
ATOM 3016 C C . ILE A 1 370 ? 16.905 -16.089 -28.627 1.00 93.44 370 ILE A C 1
ATOM 3018 O O . ILE A 1 370 ? 17.501 -15.635 -29.594 1.00 93.44 370 ILE A O 1
ATOM 3022 N N . GLU A 1 371 ? 16.628 -17.388 -28.512 1.00 91.88 371 GLU A N 1
ATOM 3023 C CA . GLU A 1 371 ? 17.005 -18.404 -29.507 1.00 91.88 371 GLU A CA 1
ATOM 3024 C C . GLU A 1 371 ? 16.046 -18.462 -30.707 1.00 91.88 371 GLU A C 1
ATOM 3026 O O . GLU A 1 371 ? 16.222 -19.279 -31.615 1.00 91.88 371 GLU A O 1
ATOM 3031 N N . SER A 1 372 ? 14.992 -17.641 -30.717 1.00 89.19 372 SER A N 1
ATOM 3032 C CA . SER A 1 372 ? 14.067 -17.614 -31.843 1.00 89.19 372 SER A CA 1
ATOM 3033 C C . SER A 1 372 ? 14.769 -17.067 -33.096 1.00 89.19 372 SER A C 1
ATOM 3035 O O . SER A 1 372 ? 15.603 -16.174 -32.987 1.00 89.19 372 SER A O 1
ATOM 3037 N N . PRO A 1 373 ? 14.416 -17.532 -34.309 1.00 83.75 373 PRO A N 1
ATOM 3038 C CA . PRO A 1 373 ? 15.067 -17.109 -35.557 1.00 83.75 373 PRO A CA 1
ATOM 3039 C C . PRO A 1 373 ? 14.754 -15.656 -35.962 1.00 83.75 373 PRO A C 1
ATOM 3041 O O . PRO A 1 373 ? 14.937 -15.279 -37.117 1.00 83.75 373 PRO A O 1
ATOM 3044 N N . ARG A 1 374 ? 14.194 -14.855 -35.052 1.00 86.50 374 ARG A N 1
ATOM 3045 C CA . ARG A 1 374 ? 13.871 -13.450 -35.276 1.00 86.50 374 ARG A CA 1
ATOM 3046 C C . ARG A 1 374 ? 14.993 -12.596 -34.710 1.00 86.50 374 ARG A C 1
ATOM 3048 O O . ARG A 1 374 ? 15.448 -12.831 -33.594 1.00 86.50 374 ARG A O 1
ATOM 3055 N N . ASP A 1 375 ? 15.354 -11.562 -35.457 1.00 90.62 375 ASP A N 1
ATOM 3056 C CA . ASP A 1 375 ? 16.201 -10.492 -34.947 1.00 90.62 375 ASP A CA 1
ATOM 3057 C C . ASP A 1 375 ? 15.488 -9.822 -33.773 1.00 90.62 375 ASP A C 1
ATOM 3059 O O . ASP A 1 375 ? 14.439 -9.204 -33.952 1.00 90.62 375 ASP A O 1
ATOM 3063 N N . LEU A 1 376 ? 16.037 -9.977 -32.572 1.00 95.81 376 LEU A N 1
ATOM 3064 C CA . LEU A 1 376 ? 15.511 -9.393 -31.349 1.00 95.81 376 LEU A CA 1
ATOM 3065 C C . LEU A 1 376 ? 16.534 -8.407 -30.798 1.00 95.81 376 LEU A C 1
ATOM 3067 O O . LEU A 1 376 ? 17.698 -8.747 -30.583 1.00 95.81 376 LEU A O 1
ATOM 3071 N N . TYR A 1 377 ? 16.064 -7.195 -30.531 1.00 97.44 377 TYR A N 1
ATOM 3072 C CA . TYR A 1 377 ? 16.847 -6.143 -29.907 1.00 97.44 377 TYR A CA 1
ATOM 3073 C C . TYR A 1 377 ? 16.525 -6.061 -28.420 1.00 97.44 377 TYR A C 1
ATOM 3075 O O . TYR A 1 377 ? 15.358 -6.050 -28.023 1.00 97.44 377 TYR A O 1
ATOM 3083 N N . ILE A 1 378 ? 17.554 -5.976 -27.588 1.00 97.25 378 ILE A N 1
ATOM 3084 C CA . ILE A 1 378 ? 17.413 -5.846 -26.141 1.00 97.25 378 ILE A CA 1
ATOM 3085 C C . ILE A 1 378 ? 18.132 -4.572 -25.711 1.00 97.25 378 ILE A C 1
ATOM 3087 O O . ILE A 1 378 ? 19.359 -4.494 -25.736 1.00 97.25 378 ILE A O 1
ATOM 3091 N N . ILE A 1 379 ? 17.349 -3.561 -25.343 1.00 97.50 379 ILE A N 1
ATOM 3092 C CA . ILE A 1 379 ? 17.828 -2.272 -24.851 1.00 97.50 379 ILE A CA 1
ATOM 3093 C C . ILE A 1 379 ? 17.912 -2.371 -23.329 1.00 97.50 379 ILE A C 1
ATOM 3095 O O . ILE A 1 379 ? 16.896 -2.492 -22.646 1.00 97.50 379 ILE A O 1
ATOM 3099 N N . VAL A 1 380 ? 19.129 -2.363 -22.802 1.00 97.12 380 VAL A N 1
ATOM 3100 C CA . VAL A 1 380 ? 19.426 -2.566 -21.384 1.00 97.12 380 VAL A CA 1
ATOM 3101 C C . VAL A 1 380 ? 19.769 -1.235 -20.728 1.00 97.12 380 VAL A C 1
ATOM 3103 O O . VAL A 1 380 ? 20.684 -0.549 -21.180 1.00 97.12 380 VAL A O 1
ATOM 3106 N N . ASP A 1 381 ? 19.086 -0.891 -19.634 1.00 96.25 381 ASP A N 1
ATOM 3107 C CA . ASP A 1 381 ? 19.392 0.301 -18.836 1.00 96.25 381 ASP A CA 1
ATOM 3108 C C . ASP A 1 381 ? 20.848 0.240 -18.324 1.00 96.25 381 ASP A C 1
ATOM 3110 O O . ASP A 1 381 ? 21.181 -0.611 -17.503 1.00 96.25 381 ASP A O 1
ATOM 3114 N N . LYS A 1 382 ? 21.724 1.167 -18.720 1.00 95.81 382 LYS A N 1
ATOM 3115 C CA . LYS A 1 382 ? 23.027 1.392 -18.058 1.00 95.81 382 LYS A CA 1
ATOM 3116 C C . LYS A 1 382 ? 22.864 2.102 -16.716 1.00 95.81 382 LYS A C 1
ATOM 3118 O O . LYS A 1 382 ? 23.782 2.087 -15.897 1.00 95.81 382 LYS A O 1
ATOM 3123 N N . VAL A 1 383 ? 21.711 2.734 -16.498 1.00 95.12 383 VAL A N 1
ATOM 3124 C CA . VAL A 1 383 ? 21.465 3.637 -15.372 1.00 95.12 383 VAL A CA 1
ATOM 3125 C C . VAL A 1 383 ? 20.391 3.122 -14.424 1.00 95.12 383 VAL A C 1
ATOM 3127 O O . VAL A 1 383 ? 19.437 2.452 -14.822 1.00 95.12 383 VAL A O 1
ATOM 3130 N N . ASP A 1 384 ? 20.504 3.451 -13.140 1.00 92.50 384 ASP A N 1
ATOM 3131 C CA . ASP A 1 384 ? 19.447 3.146 -12.183 1.00 92.50 384 ASP A CA 1
ATOM 3132 C C . ASP A 1 384 ? 18.318 4.183 -12.260 1.00 92.50 384 ASP A C 1
ATOM 3134 O O . ASP A 1 384 ? 18.307 5.205 -11.568 1.00 92.50 384 ASP A O 1
ATOM 3138 N N . VAL A 1 385 ? 17.308 3.868 -13.076 1.00 90.06 385 VAL A N 1
ATOM 3139 C CA . VAL A 1 385 ? 16.096 4.682 -13.269 1.00 90.06 385 VAL A CA 1
ATOM 3140 C C . VAL A 1 385 ? 15.369 4.993 -11.945 1.00 90.06 385 VAL A C 1
ATOM 3142 O O . VAL A 1 385 ? 14.636 5.975 -11.858 1.00 90.06 385 VAL A O 1
ATOM 3145 N N . ARG A 1 386 ? 15.590 4.227 -10.863 1.00 86.75 386 ARG A N 1
ATOM 3146 C CA . ARG A 1 386 ? 14.969 4.487 -9.547 1.00 86.75 386 ARG A CA 1
ATOM 3147 C C . ARG A 1 386 ? 15.470 5.773 -8.890 1.00 86.75 386 ARG A C 1
ATOM 3149 O O . ARG A 1 386 ? 14.738 6.355 -8.089 1.00 86.75 386 ARG A O 1
ATOM 3156 N N . ILE A 1 387 ? 16.696 6.189 -9.208 1.00 89.75 387 ILE A N 1
ATOM 3157 C CA . ILE A 1 387 ? 17.367 7.365 -8.633 1.00 89.75 387 ILE A CA 1
ATOM 3158 C C . ILE A 1 387 ? 17.797 8.381 -9.695 1.00 89.75 387 ILE A C 1
ATOM 3160 O O . ILE A 1 387 ? 18.417 9.385 -9.364 1.00 89.75 387 ILE A O 1
ATOM 3164 N N . ILE A 1 388 ? 17.406 8.183 -10.958 1.00 90.81 388 ILE A N 1
ATOM 3165 C CA . ILE A 1 388 ? 17.788 9.047 -12.087 1.00 90.81 388 ILE A CA 1
ATOM 3166 C C . ILE A 1 388 ? 17.392 10.522 -11.903 1.00 90.81 388 ILE A C 1
ATOM 3168 O O . ILE A 1 388 ? 17.996 11.418 -12.488 1.00 90.81 388 ILE A O 1
ATOM 3172 N N . ARG A 1 389 ? 16.406 10.801 -11.039 1.00 87.38 389 ARG A N 1
ATOM 3173 C CA . ARG A 1 389 ? 16.043 12.169 -10.641 1.00 87.38 389 ARG A CA 1
ATOM 3174 C C . ARG A 1 389 ? 17.214 12.942 -10.019 1.00 87.38 389 ARG A C 1
ATOM 3176 O O . ARG A 1 389 ? 17.238 14.167 -10.103 1.00 87.38 389 ARG A O 1
ATOM 3183 N N . ASP A 1 390 ? 18.138 12.230 -9.376 1.00 87.62 390 ASP A N 1
ATOM 3184 C CA . ASP A 1 390 ? 19.282 12.779 -8.650 1.00 87.62 390 ASP A CA 1
ATOM 3185 C C . ASP A 1 390 ? 20.547 12.821 -9.535 1.00 87.62 390 ASP A C 1
ATOM 3187 O O . ASP A 1 390 ? 21.527 13.474 -9.180 1.00 87.62 390 ASP A O 1
ATOM 3191 N N . GLY A 1 391 ? 20.509 12.191 -10.717 1.00 90.19 391 GLY A N 1
ATOM 3192 C CA . GLY A 1 391 ? 21.593 12.161 -11.699 1.00 90.19 391 GLY A CA 1
ATOM 3193 C C . GLY A 1 391 ? 21.748 10.804 -12.386 1.00 90.19 391 GLY A C 1
ATOM 3194 O O . GLY A 1 391 ? 21.021 9.856 -12.103 1.00 90.19 391 GLY A O 1
ATOM 3195 N N . ILE A 1 392 ? 22.727 10.701 -13.286 1.00 92.75 392 ILE A N 1
ATOM 3196 C CA . ILE A 1 392 ? 23.098 9.434 -13.923 1.00 92.75 392 ILE A CA 1
ATOM 3197 C C . ILE A 1 392 ? 23.925 8.620 -12.927 1.00 92.75 392 ILE A C 1
ATOM 3199 O O . ILE A 1 392 ? 24.990 9.050 -12.491 1.00 92.75 392 ILE A O 1
ATOM 3203 N N . SER A 1 393 ? 23.414 7.456 -12.539 1.00 94.81 393 SER A N 1
ATOM 3204 C CA . SER A 1 393 ? 24.110 6.496 -11.680 1.00 94.81 393 SER A CA 1
ATOM 3205 C C . SER A 1 393 ? 24.094 5.142 -12.359 1.00 94.81 393 SER A C 1
ATOM 3207 O O . SER A 1 393 ? 23.034 4.719 -12.819 1.00 94.81 393 SER A O 1
ATOM 3209 N N . ALA A 1 394 ? 25.252 4.485 -12.429 1.00 94.62 394 ALA A N 1
ATOM 3210 C CA . ALA A 1 394 ? 25.373 3.181 -13.062 1.00 94.62 394 ALA A CA 1
ATOM 3211 C C . ALA A 1 394 ? 24.471 2.157 -12.368 1.00 94.62 394 ALA A C 1
ATOM 3213 O O . ALA A 1 394 ? 24.343 2.138 -11.142 1.00 94.62 394 ALA A O 1
ATOM 3214 N N . ARG A 1 395 ? 23.836 1.309 -13.169 1.00 93.31 395 ARG A N 1
ATOM 3215 C CA . ARG A 1 395 ? 23.057 0.190 -12.672 1.00 93.31 395 ARG A CA 1
ATOM 3216 C C . ARG A 1 395 ? 23.945 -1.025 -12.487 1.00 93.31 395 ARG A C 1
ATOM 3218 O O . ARG A 1 395 ? 24.631 -1.453 -13.410 1.00 93.31 395 ARG A O 1
ATOM 3225 N N . GLU A 1 396 ? 23.861 -1.616 -11.308 1.00 93.50 396 GLU A N 1
ATOM 3226 C CA . GLU A 1 396 ? 24.504 -2.889 -11.013 1.00 93.50 396 GLU A CA 1
ATOM 3227 C C . GLU A 1 396 ? 23.551 -4.037 -11.367 1.00 93.50 396 GLU A C 1
ATOM 3229 O O . GLU A 1 396 ? 22.401 -4.070 -10.919 1.00 93.50 396 GLU A O 1
ATOM 3234 N N . TYR A 1 397 ? 24.038 -4.971 -12.183 1.00 92.44 397 TYR A N 1
ATOM 3235 C CA . TYR A 1 397 ? 23.329 -6.193 -12.583 1.00 92.44 397 TYR A CA 1
ATOM 3236 C C . TYR A 1 397 ? 23.974 -7.456 -12.005 1.00 92.44 397 TYR A C 1
ATOM 3238 O O . TYR A 1 397 ? 23.799 -8.552 -12.538 1.00 92.44 397 TYR A O 1
ATOM 3246 N N . GLU A 1 398 ? 24.758 -7.324 -10.934 1.00 87.31 398 GLU A N 1
ATOM 3247 C CA . GLU A 1 398 ? 25.404 -8.476 -10.311 1.00 87.31 398 GLU A CA 1
ATOM 3248 C C . GLU A 1 398 ? 24.362 -9.534 -9.927 1.00 87.31 398 GLU A C 1
ATOM 3250 O O . GLU A 1 398 ? 23.419 -9.264 -9.183 1.00 87.31 398 GLU A O 1
ATOM 3255 N N . ASN A 1 399 ? 24.550 -10.755 -10.434 1.00 85.81 399 ASN A N 1
ATOM 3256 C CA . ASN A 1 399 ? 23.654 -11.896 -10.225 1.00 85.81 399 ASN A CA 1
ATOM 3257 C C . ASN A 1 399 ? 22.230 -11.728 -10.792 1.00 85.81 399 ASN A C 1
ATOM 3259 O O . ASN A 1 399 ? 21.336 -12.490 -10.417 1.00 85.81 399 ASN A O 1
ATOM 3263 N N . ASP A 1 400 ? 21.999 -10.783 -11.708 1.00 93.00 400 ASP A N 1
ATOM 3264 C CA . ASP A 1 400 ? 20.718 -10.693 -12.406 1.00 93.00 400 ASP A CA 1
ATOM 3265 C C . ASP A 1 400 ? 20.608 -11.814 -13.452 1.00 93.00 400 ASP A C 1
ATOM 3267 O O . ASP A 1 400 ? 21.338 -11.864 -14.446 1.00 93.00 400 ASP A O 1
ATOM 3271 N N . LEU A 1 401 ? 19.678 -12.738 -13.200 1.00 93.25 401 LEU A N 1
ATOM 3272 C CA . LEU A 1 401 ? 19.439 -13.925 -14.018 1.00 93.25 401 LEU A CA 1
ATOM 3273 C C . LEU A 1 401 ? 19.223 -13.587 -15.497 1.00 93.25 401 LEU A C 1
ATOM 3275 O O . LEU A 1 401 ? 19.734 -14.290 -16.365 1.00 93.25 401 LEU A O 1
ATOM 3279 N N . ILE A 1 402 ? 18.448 -12.542 -15.780 1.00 94.56 402 ILE A N 1
ATOM 3280 C CA . ILE A 1 402 ? 18.058 -12.180 -17.142 1.00 94.56 402 ILE A CA 1
ATOM 3281 C C . ILE A 1 402 ? 19.191 -11.432 -17.825 1.00 94.56 402 ILE A C 1
ATOM 3283 O O . ILE A 1 402 ? 19.502 -11.730 -18.977 1.00 94.56 402 ILE A O 1
ATOM 3287 N N . TYR A 1 403 ? 19.860 -10.527 -17.109 1.00 95.56 403 TYR A N 1
ATOM 3288 C CA . TYR A 1 403 ? 21.032 -9.840 -17.644 1.00 95.56 403 TYR A CA 1
ATOM 3289 C C . TYR A 1 403 ? 22.132 -10.823 -18.060 1.00 95.56 403 TYR A C 1
ATOM 3291 O O . TYR A 1 403 ? 22.659 -10.715 -19.167 1.00 95.56 403 TYR A O 1
ATOM 3299 N N . ASN A 1 404 ? 22.411 -11.833 -17.228 1.00 94.94 404 ASN A N 1
ATOM 3300 C CA . ASN A 1 404 ? 23.392 -12.873 -17.539 1.00 94.94 404 ASN A CA 1
ATOM 3301 C C . ASN A 1 404 ? 23.034 -13.642 -18.825 1.00 94.94 404 ASN A C 1
ATOM 3303 O O . ASN A 1 404 ? 23.896 -13.879 -19.667 1.00 94.94 404 ASN A O 1
ATOM 3307 N N . LEU A 1 405 ? 21.752 -13.959 -19.043 1.00 94.62 405 LEU A N 1
ATOM 3308 C CA . LEU A 1 405 ? 21.312 -14.584 -20.297 1.00 94.62 405 LEU A CA 1
ATOM 3309 C C . LEU A 1 405 ? 21.521 -13.671 -21.509 1.00 94.62 405 LEU A C 1
ATOM 3311 O O . LEU A 1 405 ? 21.901 -14.162 -22.573 1.00 94.62 405 LEU A O 1
ATOM 3315 N N . ILE A 1 406 ? 21.268 -12.366 -21.364 1.00 95.88 406 ILE A N 1
ATOM 3316 C CA . ILE A 1 406 ? 21.446 -11.389 -22.446 1.00 95.88 406 ILE A CA 1
ATOM 3317 C C . ILE A 1 406 ? 22.916 -11.359 -22.873 1.00 95.88 406 ILE A C 1
ATOM 3319 O O . ILE A 1 406 ? 23.206 -11.567 -24.050 1.00 95.88 406 ILE A O 1
ATOM 3323 N N . ILE A 1 407 ? 23.846 -11.173 -21.931 1.00 96.19 407 ILE A N 1
ATOM 3324 C CA . ILE A 1 407 ? 25.280 -11.061 -22.247 1.00 96.19 407 ILE A CA 1
ATOM 3325 C C . ILE A 1 407 ? 25.872 -12.365 -22.807 1.00 96.19 407 ILE A C 1
ATOM 3327 O O . ILE A 1 407 ? 26.765 -12.320 -23.651 1.00 96.19 407 ILE A O 1
ATOM 3331 N N . GLU A 1 408 ? 25.372 -13.529 -22.379 1.00 95.06 408 GLU A N 1
ATOM 3332 C CA . GLU A 1 408 ? 25.855 -14.834 -22.849 1.00 95.06 408 GLU A CA 1
ATOM 3333 C C . GLU A 1 408 ? 25.414 -15.143 -24.288 1.00 95.06 408 GLU A C 1
ATOM 3335 O O . GLU A 1 408 ? 26.180 -15.725 -25.063 1.00 95.06 408 GLU A O 1
ATOM 3340 N N . ASN A 1 409 ? 24.188 -14.752 -24.655 1.00 95.69 409 ASN A N 1
ATOM 3341 C CA . ASN A 1 409 ? 23.527 -15.225 -25.876 1.00 95.69 409 ASN A CA 1
ATOM 3342 C C . ASN A 1 409 ? 23.360 -14.149 -26.958 1.00 95.69 409 ASN A C 1
ATOM 3344 O O . ASN A 1 409 ? 23.079 -14.484 -28.105 1.00 95.69 409 ASN A O 1
ATOM 3348 N N . CYS A 1 410 ? 23.554 -12.873 -26.628 1.00 96.88 410 CYS A N 1
ATOM 3349 C CA . CYS A 1 410 ? 23.431 -11.769 -27.577 1.00 96.88 410 CYS A CA 1
ATOM 3350 C C . CYS A 1 410 ? 24.809 -11.207 -27.972 1.00 96.88 410 CYS A C 1
ATOM 3352 O O . CYS A 1 410 ? 25.849 -11.549 -27.398 1.00 96.88 410 CYS A O 1
ATOM 3354 N N . SER A 1 411 ? 24.836 -10.368 -29.003 1.00 96.88 411 SER A N 1
ATOM 3355 C CA . SER A 1 411 ? 25.974 -9.534 -29.385 1.00 96.88 411 SER A CA 1
ATOM 3356 C C . SER A 1 411 ? 25.702 -8.085 -28.982 1.00 96.88 411 SER A C 1
ATOM 3358 O O . SER A 1 411 ? 24.596 -7.577 -29.164 1.00 96.88 411 SER A O 1
ATOM 3360 N N . LEU A 1 412 ? 26.697 -7.421 -28.391 1.00 97.81 412 LEU A N 1
ATOM 3361 C CA . LEU A 1 412 ? 26.616 -5.993 -28.090 1.00 97.81 412 LEU A CA 1
ATOM 3362 C C . LEU A 1 412 ? 26.714 -5.204 -29.401 1.00 97.81 412 LEU A C 1
ATOM 3364 O O . LEU A 1 412 ? 27.626 -5.434 -30.195 1.00 97.81 412 LEU A O 1
ATOM 3368 N N . MET A 1 413 ? 25.784 -4.281 -29.617 1.00 97.81 413 MET A N 1
ATOM 3369 C CA . MET A 1 413 ? 25.807 -3.349 -30.740 1.00 97.81 413 MET A CA 1
ATOM 3370 C C . MET A 1 413 ? 26.596 -2.092 -30.374 1.00 97.81 413 MET A C 1
ATOM 3372 O O . MET A 1 413 ? 26.556 -1.633 -29.231 1.00 97.81 413 MET A O 1
ATOM 3376 N N . ASP A 1 414 ? 27.277 -1.514 -31.361 1.00 96.56 414 ASP A N 1
ATOM 3377 C CA . ASP A 1 414 ? 27.982 -0.242 -31.211 1.00 96.56 414 ASP A CA 1
ATOM 3378 C C . ASP A 1 414 ? 26.979 0.920 -31.281 1.00 96.56 414 ASP A C 1
ATOM 3380 O O . ASP A 1 414 ? 26.664 1.442 -32.350 1.00 96.56 414 ASP A O 1
ATOM 3384 N N . VAL A 1 415 ? 26.386 1.242 -30.131 1.00 96.31 415 VAL A N 1
ATOM 3385 C CA . VAL A 1 415 ? 25.437 2.346 -29.960 1.00 96.31 415 VAL A CA 1
ATOM 3386 C C . VAL A 1 415 ? 25.955 3.254 -28.852 1.00 96.31 415 VAL A C 1
ATOM 3388 O O . VAL A 1 415 ? 26.010 2.864 -27.681 1.00 96.31 415 VAL A O 1
ATOM 3391 N N . GLU A 1 416 ? 26.324 4.477 -29.224 1.00 95.69 416 GLU A N 1
ATOM 3392 C CA . GLU A 1 416 ? 26.709 5.518 -28.276 1.00 95.69 416 GLU A CA 1
ATOM 3393 C C . GLU A 1 416 ? 25.462 6.004 -27.524 1.00 95.69 416 GLU A C 1
ATOM 3395 O O . GLU A 1 416 ? 24.523 6.535 -28.115 1.00 95.69 416 GLU A O 1
ATOM 3400 N N . SER A 1 417 ? 25.422 5.750 -26.216 1.00 96.69 417 SER A N 1
ATOM 3401 C CA . SER A 1 417 ? 24.324 6.164 -25.341 1.00 96.69 417 SER A CA 1
ATOM 3402 C C . SER A 1 417 ? 24.796 6.241 -23.895 1.00 96.69 417 SER A C 1
ATOM 3404 O O . SER A 1 417 ? 25.480 5.330 -23.401 1.00 96.69 417 SER A O 1
ATOM 3406 N N . ASP A 1 418 ? 24.370 7.303 -23.215 1.00 95.75 418 ASP A N 1
ATOM 3407 C CA . ASP A 1 418 ? 24.611 7.519 -21.788 1.00 95.75 418 ASP A CA 1
ATOM 3408 C C . ASP A 1 418 ? 23.700 6.629 -20.929 1.00 95.75 418 ASP A C 1
ATOM 3410 O O . ASP A 1 418 ? 24.072 6.216 -19.827 1.00 95.75 418 ASP A O 1
ATOM 3414 N N . TYR A 1 419 ? 22.509 6.298 -21.438 1.00 96.88 419 TYR A N 1
ATOM 3415 C CA . TYR A 1 419 ? 21.474 5.598 -20.677 1.00 96.88 419 TYR A CA 1
ATOM 3416 C C . TYR A 1 419 ? 21.359 4.108 -20.983 1.00 96.88 419 TYR A C 1
ATOM 3418 O O . TYR A 1 419 ? 20.877 3.376 -20.118 1.00 96.88 419 TYR A O 1
ATOM 3426 N N . PHE A 1 420 ? 21.790 3.641 -22.161 1.00 97.81 420 PHE A N 1
ATOM 3427 C CA . PHE A 1 420 ? 21.493 2.281 -22.622 1.00 97.81 420 PHE A CA 1
ATOM 3428 C C . PHE A 1 420 ? 22.682 1.546 -23.239 1.00 97.81 420 PHE A C 1
ATOM 3430 O O . PHE A 1 420 ? 23.548 2.132 -23.886 1.00 97.81 420 PHE A O 1
ATOM 3437 N N . ALA A 1 421 ? 22.704 0.228 -23.062 1.00 97.94 421 ALA A N 1
ATOM 3438 C CA . ALA A 1 421 ? 23.471 -0.709 -23.875 1.00 97.94 421 ALA A CA 1
ATOM 3439 C C . ALA A 1 421 ? 22.491 -1.480 -24.766 1.00 97.94 421 ALA A C 1
ATOM 3441 O O . ALA A 1 421 ? 21.440 -1.903 -24.290 1.00 97.94 421 ALA A O 1
ATOM 3442 N N . VAL A 1 422 ? 22.818 -1.669 -26.043 1.00 98.19 422 VAL A N 1
ATOM 3443 C CA . VAL A 1 422 ? 21.923 -2.341 -26.994 1.00 98.19 422 VAL A CA 1
ATOM 3444 C C . VAL A 1 422 ? 22.530 -3.668 -27.403 1.00 98.19 422 VAL A C 1
ATOM 3446 O O . VAL A 1 422 ? 23.679 -3.726 -27.828 1.00 98.19 422 VAL A O 1
ATOM 3449 N N . TYR A 1 423 ? 21.749 -4.731 -27.287 1.00 97.94 423 TYR A N 1
ATOM 3450 C CA . TYR A 1 423 ? 22.139 -6.076 -27.676 1.00 97.94 423 TYR A CA 1
ATOM 3451 C C . TYR A 1 423 ? 21.241 -6.580 -28.805 1.00 97.94 423 TYR A C 1
ATOM 3453 O O . TYR A 1 423 ? 20.059 -6.239 -28.854 1.00 97.94 423 TYR A O 1
ATOM 3461 N N . LYS A 1 424 ? 21.788 -7.421 -29.684 1.00 97.00 424 LYS A N 1
ATOM 3462 C CA . LYS A 1 424 ? 21.046 -8.144 -30.722 1.00 97.00 424 LYS A CA 1
ATOM 3463 C C . LYS A 1 424 ? 21.227 -9.648 -30.537 1.00 97.00 424 LYS A C 1
ATOM 3465 O O . LYS A 1 424 ? 22.319 -10.095 -30.186 1.00 97.00 424 LYS A O 1
ATOM 3470 N N . THR A 1 425 ? 20.182 -10.438 -30.754 1.00 95.56 425 THR A N 1
ATOM 3471 C CA . THR A 1 425 ? 20.318 -11.902 -30.811 1.00 95.56 425 THR A CA 1
ATOM 3472 C C . THR A 1 425 ? 21.288 -12.326 -31.921 1.00 95.56 425 THR A C 1
ATOM 3474 O O . THR A 1 425 ? 21.457 -11.610 -32.911 1.00 95.56 425 THR A O 1
ATOM 3477 N N . ARG A 1 426 ? 22.009 -13.432 -31.696 1.00 85.25 426 ARG A N 1
ATOM 3478 C CA . ARG A 1 426 ? 23.062 -13.929 -32.599 1.00 85.25 426 ARG A CA 1
ATOM 3479 C C . ARG A 1 426 ? 22.528 -14.711 -33.786 1.00 85.25 426 ARG A C 1
ATOM 3481 O O . ARG A 1 426 ? 21.509 -15.412 -33.612 1.00 85.25 426 ARG A O 1
#

Secondary structure (DSSP, 8-state):
-HHHHHHHHHHT-S-HHHHHHHHHHHHHHHHH-GGGHHHHHHHHHHHHHHTGGGGGGGHHHHHHHHHHHHHHHHHHHHTT-HHHHHHHHHH-TTHHIIIIIHHHHHHHH-TTHHHHHHHHHHHHHHHHTTTTTHHHHHHHTTHHHHHHHHHHHHHHHHHHHHHHSSS--TTHHHHHHHHHHHHHHHHHHHH-TT-HHHHHHHHHHHHHHHHHHHHTSS-S-GGGHHHHHHHHHHHHHHHHHHS--TT-HHHHSHHHHHHHHHHHHHHHHHHHHH--TTS--GGG--EEGGGT-GGGTT-EE-HHHHHHHHHHHHHHHHSTT-TT-EEEESS-TTHHHHTT----SSSS---GGGSTT-HHHHHHHHHHHHTSSS--EEEEESB-TTTGGG---BPP-TT-HHHHHHHHHEEE-----SSEEEEEE-

Foldseek 3Di:
DVLQVQLLVLLPDPDLVSLLSSLLSLLVVCVVPVLSVVVNVVSVVSSCVVCVVPNVVNPVSVVSSCVVVVVVVVVCVVVVNVVVVVLVSPLPPCCCVLQPVLLVVLLVPAPCNVVLVVLQVVLVVCVVCVVVCVLVVCLVVCVLLVNLVVLLVVLLVLLLVQLPDLEHPLANLQSSLLSLLVSLLSSLCSNPVPPVVLNSLSVSLNVQQSSCCSRPVVSGSSVSSVVSSVSSNVSSVCSVPVRDDPPPPPCVPPVNVVVSVVVSVVSVVSSCQQYPNQAHHVVQQDDALVCLPCVSPRGTHHPLVSQLSNVVSVVCVVDPPSAQQEAEPQDDLVVCVRVVHDHPAPDSGLDCVVQRSNLVVSLVRLLCSLPDPDKHKYKYFQADPSNCNVHGDGDDCVPPSNVVSQVVAWDWDPDDDSTTTMTIGD

Radius of gyration: 27.39 Å; chains: 1; bounding box: 57×56×81 Å

Sequence (426 aa):
MFWTILALPLLYSKNKWKNSLALVFISLAALSRQTFGIIVILAYLYVVINNRRSFVKYIPVFAIGAIPFLLYALMLFWTGSFNEFLHQMTGRTEFVQTAVIQFAKKFVVNYNTPLNIITMIVAVVLYLKRKSGIIDRFKNKSLHTLFAIIYFFVSFSLIIHHFIKPQMDIYSLPFSFFYMTIFFGILHFILLPRHINTRKLVFYVLVISWVSAISLGDNSPVFATGILFISLIVMCIDVLVSIEVPKINLLMNKWSLLVYSIVVFVFGIYGQANVNYRDLGKDKLILGLNSSSDEFGNIRANKFIVGYYQELAGIYNSLDGSKNNTIVFPHNAMFYPLMQTKNPAPLDWLIANEYIGQEDRIKADFKRIIESPRDLYIIVDKVDVRIIRDGISAREYENDLIYNLIIENCSLMDVESDYFAVYKTR